Protein AF-0000000066024154 (afdb_homodimer)

Foldseek 3Di:
DEEEEEECALLLLLLVLLCQQQQLDQAYEYEHAHVRPDPQVPDLVVLQVVVVVVLVVCVVDPHQEYEYSFLLCVLRHQVVSCVPDPHYYHYQLVLLLVVVVVVVDDLAFAEEEEEGNSNLVSCPNVVVNVVVRHDNYHYDYLVVQQVCVVVVNLDDDVVVVSCCVGQPPHAGQEYEHSGSSCVSNVVVNCVVNVVRHHYGYRNVSVVCCCCPVVVRHHDPDRHHYHYHYPDDRVVSVVVSCVVNVVSCVVPDD/DEEEEEEQALLLLLLVLLCQQQQLDQAYEYEHAHVRPDPQVPDLVVLQVVVVVVLVVCVVPPHQEYEYSFLLCVLRHQVVSCVPDPHYYHYQLVLLLVVVVVVVDDLAFAEEEEEGNSNLVSCPNVVVNVVVRHDNYHYDYLVVQQVCVVVVNLDDDVVVVSCCVGQPPHAGQEYEHSGSSCVSNVVVNCVVNVVRHHYGYRNVSVVCCCCPVVVRHHDPDRHHYHYHYPDDRVVSVVVSCVVNVVSCVVPDD

Organism: Nitratiruptor sp. (strain SB155-2) (NCBI:txid387092)

Sequence (506 aa):
MRAGVFDSGVGGLTVVKSLLEHGLFDEIIYFGDTARVPYGPKDKNTIIRYSLEAQEFFKNFDVDILITACNSVSAHAIEELRSNASFPVIGVIEPGVLALQNRGLDPKSQILVIGTQATIGSGKYQKLLREHGYNNILAKATPLFVPIVEEEIFEGPVLEATLQHYFDSLHPDAIILGCTHFPLIQDAIADYFNNEAVLIHSGEAIVEHLQKELGIKARKKTPSLKLFASENPEKLKKIAAHWLRDAFKTNELMRAGVFDSGVGGLTVVKSLLEHGLFDEIIYFGDTARVPYGPKDKNTIIRYSLEAQEFFKNFDVDILITACNSVSAHAIEELRSNASFPVIGVIEPGVLALQNRGLDPKSQILVIGTQATIGSGKYQKLLREHGYNNILAKATPLFVPIVEEEIFEGPVLEATLQHYFDSLHPDAIILGCTHFPLIQDAIADYFNNEAVLIHSGEAIVEHLQKELGIKARKKTPSLKLFASENPEKLKKIAAHWLRDAFKTNEL

pLDDT: mean 93.8, std 9.48, range [23.09, 98.62]

Solvent-accessible surface area (backbone atoms only — not comparable to full-atom values): 25972 Å² total; per-residue (Å²): 96,31,35,32,37,36,17,46,32,69,34,24,52,51,34,50,35,40,43,48,64,55,10,58,33,53,28,36,42,36,38,18,36,47,60,52,31,64,52,32,86,46,54,59,70,57,46,32,52,53,49,51,56,53,52,56,60,49,68,80,41,91,52,56,32,36,36,33,38,23,34,41,44,34,48,60,23,44,67,64,50,39,74,75,43,97,43,56,62,44,47,33,56,66,25,38,51,51,46,53,57,71,68,66,65,61,49,76,41,36,35,32,38,36,20,26,50,33,24,45,70,55,38,48,64,61,51,53,38,40,76,72,54,37,72,38,68,46,73,41,61,48,74,60,53,56,58,37,45,75,70,69,44,54,62,58,61,41,50,51,32,43,48,49,68,74,45,66,92,65,81,47,48,28,35,38,41,42,35,43,51,43,68,72,34,41,66,50,54,33,54,73,54,72,62,64,41,48,76,42,44,46,26,61,16,43,52,50,36,39,35,73,75,68,60,53,56,68,43,100,46,75,42,46,77,44,84,45,42,69,40,63,48,67,58,52,50,53,49,45,54,63,75,34,50,76,40,52,69,68,45,82,122,97,31,34,33,36,38,17,46,30,70,32,21,50,50,35,48,34,40,44,48,64,54,10,58,31,54,29,38,43,36,39,16,37,46,60,50,31,63,52,30,84,44,54,59,68,55,46,32,54,54,49,52,56,54,52,56,59,50,68,81,41,90,52,57,31,37,35,34,38,22,34,42,44,35,46,59,22,43,68,63,50,39,73,74,42,96,42,56,61,44,47,34,53,64,26,37,51,52,45,51,56,72,68,67,66,61,49,75,42,36,34,33,37,36,19,26,52,33,25,45,71,55,39,50,65,62,51,54,37,39,74,72,54,36,72,40,69,46,72,40,60,48,72,62,53,54,58,37,46,75,68,67,44,52,62,57,62,42,48,51,33,44,50,48,69,74,44,66,94,67,80,48,47,27,35,39,41,43,34,45,50,42,68,70,35,41,67,50,53,32,55,74,54,70,62,63,40,48,77,43,44,45,25,62,17,43,51,51,38,39,36,71,74,68,60,51,54,67,43,100,45,75,42,46,79,46,84,44,41,70,42,63,48,66,58,52,50,54,50,44,53,64,78,34,51,75,40,51,69,69,45,82,121

InterPro domains:
  IPR001920 Asp/Glu racemase [G3DSA:3.40.50.1860] (4-234)
  IPR001920 Asp/Glu racemase [G3DSA:3.40.50.1860] (92-201)
  IPR001920 Asp/Glu racemase [SSF53681] (1-99)
  IPR001920 Asp/Glu racemase [SSF53681] (110-248)
  IPR004391 Glutamate racemase [MF_00258] (1-247)
  IPR004391 Glutamate racemase [TIGR00067] (4-245)
  IPR015942 Asp/Glu/hydantoin racemase [PF01177] (28-209)
  IPR033134 Asp/Glu racemase, active site 2 [PS00924] (175-185)

Structure (mmCIF, N/CA/C/O backbone):
data_AF-0000000066024154-model_v1
#
loop_
_entity.id
_entity.type
_entity.pdbx_description
1 polymer 'Glutamate racemase'
#
loop_
_atom_site.group_PDB
_atom_site.id
_atom_site.type_symbol
_atom_site.label_atom_id
_atom_site.label_alt_id
_atom_site.label_comp_id
_atom_site.label_asym_id
_atom_site.label_entity_id
_atom_site.label_seq_id
_atom_site.pdbx_PDB_ins_code
_atom_site.Cartn_x
_atom_site.Cartn_y
_atom_site.Cartn_z
_atom_site.occupancy
_atom_site.B_iso_or_equiv
_atom_site.auth_seq_id
_atom_site.auth_comp_id
_atom_site.auth_asym_id
_atom_site.auth_atom_id
_atom_site.pdbx_PDB_model_num
ATOM 1 N N . MET A 1 1 ? -19.25 24.406 16.562 1 92.62 1 MET A N 1
ATOM 2 C CA . MET A 1 1 ? -18.578 24.297 15.273 1 92.62 1 MET A CA 1
ATOM 3 C C . MET A 1 1 ? -18.25 22.859 14.945 1 92.62 1 MET A C 1
ATOM 5 O O . MET A 1 1 ? -17.734 22.125 15.797 1 92.62 1 MET A O 1
ATOM 9 N N . ARG A 1 2 ? -18.641 22.438 13.719 1 95.38 2 ARG A N 1
ATOM 10 C CA . ARG A 1 2 ? -18.422 21.062 13.266 1 95.38 2 ARG A CA 1
ATOM 11 C C . ARG A 1 2 ? -17.344 21 12.203 1 95.38 2 ARG A C 1
ATOM 13 O O . ARG A 1 2 ? -17.406 21.719 11.195 1 95.38 2 ARG A O 1
ATOM 20 N N . ALA A 1 3 ? -16.328 20.125 12.484 1 96.94 3 ALA A N 1
ATOM 21 C CA . ALA A 1 3 ? -15.242 19.969 11.523 1 96.94 3 ALA A CA 1
ATOM 22 C C . ALA A 1 3 ? -15.328 18.641 10.797 1 96.94 3 ALA A C 1
ATOM 24 O O . ALA A 1 3 ? -15.555 17.594 11.43 1 96.94 3 ALA A O 1
ATOM 25 N N . GLY A 1 4 ? -15.289 18.703 9.508 1 98.06 4 GLY A N 1
ATOM 26 C CA . GLY A 1 4 ? -14.984 17.5 8.742 1 98.06 4 GLY A CA 1
ATOM 27 C C . GLY A 1 4 ? -13.5 17.266 8.586 1 98.06 4 GLY A C 1
ATOM 28 O O . GLY A 1 4 ? -12.727 18.203 8.375 1 98.06 4 GLY A O 1
ATOM 29 N N . VAL A 1 5 ? -13.07 16.031 8.773 1 98.31 5 VAL A N 1
ATOM 30 C CA . VAL A 1 5 ? -11.68 15.641 8.547 1 98.31 5 VAL A CA 1
ATOM 31 C C . VAL A 1 5 ? -11.625 14.492 7.539 1 98.31 5 VAL A C 1
ATOM 33 O O . VAL A 1 5 ? -12.242 13.445 7.746 1 98.31 5 VAL A O 1
ATOM 36 N N . PHE A 1 6 ? -10.906 14.734 6.461 1 98.38 6 PHE A N 1
ATOM 37 C CA . PHE A 1 6 ? -10.836 13.766 5.375 1 98.38 6 PHE A CA 1
ATOM 38 C C . PHE A 1 6 ? -9.406 13.266 5.18 1 98.38 6 PHE A C 1
ATOM 40 O O . PHE A 1 6 ? -8.469 14.062 5.145 1 98.38 6 PHE A O 1
ATOM 47 N N . ASP A 1 7 ? -9.219 11.984 5.098 1 97.81 7 ASP A N 1
ATOM 48 C CA . ASP A 1 7 ? -7.941 11.344 4.785 1 97.81 7 ASP A CA 1
ATOM 49 C C . ASP A 1 7 ? -8.133 10.172 3.824 1 97.81 7 ASP A C 1
ATOM 51 O O . ASP A 1 7 ? -9.219 9.602 3.74 1 97.81 7 ASP A O 1
ATOM 55 N N . SER A 1 8 ? -7.078 9.883 3.107 1 96 8 SER A N 1
ATOM 56 C CA . SER A 1 8 ? -7.121 8.773 2.164 1 96 8 SER A CA 1
ATOM 57 C C . SER A 1 8 ? -7.246 7.438 2.891 1 96 8 SER A C 1
ATOM 59 O O . SER A 1 8 ? -7.586 6.422 2.279 1 96 8 SER A O 1
ATOM 61 N N . GLY A 1 9 ? -6.945 7.402 4.121 1 94.75 9 GLY A N 1
ATOM 62 C CA . GLY A 1 9 ? -7.027 6.199 4.93 1 94.75 9 GLY A CA 1
ATOM 63 C C . GLY A 1 9 ? -7.152 6.484 6.414 1 94.75 9 GLY A C 1
ATOM 64 O O . GLY A 1 9 ? -8.031 7.242 6.836 1 94.75 9 GLY A O 1
ATOM 65 N N . VAL A 1 10 ? -6.277 5.902 7.195 1 94.94 10 VAL A N 1
ATOM 66 C CA . VAL A 1 10 ? -6.391 6.012 8.648 1 94.94 10 VAL A CA 1
ATOM 67 C C . VAL A 1 10 ? -5.379 7.031 9.172 1 94.94 10 VAL A C 1
ATOM 69 O O . VAL A 1 10 ? -5.461 7.461 10.32 1 94.94 10 VAL A O 1
ATOM 72 N N . GLY A 1 11 ? -4.508 7.484 8.305 1 95.38 11 GLY A N 1
ATOM 73 C CA . GLY A 1 11 ? -3.436 8.375 8.727 1 95.38 11 GLY A CA 1
ATOM 74 C C . GLY A 1 11 ? -3.941 9.672 9.328 1 95.38 11 GLY A C 1
ATOM 75 O O . GLY A 1 11 ? -3.328 10.219 10.242 1 95.38 11 GLY A O 1
ATOM 76 N N . GLY A 1 12 ? -5.074 10.109 8.867 1 97.06 12 GLY A N 1
ATOM 77 C CA . GLY A 1 12 ? -5.652 11.367 9.32 1 97.06 12 GLY A CA 1
ATOM 78 C C . GLY A 1 12 ? -6.043 11.352 10.781 1 97.06 12 GLY A C 1
ATOM 79 O O . GLY A 1 12 ? -6.289 12.398 11.375 1 97.06 12 GLY A O 1
ATOM 80 N N . LEU A 1 13 ? -6.051 10.211 11.391 1 96.25 13 LEU A N 1
ATOM 81 C CA . LEU A 1 13 ? -6.371 10.094 12.805 1 96.25 13 LEU A CA 1
ATOM 82 C C . LEU A 1 13 ? -5.332 10.805 13.664 1 96.25 13 LEU A C 1
ATOM 84 O O . LEU A 1 13 ? -5.637 11.258 14.766 1 96.25 13 LEU A O 1
ATOM 88 N N . THR A 1 14 ? -4.121 10.953 13.141 1 95.81 14 THR A N 1
ATOM 89 C CA . THR A 1 14 ? -3.1 11.695 13.875 1 95.81 14 THR A CA 1
ATOM 90 C C . THR A 1 14 ? -3.443 13.18 13.938 1 95.81 14 THR A C 1
ATOM 92 O O . THR A 1 14 ? -3.148 13.852 14.922 1 95.81 14 THR A O 1
ATOM 95 N N . VAL A 1 15 ? -4.074 13.664 12.898 1 96.75 15 VAL A N 1
ATOM 96 C CA . VAL A 1 15 ? -4.551 15.047 12.891 1 96.75 15 VAL A CA 1
ATOM 97 C C . VAL A 1 15 ? -5.746 15.18 13.828 1 96.75 15 VAL A C 1
ATOM 99 O O . VAL A 1 15 ? -5.828 16.125 14.609 1 96.75 15 VAL A O 1
ATOM 102 N N . VAL A 1 16 ? -6.641 14.203 13.789 1 96.56 16 VAL A N 1
ATOM 103 C CA . VAL A 1 16 ? -7.797 14.18 14.68 1 96.56 16 VAL A CA 1
ATOM 104 C C . VAL A 1 16 ? -7.332 14.211 16.125 1 96.56 16 VAL A C 1
ATOM 106 O O . VAL A 1 16 ? -7.902 14.93 16.953 1 96.56 16 VAL A O 1
ATOM 109 N N . LYS A 1 17 ? -6.316 13.438 16.422 1 94.88 17 LYS A N 1
ATOM 110 C CA . LYS A 1 17 ? -5.781 13.398 17.781 1 94.88 17 LYS A CA 1
ATOM 111 C C . LYS A 1 17 ? -5.406 14.797 18.266 1 94.88 17 LYS A C 1
ATOM 113 O O . LYS A 1 17 ? -5.77 15.195 19.375 1 94.88 17 LYS A O 1
ATOM 118 N N . SER A 1 18 ? -4.703 15.492 17.438 1 93.94 18 SER A N 1
ATOM 119 C CA . SER A 1 18 ? -4.289 16.844 17.797 1 93.94 18 SER A CA 1
ATOM 120 C C . SER A 1 18 ? -5.496 17.766 17.969 1 93.94 18 SER A C 1
ATOM 122 O O . SER A 1 18 ? -5.523 18.594 18.891 1 93.94 18 SER A O 1
ATOM 124 N N . LEU A 1 19 ? -6.504 17.656 17.109 1 94.31 19 LEU A N 1
ATOM 125 C CA . LEU A 1 19 ? -7.707 18.469 17.203 1 94.31 19 LEU A CA 1
ATOM 126 C C . LEU A 1 19 ? -8.461 18.188 18.5 1 94.31 19 LEU A C 1
ATOM 128 O O . LEU A 1 19 ? -8.977 19.109 19.141 1 94.31 19 LEU A O 1
ATOM 132 N N . LEU A 1 20 ? -8.508 16.906 18.828 1 93.44 20 LEU A N 1
ATOM 133 C CA . LEU A 1 20 ? -9.188 16.5 20.062 1 93.44 20 LEU A CA 1
ATOM 134 C C . LEU A 1 20 ? -8.461 17.047 21.281 1 93.44 20 LEU A C 1
ATOM 136 O O . LEU A 1 20 ? -9.086 17.594 22.203 1 93.44 20 LEU A O 1
ATOM 140 N N . GLU A 1 21 ? -7.195 16.938 21.266 1 90.88 21 GLU A N 1
ATOM 141 C CA . GLU A 1 21 ? -6.375 17.359 22.406 1 90.88 21 GLU A CA 1
ATOM 142 C C . GLU A 1 21 ? -6.496 18.859 22.672 1 90.88 21 GLU A C 1
ATOM 144 O O . GLU A 1 21 ? -6.391 19.297 23.812 1 90.88 21 GLU A O 1
ATOM 149 N N . HIS A 1 22 ? -6.805 19.609 21.656 1 91.62 22 HIS A N 1
ATOM 150 C CA . HIS A 1 22 ? -6.855 21.047 21.812 1 91.62 22 HIS A CA 1
ATOM 151 C C . HIS A 1 22 ? -8.297 21.547 21.906 1 91.62 22 HIS A C 1
ATOM 153 O O . HIS A 1 22 ? -8.539 22.734 22.109 1 91.62 22 HIS A O 1
ATOM 159 N N . GLY A 1 23 ? -9.266 20.672 21.688 1 91.19 23 GLY A N 1
ATOM 160 C CA . GLY A 1 23 ? -10.672 20.969 21.906 1 91.19 23 GLY A CA 1
ATOM 161 C C . GLY A 1 23 ? -11.188 22.094 21.031 1 91.19 23 GLY A C 1
ATOM 162 O O . GLY A 1 23 ? -11.828 23.031 21.531 1 91.19 23 GLY A O 1
ATOM 163 N N . LEU A 1 24 ? -10.977 22.062 19.75 1 91.06 24 LEU A N 1
ATOM 164 C CA . LEU A 1 24 ? -11.242 23.203 18.891 1 91.06 24 LEU A CA 1
ATOM 165 C C . LEU A 1 24 ? -12.664 23.156 18.344 1 91.06 24 LEU A C 1
ATOM 167 O O . LEU A 1 24 ? -13.188 24.172 17.875 1 91.06 24 LEU A O 1
ATOM 171 N N . PHE A 1 25 ? -13.273 21.922 18.422 1 95.06 25 PHE A N 1
ATOM 172 C CA . PHE A 1 25 ? -14.547 21.75 17.75 1 95.06 25 PHE A CA 1
ATOM 173 C C . PHE A 1 25 ? -15.562 21.078 18.672 1 95.06 25 PHE A C 1
ATOM 175 O O . PHE A 1 25 ? -15.188 20.422 19.641 1 95.06 25 PHE A O 1
ATOM 182 N N . ASP A 1 26 ? -16.859 21.344 18.359 1 94.31 26 ASP A N 1
ATOM 183 C CA . ASP A 1 26 ? -17.906 20.641 19.078 1 94.31 26 ASP A CA 1
ATOM 184 C C . ASP A 1 26 ? -18.047 19.203 18.578 1 94.31 26 ASP A C 1
ATOM 186 O O . ASP A 1 26 ? -18.344 18.297 19.359 1 94.31 26 ASP A O 1
ATOM 190 N N . GLU A 1 27 ? -17.828 19.109 17.344 1 95.12 27 GLU A N 1
ATOM 191 C CA . GLU A 1 27 ? -17.953 17.812 16.703 1 95.12 27 GLU A CA 1
ATOM 192 C C . GLU A 1 27 ? -16.953 17.641 15.562 1 95.12 27 GLU A C 1
ATOM 194 O O . GLU A 1 27 ? -16.688 18.594 14.82 1 95.12 27 GLU A O 1
ATOM 199 N N . ILE A 1 28 ? -16.391 16.422 15.516 1 96.81 28 ILE A N 1
ATOM 200 C CA . ILE A 1 28 ? -15.492 16.062 14.43 1 96.81 28 ILE A CA 1
ATOM 201 C C . ILE A 1 28 ? -16.062 14.859 13.672 1 96.81 28 ILE A C 1
ATOM 203 O O . ILE A 1 28 ? -16.406 13.844 14.281 1 96.81 28 ILE A O 1
ATOM 207 N N . ILE A 1 29 ? -16.25 15.047 12.406 1 97.75 29 ILE A N 1
ATOM 208 C CA . ILE A 1 29 ? -16.656 13.969 11.516 1 97.75 29 ILE A CA 1
ATOM 209 C C . ILE A 1 29 ? -15.469 13.531 10.656 1 97.75 29 ILE A C 1
ATOM 211 O O . ILE A 1 29 ? -15.008 14.281 9.789 1 97.75 29 ILE A O 1
ATOM 215 N N . TYR A 1 30 ? -15.016 12.312 10.945 1 97.94 30 TYR A N 1
ATOM 216 C CA . TYR A 1 30 ? -13.875 11.781 10.211 1 97.94 30 TYR A CA 1
ATOM 217 C C . TYR A 1 30 ? -14.328 10.852 9.094 1 97.94 30 TYR A C 1
ATOM 219 O O . TYR A 1 30 ? -15.172 9.977 9.305 1 97.94 30 TYR A O 1
ATOM 227 N N . PHE A 1 31 ? -13.781 11.07 7.891 1 97.94 31 PHE A N 1
ATOM 228 C CA . PHE A 1 31 ? -13.984 10.141 6.785 1 97.94 31 PHE A CA 1
ATOM 229 C C . PHE A 1 31 ? -12.656 9.648 6.234 1 97.94 31 PHE A C 1
ATOM 231 O O . PHE A 1 31 ? -11.859 10.445 5.719 1 97.94 31 PHE A O 1
ATOM 238 N N . GLY A 1 32 ? -12.367 8.367 6.359 1 97.25 32 GLY A N 1
ATOM 239 C CA . GLY A 1 32 ? -11.227 7.711 5.746 1 97.25 32 GLY A CA 1
ATOM 240 C C . GLY A 1 32 ? -11.594 6.891 4.523 1 97.25 32 GLY A C 1
ATOM 241 O O . GLY A 1 32 ? -12.414 5.977 4.609 1 97.25 32 GLY A O 1
ATOM 242 N N . ASP A 1 33 ? -11.008 7.266 3.42 1 96.06 33 ASP A N 1
ATOM 243 C CA . ASP A 1 33 ? -11.297 6.539 2.188 1 96.06 33 ASP A CA 1
ATOM 244 C C . ASP A 1 33 ? -10.508 5.234 2.121 1 96.06 33 ASP A C 1
ATOM 246 O O . ASP A 1 33 ? -9.75 5.008 1.177 1 96.06 33 ASP A O 1
ATOM 250 N N . THR A 1 34 ? -10.82 4.266 2.959 1 93.56 34 THR A N 1
ATOM 251 C CA . THR A 1 34 ? -10.047 3.049 3.189 1 93.56 34 THR A CA 1
ATOM 252 C C . THR A 1 34 ? -10.195 2.086 2.016 1 93.56 34 THR A C 1
ATOM 254 O O . THR A 1 34 ? -9.375 1.178 1.847 1 93.56 34 THR A O 1
ATOM 257 N N . ALA A 1 35 ? -11.172 2.26 1.156 1 89.62 35 ALA A N 1
ATOM 258 C CA . ALA A 1 35 ? -11.352 1.39 -0.003 1 89.62 35 ALA A CA 1
ATOM 259 C C . ALA A 1 35 ? -10.312 1.693 -1.083 1 89.62 35 ALA A C 1
ATOM 261 O O . ALA A 1 35 ? -9.914 0.803 -1.835 1 89.62 35 ALA A O 1
ATOM 262 N N . ARG A 1 36 ? -9.844 2.951 -1.109 1 91.69 36 ARG A N 1
ATOM 263 C CA . ARG A 1 36 ? -9.008 3.365 -2.234 1 91.69 36 ARG A CA 1
ATOM 264 C C . ARG A 1 36 ? -7.633 3.812 -1.759 1 91.69 36 ARG A C 1
ATOM 266 O O . ARG A 1 36 ? -6.859 4.379 -2.531 1 91.69 36 ARG A O 1
ATOM 273 N N . VAL A 1 37 ? -7.359 3.582 -0.427 1 91.25 37 VAL A N 1
ATOM 274 C CA . VAL A 1 37 ? -6.047 3.867 0.151 1 91.25 37 VAL A CA 1
ATOM 275 C C . VAL A 1 37 ? -5 2.936 -0.455 1 91.25 37 VAL A C 1
ATOM 277 O O . VAL A 1 37 ? -5.293 1.776 -0.759 1 91.25 37 VAL A O 1
ATOM 280 N N . PRO A 1 38 ? -3.762 3.381 -0.747 1 92.19 38 PRO A N 1
ATOM 281 C CA . PRO A 1 38 ? -3.143 4.688 -0.515 1 92.19 38 PRO A CA 1
ATOM 282 C C . PRO A 1 38 ? -3.264 5.621 -1.717 1 92.19 38 PRO A C 1
ATOM 284 O O . PRO A 1 38 ? -3.275 5.16 -2.861 1 92.19 38 PRO A O 1
ATOM 287 N N . TYR A 1 39 ? -3.264 6.852 -1.409 1 95 39 TYR A N 1
ATOM 288 C CA . TYR A 1 39 ? -3.291 7.852 -2.471 1 95 39 TYR A CA 1
ATOM 289 C C . TYR A 1 39 ? -1.882 8.18 -2.951 1 95 39 TYR A C 1
ATOM 291 O O . TYR A 1 39 ? -1.696 8.656 -4.074 1 95 39 TYR A O 1
ATOM 299 N N . GLY A 1 40 ? -0.931 7.875 -2.195 1 93.31 40 GLY A N 1
ATOM 300 C CA . GLY A 1 40 ? 0.458 8.273 -2.367 1 93.31 40 GLY A CA 1
ATOM 301 C C . GLY A 1 40 ? 1.015 7.922 -3.732 1 93.31 40 GLY A C 1
ATOM 302 O O . GLY A 1 40 ? 1.695 8.734 -4.359 1 93.31 40 GLY A O 1
ATOM 303 N N . PRO A 1 41 ? 0.724 6.758 -4.219 1 91.31 41 PRO A N 1
ATOM 304 C CA . PRO A 1 41 ? 1.287 6.363 -5.512 1 91.31 41 PRO A CA 1
ATOM 305 C C . PRO A 1 41 ? 0.398 6.758 -6.688 1 91.31 41 PRO A C 1
ATOM 307 O O . PRO A 1 41 ? 0.764 6.531 -7.844 1 91.31 41 PRO A O 1
ATOM 310 N N . LYS A 1 42 ? -0.771 7.336 -6.461 1 93 42 LYS A N 1
ATOM 311 C CA . LYS A 1 42 ? -1.726 7.602 -7.531 1 93 42 LYS A CA 1
ATOM 312 C C . LYS A 1 42 ? -1.373 8.891 -8.273 1 93 42 LYS A C 1
ATOM 314 O O . LYS A 1 42 ? -0.617 9.719 -7.766 1 93 42 LYS A O 1
ATOM 319 N N . ASP A 1 43 ? -1.896 8.984 -9.445 1 91.94 43 ASP A N 1
ATOM 320 C CA . ASP A 1 43 ? -1.646 10.188 -10.227 1 91.94 43 ASP A CA 1
ATOM 321 C C . ASP A 1 43 ? -2.564 11.328 -9.797 1 91.94 43 ASP A C 1
ATOM 323 O O . ASP A 1 43 ? -3.547 11.102 -9.086 1 91.94 43 ASP A O 1
ATOM 327 N N . LYS A 1 44 ? -2.244 12.508 -10.227 1 95 44 LYS A N 1
ATOM 328 C CA . LYS A 1 44 ? -2.934 13.734 -9.844 1 95 44 LYS A CA 1
ATOM 329 C C . LYS A 1 44 ? -4.426 13.641 -10.141 1 95 44 LYS A C 1
ATOM 331 O O . LYS A 1 44 ? -5.258 13.898 -9.266 1 95 44 LYS A O 1
ATOM 336 N N . ASN A 1 45 ? -4.793 13.195 -11.32 1 94.56 45 ASN A N 1
ATOM 337 C CA . ASN A 1 45 ? -6.191 13.172 -11.734 1 94.56 45 ASN A CA 1
ATOM 338 C C . ASN A 1 45 ? -7.008 12.203 -10.883 1 94.56 45 ASN A C 1
ATOM 340 O O . ASN A 1 45 ? -8.148 12.492 -10.523 1 94.56 45 ASN A O 1
ATOM 344 N N . THR A 1 46 ? -6.422 11.109 -10.578 1 94.25 46 THR A N 1
ATOM 345 C CA . THR A 1 46 ? -7.086 10.133 -9.727 1 94.25 46 THR A CA 1
ATOM 346 C C . THR A 1 46 ? -7.297 10.688 -8.328 1 94.25 46 THR A C 1
ATOM 348 O O . THR A 1 46 ? -8.383 10.555 -7.754 1 94.25 46 THR A O 1
ATOM 351 N N . ILE A 1 47 ? -6.289 11.375 -7.789 1 97 47 ILE A N 1
ATOM 352 C CA . ILE A 1 47 ? -6.371 11.945 -6.449 1 97 47 ILE A CA 1
ATOM 353 C C . ILE A 1 47 ? -7.465 13.016 -6.414 1 97 47 ILE A C 1
ATOM 355 O O . ILE A 1 47 ? -8.266 13.055 -5.48 1 97 47 ILE A O 1
ATOM 359 N N . ILE A 1 48 ? -7.539 13.828 -7.453 1 97.75 48 ILE A N 1
ATOM 360 C CA . ILE A 1 48 ? -8.555 14.875 -7.535 1 97.75 48 ILE A CA 1
ATOM 361 C C . ILE A 1 48 ? -9.945 14.25 -7.562 1 97.75 48 ILE A C 1
ATOM 363 O O . ILE A 1 48 ? -10.828 14.641 -6.793 1 97.75 48 ILE A O 1
ATOM 367 N N . ARG A 1 49 ? -10.102 13.227 -8.391 1 96.38 49 ARG A N 1
ATOM 368 C CA . ARG A 1 49 ? -11.398 12.57 -8.531 1 96.38 49 ARG A CA 1
ATOM 369 C C . ARG A 1 49 ? -11.844 11.953 -7.207 1 96.38 49 ARG A C 1
ATOM 371 O O . ARG A 1 49 ? -12.977 12.164 -6.77 1 96.38 49 ARG A O 1
ATOM 378 N N . TYR A 1 50 ? -10.984 11.219 -6.578 1 96.5 50 TYR A N 1
ATOM 379 C CA . TYR A 1 50 ? -11.305 10.57 -5.309 1 96.5 50 TYR A CA 1
ATOM 380 C C . TYR A 1 50 ? -11.617 11.602 -4.234 1 96.5 50 TYR A C 1
ATOM 382 O O . TYR A 1 50 ? -12.531 11.414 -3.43 1 96.5 50 TYR A O 1
ATOM 390 N N . SER A 1 51 ? -10.867 12.688 -4.23 1 98 51 SER A N 1
ATOM 391 C CA . SER A 1 51 ? -11.047 13.734 -3.229 1 98 51 SER A CA 1
ATOM 392 C C . SER A 1 51 ? -12.406 14.414 -3.375 1 98 51 SER A C 1
ATOM 394 O O . SER A 1 51 ? -13.086 14.664 -2.383 1 98 51 SER A O 1
ATOM 396 N N . LEU A 1 52 ? -12.773 14.664 -4.605 1 97.81 52 LEU A N 1
ATOM 397 C CA . LEU A 1 52 ? -14.055 15.305 -4.859 1 97.81 52 LEU A CA 1
ATOM 398 C C . LEU A 1 52 ? -15.211 14.391 -4.457 1 97.81 52 LEU A C 1
ATOM 400 O O . LEU A 1 52 ? -16.219 14.859 -3.912 1 97.81 52 LEU A O 1
ATOM 404 N N . GLU A 1 53 ? -15.016 13.133 -4.672 1 95.88 53 GLU A N 1
ATOM 405 C CA . GLU A 1 53 ? -16.031 12.164 -4.25 1 95.88 53 GLU A CA 1
ATOM 406 C C . GLU A 1 53 ? -16.125 12.102 -2.727 1 95.88 53 GLU A C 1
ATOM 408 O O . GLU A 1 53 ? -17.219 12.008 -2.174 1 95.88 53 GLU A O 1
ATOM 413 N N . ALA A 1 54 ? -15.031 12.18 -2.084 1 95.31 54 ALA A N 1
ATOM 414 C CA . ALA A 1 54 ? -15.008 12.18 -0.623 1 95.31 54 ALA A CA 1
ATOM 415 C C . ALA A 1 54 ? -15.664 13.438 -0.067 1 95.31 54 ALA A C 1
ATOM 417 O O . ALA A 1 54 ? -16.359 13.391 0.947 1 95.31 54 ALA A O 1
ATOM 418 N N . GLN A 1 55 ? -15.391 14.516 -0.736 1 96.81 55 GLN A N 1
ATOM 419 C CA . GLN A 1 55 ? -15.977 15.781 -0.317 1 96.81 55 GLN A CA 1
ATOM 420 C C . GLN A 1 55 ? -17.5 15.719 -0.355 1 96.81 55 GLN A C 1
ATOM 422 O O . GLN A 1 55 ? -18.172 16.328 0.483 1 96.81 55 GLN A O 1
ATOM 427 N N . GLU A 1 56 ? -18.078 14.977 -1.321 1 95.75 56 GLU A N 1
ATOM 428 C CA . GLU A 1 56 ? -19.531 14.812 -1.444 1 95.75 56 GLU A CA 1
ATOM 429 C C . GLU A 1 56 ? -20.109 14.148 -0.204 1 95.75 56 GLU A C 1
ATOM 431 O O . GLU A 1 56 ? -21.25 14.438 0.186 1 95.75 56 GLU A O 1
ATOM 436 N N . PHE A 1 57 ? -19.344 13.328 0.389 1 95 57 PHE A N 1
ATOM 437 C CA . PHE A 1 57 ? -19.75 12.641 1.609 1 95 57 PHE A CA 1
ATOM 438 C C . PHE A 1 57 ? -20.094 13.648 2.701 1 95 57 PHE A C 1
ATOM 440 O O . PHE A 1 57 ? -21.078 13.469 3.426 1 95 57 PHE A O 1
ATOM 447 N N . PHE A 1 58 ? -19.359 14.719 2.816 1 95.75 58 PHE A N 1
ATOM 448 C CA . PHE A 1 58 ? -19.484 15.672 3.91 1 95.75 58 PHE A CA 1
ATOM 449 C C . PHE A 1 58 ? -20.688 16.578 3.703 1 95.75 58 PHE A C 1
ATOM 451 O O . PHE A 1 58 ? -21.109 17.266 4.629 1 95.75 58 PHE A O 1
ATOM 458 N N . LYS A 1 59 ? -21.219 16.625 2.52 1 90.88 59 LYS A N 1
ATOM 459 C CA . LYS A 1 59 ? -22.406 17.422 2.254 1 90.88 59 LYS A CA 1
ATOM 460 C C . LYS A 1 59 ? -23.594 16.938 3.078 1 90.88 59 LYS A C 1
ATOM 462 O O . LYS A 1 59 ? -24.547 17.688 3.312 1 90.88 59 LYS A O 1
ATOM 467 N N . ASN A 1 60 ? -23.422 15.727 3.457 1 91.19 60 ASN A N 1
ATOM 468 C CA . ASN A 1 60 ? -24.484 15.133 4.254 1 91.19 60 ASN A CA 1
ATOM 469 C C . ASN A 1 60 ? -24.438 15.609 5.703 1 91.19 60 ASN A C 1
ATOM 471 O O . ASN A 1 60 ? -25.344 15.312 6.488 1 91.19 60 ASN A O 1
ATOM 475 N N . PHE A 1 61 ? -23.375 16.344 5.812 1 90.5 61 PHE A N 1
ATOM 476 C CA . PHE A 1 61 ? -23.172 16.859 7.168 1 90.5 61 PHE A CA 1
ATOM 477 C C . PHE A 1 61 ? -23.078 18.375 7.168 1 90.5 61 PHE A C 1
ATOM 479 O O . PHE A 1 61 ? -22.75 18.984 6.145 1 90.5 61 PHE A O 1
ATOM 486 N N . ASP A 1 62 ? -23.656 19.141 8.039 1 91.94 62 ASP A N 1
ATOM 487 C CA . ASP A 1 62 ? -23.547 20.594 8.172 1 91.94 62 ASP A CA 1
ATOM 488 C C . ASP A 1 62 ? -22.219 20.984 8.82 1 91.94 62 ASP A C 1
ATOM 490 O O . ASP A 1 62 ? -22.203 21.594 9.891 1 91.94 62 ASP A O 1
ATOM 494 N N . VAL A 1 63 ? -21.094 20.719 7.969 1 96.19 63 VAL A N 1
ATOM 495 C CA . VAL A 1 63 ? -19.781 21.031 8.539 1 96.19 63 VAL A CA 1
ATOM 496 C C . VAL A 1 63 ? -19.469 22.516 8.312 1 96.19 63 VAL A C 1
ATOM 498 O O . VAL A 1 63 ? -19.844 23.078 7.285 1 96.19 63 VAL A O 1
ATOM 501 N N . ASP A 1 64 ? -18.734 23.031 9.227 1 96.5 64 ASP A N 1
ATOM 502 C CA . ASP A 1 64 ? -18.344 24.438 9.164 1 96.5 64 ASP A CA 1
ATOM 503 C C . ASP A 1 64 ? -17 24.594 8.477 1 96.5 64 ASP A C 1
ATOM 505 O O . ASP A 1 64 ? -16.688 25.672 7.953 1 96.5 64 ASP A O 1
ATOM 509 N N . ILE A 1 65 ? -16.219 23.594 8.516 1 97.62 65 ILE A N 1
ATOM 510 C CA . ILE A 1 65 ? -14.859 23.594 7.961 1 97.62 65 ILE A CA 1
ATOM 511 C C . ILE A 1 65 ? -14.469 22.156 7.574 1 97.62 65 ILE A C 1
ATOM 513 O O . ILE A 1 65 ? -14.906 21.203 8.203 1 97.62 65 ILE A O 1
ATOM 517 N N . LEU A 1 66 ? -13.727 22.016 6.484 1 98.25 66 LEU A N 1
ATOM 518 C CA . LEU A 1 66 ? -13.188 20.734 6.062 1 98.25 66 LEU A CA 1
ATOM 519 C C . LEU A 1 66 ? -11.664 20.75 6.117 1 98.25 66 LEU A C 1
ATOM 521 O O . LEU A 1 66 ? -11.016 21.578 5.488 1 98.25 66 LEU A O 1
ATOM 525 N N . ILE A 1 67 ? -11.141 19.859 6.926 1 98.12 67 ILE A N 1
ATOM 526 C CA . ILE A 1 67 ? -9.695 19.688 7.027 1 98.12 67 ILE A CA 1
ATOM 527 C C . ILE A 1 67 ? -9.266 18.469 6.215 1 98.12 67 ILE A C 1
ATOM 529 O O . ILE A 1 67 ? -9.688 17.344 6.508 1 98.12 67 ILE A O 1
ATOM 533 N N . THR A 1 68 ? -8.477 18.672 5.227 1 97.88 68 THR A N 1
ATOM 534 C CA . THR A 1 68 ? -7.891 17.578 4.477 1 97.88 68 THR A CA 1
ATOM 535 C C . THR A 1 68 ? -6.625 17.062 5.156 1 97.88 68 THR A C 1
ATOM 537 O O . THR A 1 68 ? -5.523 17.547 4.871 1 97.88 68 THR A O 1
ATOM 540 N N . ALA A 1 69 ? -6.832 16.031 5.949 1 97.69 69 ALA A N 1
ATOM 541 C CA . ALA A 1 69 ? -5.738 15.453 6.719 1 97.69 69 ALA A CA 1
ATOM 542 C C . ALA A 1 69 ? -4.957 14.438 5.883 1 97.69 69 ALA A C 1
ATOM 544 O O . ALA A 1 69 ? -4.719 13.312 6.32 1 97.69 69 ALA A O 1
ATOM 545 N N . CYS A 1 70 ? -4.684 14.742 4.711 1 97.69 70 CYS A N 1
ATOM 546 C CA . CYS A 1 70 ? -3.916 13.953 3.75 1 97.69 70 CYS A CA 1
ATOM 547 C C . CYS A 1 70 ? -3.012 14.852 2.91 1 97.69 70 CYS A C 1
ATOM 549 O O . CYS A 1 70 ? -3.492 15.734 2.199 1 97.69 70 CYS A O 1
ATOM 551 N N . ASN A 1 71 ? -1.745 14.602 2.951 1 97.94 71 ASN A N 1
ATOM 552 C CA . ASN A 1 71 ? -0.78 15.43 2.232 1 97.94 71 ASN A CA 1
ATOM 553 C C . ASN A 1 71 ? -0.917 15.266 0.721 1 97.94 71 ASN A C 1
ATOM 555 O O . ASN A 1 71 ? -0.795 16.234 -0.027 1 97.94 71 ASN A O 1
ATOM 559 N N . SER A 1 72 ? -1.234 14.023 0.271 1 97.75 72 SER A N 1
ATOM 560 C CA . SER A 1 72 ? -1.418 13.797 -1.158 1 97.75 72 SER A CA 1
ATOM 561 C C . SER A 1 72 ? -2.607 14.586 -1.694 1 97.75 72 SER A C 1
ATOM 563 O O . SER A 1 72 ? -2.539 15.164 -2.783 1 97.75 72 SER A O 1
ATOM 565 N N . VAL A 1 73 ? -3.633 14.656 -0.926 1 98.06 73 VAL A N 1
ATOM 566 C CA . VAL A 1 73 ? -4.812 15.43 -1.305 1 98.06 73 VAL A CA 1
ATOM 567 C C . VAL A 1 73 ? -4.488 16.922 -1.278 1 98.06 73 VAL A C 1
ATOM 569 O O . VAL A 1 73 ? -4.824 17.656 -2.211 1 98.06 73 VAL A O 1
ATOM 572 N N . SER A 1 74 ? -3.814 17.359 -0.24 1 98.12 74 SER A N 1
ATOM 573 C CA . SER A 1 74 ? -3.434 18.766 -0.116 1 98.12 74 SER A CA 1
ATOM 574 C C . SER A 1 74 ? -2.502 19.188 -1.247 1 98.12 74 SER A C 1
ATOM 576 O O . SER A 1 74 ? -2.527 20.344 -1.684 1 98.12 74 SER A O 1
ATOM 578 N N . ALA A 1 75 ? -1.731 18.281 -1.723 1 97.88 75 ALA A N 1
ATOM 579 C CA . ALA A 1 75 ? -0.752 18.547 -2.77 1 97.88 75 ALA A CA 1
ATOM 580 C C . ALA A 1 75 ? -1.43 18.688 -4.133 1 97.88 75 ALA A C 1
ATOM 582 O O . ALA A 1 75 ? -1.018 19.516 -4.957 1 97.88 75 ALA A O 1
ATOM 583 N N . HIS A 1 76 ? -2.514 17.922 -4.324 1 97.81 76 HIS A N 1
ATOM 584 C CA . HIS A 1 76 ? -2.959 17.797 -5.707 1 97.81 76 HIS A CA 1
ATOM 585 C C . HIS A 1 76 ? -4.398 18.266 -5.867 1 97.81 76 HIS A C 1
ATOM 587 O O . HIS A 1 76 ? -4.805 18.672 -6.961 1 97.81 76 HIS A O 1
ATOM 593 N N . ALA A 1 77 ? -5.176 18.281 -4.781 1 98.12 77 ALA A N 1
ATOM 594 C CA . ALA A 1 77 ? -6.617 18.391 -4.996 1 98.12 77 ALA A CA 1
ATOM 595 C C . ALA A 1 77 ? -7.199 19.547 -4.184 1 98.12 77 ALA A C 1
ATOM 597 O O . ALA A 1 77 ? -8.406 19.812 -4.246 1 98.12 77 ALA A O 1
ATOM 598 N N . ILE A 1 78 ? -6.426 20.312 -3.432 1 98 78 ILE A N 1
ATOM 599 C CA . ILE A 1 78 ? -6.93 21.266 -2.455 1 98 78 ILE A CA 1
ATOM 600 C C . ILE A 1 78 ? -7.688 22.375 -3.174 1 98 78 ILE A C 1
ATOM 602 O O . ILE A 1 78 ? -8.711 22.859 -2.68 1 98 78 ILE A O 1
ATOM 606 N N . GLU A 1 79 ? -7.203 22.812 -4.312 1 97.56 79 GLU A N 1
ATOM 607 C CA . GLU A 1 79 ? -7.855 23.891 -5.047 1 97.56 79 GLU A CA 1
ATOM 608 C C . GLU A 1 79 ? -9.219 23.453 -5.574 1 97.56 79 GLU A C 1
ATOM 610 O O . GLU A 1 79 ? -10.18 24.219 -5.527 1 97.56 79 GLU A O 1
ATOM 615 N N . GLU A 1 80 ? -9.289 22.25 -6.098 1 98.06 80 GLU A N 1
ATOM 616 C CA . GLU A 1 80 ? -10.562 21.703 -6.562 1 98.06 80 GLU A CA 1
ATOM 617 C C . GLU A 1 80 ? -11.555 21.578 -5.414 1 98.06 80 GLU A C 1
ATOM 619 O O . GLU A 1 80 ? -12.742 21.875 -5.57 1 98.06 80 GLU A O 1
ATOM 624 N N . LEU A 1 81 ? -11.047 21.156 -4.281 1 98.06 81 LEU A N 1
ATOM 625 C CA . LEU A 1 81 ? -11.914 21.016 -3.111 1 98.06 81 LEU A CA 1
ATOM 626 C C . LEU A 1 81 ? -12.438 22.359 -2.646 1 98.06 81 LEU A C 1
ATOM 628 O O . LEU A 1 81 ? -13.625 22.5 -2.322 1 98.06 81 LEU A O 1
ATOM 632 N N . ARG A 1 82 ? -11.602 23.344 -2.611 1 97.81 82 ARG A N 1
ATOM 633 C CA . ARG A 1 82 ? -11.992 24.688 -2.213 1 97.81 82 ARG A CA 1
ATOM 634 C C . ARG A 1 82 ? -13.039 25.266 -3.164 1 97.81 82 ARG A C 1
ATOM 636 O O . ARG A 1 82 ? -14.016 25.875 -2.727 1 97.81 82 ARG A O 1
ATOM 643 N N . SER A 1 83 ? -12.859 25 -4.422 1 97.38 83 SER A N 1
ATOM 644 C CA . SER A 1 83 ? -13.758 25.547 -5.434 1 97.38 83 SER A CA 1
ATOM 645 C C . SER A 1 83 ? -15.133 24.891 -5.363 1 97.38 83 SER A C 1
ATOM 647 O O . SER A 1 83 ? -16.125 25.469 -5.797 1 97.38 83 SER A O 1
ATOM 649 N N . ASN A 1 84 ? -15.211 23.734 -4.781 1 96 84 ASN A N 1
ATOM 650 C CA . ASN A 1 84 ? -16.453 22.969 -4.762 1 96 84 ASN A CA 1
ATOM 651 C C . ASN A 1 84 ? -17.109 23.016 -3.385 1 96 84 ASN A C 1
ATOM 653 O O . ASN A 1 84 ? -18 22.203 -3.094 1 96 84 ASN A O 1
ATOM 657 N N . ALA A 1 85 ? -16.594 23.922 -2.52 1 95.06 85 ALA A N 1
ATOM 658 C CA . ALA A 1 85 ? -17.141 23.969 -1.161 1 95.06 85 ALA A CA 1
ATOM 659 C C . ALA A 1 85 ? -17.641 25.359 -0.82 1 95.06 85 ALA A C 1
ATOM 661 O O . ALA A 1 85 ? -17.125 26.359 -1.328 1 95.06 85 ALA A O 1
ATOM 662 N N . SER A 1 86 ? -18.688 25.406 0.032 1 93.25 86 SER A N 1
ATOM 663 C CA . SER A 1 86 ? -19.219 26.656 0.534 1 93.25 86 SER A CA 1
ATOM 664 C C . SER A 1 86 ? -18.656 27 1.907 1 93.25 86 SER A C 1
ATOM 666 O O . SER A 1 86 ? -19.078 27.953 2.551 1 93.25 86 SER A O 1
ATOM 668 N N . PHE A 1 87 ? -17.797 26.219 2.4 1 94.81 87 PHE A N 1
ATOM 669 C CA . PHE A 1 87 ? -17.094 26.391 3.67 1 94.81 87 PHE A CA 1
ATOM 670 C C . PHE A 1 87 ? -15.586 26.328 3.475 1 94.81 87 PHE A C 1
ATOM 672 O O . PHE A 1 87 ? -15.109 25.875 2.434 1 94.81 87 PHE A O 1
ATOM 679 N N . PRO A 1 88 ? -14.828 26.766 4.457 1 96.44 88 PRO A N 1
ATOM 680 C CA . PRO A 1 88 ? -13.367 26.734 4.332 1 96.44 88 PRO A CA 1
ATOM 681 C C . PRO A 1 88 ? -12.82 25.297 4.242 1 96.44 88 PRO A C 1
ATOM 683 O O . PRO A 1 88 ? -13.305 24.406 4.945 1 96.44 88 PRO A O 1
ATOM 686 N N . VAL A 1 89 ? -11.898 25.125 3.312 1 97.88 89 VAL A N 1
ATOM 687 C CA . VAL A 1 89 ? -11.156 23.875 3.168 1 97.88 89 VAL A CA 1
ATOM 688 C C . VAL A 1 89 ? -9.672 24.109 3.443 1 97.88 89 VAL A C 1
ATOM 690 O O . VAL A 1 89 ? -9.031 24.922 2.768 1 97.88 89 VAL A O 1
ATOM 693 N N . ILE A 1 90 ? -9.172 23.438 4.461 1 97.56 90 ILE A N 1
ATOM 694 C CA . ILE A 1 90 ? -7.793 23.641 4.887 1 97.56 90 ILE A CA 1
ATOM 695 C C . ILE A 1 90 ? -6.98 2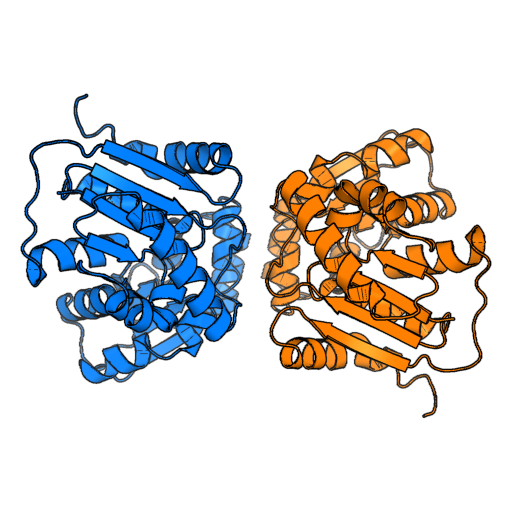2.375 4.625 1 97.56 90 ILE A C 1
ATOM 697 O O . ILE A 1 90 ? -7.371 21.281 5.043 1 97.56 90 ILE A O 1
ATOM 701 N N . GLY A 1 91 ? -5.891 22.516 3.914 1 97.56 91 GLY A N 1
ATOM 702 C CA . GLY A 1 91 ? -4.957 21.422 3.729 1 97.56 91 GLY A CA 1
ATOM 703 C C . GLY A 1 91 ? -3.836 21.406 4.754 1 97.56 91 GLY A C 1
ATOM 704 O O . GLY A 1 91 ? -3.705 22.344 5.547 1 97.56 91 GLY A O 1
ATOM 705 N N . VAL A 1 92 ? -2.998 20.438 4.66 1 97.38 92 VAL A N 1
ATOM 706 C CA . VAL A 1 92 ? -1.982 20.266 5.691 1 97.38 92 VAL A CA 1
ATOM 707 C C . VAL A 1 92 ? -0.659 20.859 5.223 1 97.38 92 VAL A C 1
ATOM 709 O O . VAL A 1 92 ? 0.246 21.094 6.027 1 97.38 92 VAL A O 1
ATOM 712 N N . ILE A 1 93 ? -0.55 21.203 3.98 1 97.81 93 ILE A N 1
ATOM 713 C CA . ILE A 1 93 ? 0.747 21.625 3.453 1 97.81 93 ILE A CA 1
ATOM 714 C C . ILE A 1 93 ? 1.037 23.062 3.867 1 97.81 93 ILE A C 1
ATOM 716 O O . ILE A 1 93 ? 2.092 23.344 4.438 1 97.81 93 ILE A O 1
ATOM 720 N N . GLU A 1 94 ? 0.102 23.953 3.689 1 96.56 94 GLU A N 1
ATOM 721 C CA . GLU A 1 94 ? 0.302 25.359 4.039 1 96.56 94 GLU A CA 1
ATOM 722 C C . GLU A 1 94 ? 0.559 25.516 5.535 1 96.56 94 GLU A C 1
ATOM 724 O O . GLU A 1 94 ? 1.531 26.156 5.934 1 96.56 94 GLU A O 1
ATOM 729 N N . PRO A 1 95 ? -0.279 24.906 6.344 1 97.06 95 PRO A N 1
ATOM 730 C CA . PRO A 1 95 ? 0.008 24.953 7.781 1 97.06 95 PRO A CA 1
ATOM 731 C C . PRO A 1 95 ? 1.383 24.391 8.133 1 97.06 95 PRO A C 1
ATOM 733 O O . PRO A 1 95 ? 2.064 24.922 9.016 1 97.06 95 PRO A O 1
ATOM 736 N N . GLY A 1 96 ? 1.819 23.312 7.465 1 96.56 96 GLY A N 1
ATOM 737 C CA . GLY A 1 96 ? 3.131 22.734 7.711 1 96.56 96 GLY A CA 1
ATOM 738 C C . GLY A 1 96 ? 4.27 23.688 7.426 1 96.56 96 GLY A C 1
ATOM 739 O O . GLY A 1 96 ? 5.207 23.797 8.219 1 96.56 96 GLY A O 1
ATOM 740 N N . VAL A 1 97 ? 4.156 24.406 6.363 1 96.5 97 VAL A N 1
ATOM 741 C CA . VAL A 1 97 ? 5.184 25.375 5.969 1 96.5 97 VAL A CA 1
ATOM 742 C C . VAL A 1 97 ? 5.203 26.531 6.949 1 96.5 97 VAL A C 1
ATOM 744 O O . VAL A 1 97 ? 6.273 26.984 7.375 1 96.5 97 VAL A O 1
ATOM 747 N N . LEU A 1 98 ? 4.031 26.969 7.305 1 94.38 98 LEU A N 1
ATOM 748 C CA . LEU A 1 98 ? 3.934 28.078 8.242 1 94.38 98 LEU A CA 1
ATOM 749 C C . LEU A 1 98 ? 4.484 27.688 9.609 1 94.38 98 LEU A C 1
ATOM 751 O O . LEU A 1 98 ? 5.109 28.5 10.289 1 94.38 98 LEU A O 1
ATOM 755 N N . ALA A 1 99 ? 4.195 26.484 9.984 1 95.06 99 ALA A N 1
ATOM 756 C CA . ALA A 1 99 ? 4.715 25.984 11.258 1 95.06 99 ALA A CA 1
ATOM 757 C C . ALA A 1 99 ? 6.242 26 11.266 1 95.06 99 ALA A C 1
ATOM 759 O O . ALA A 1 99 ? 6.859 26.328 12.281 1 95.06 99 ALA A O 1
ATOM 760 N N . LEU A 1 100 ? 6.836 25.609 10.188 1 95.5 100 LEU A N 1
ATOM 761 C CA . LEU A 1 100 ? 8.289 25.641 10.078 1 95.5 100 LEU A CA 1
ATOM 762 C C . LEU A 1 100 ? 8.812 27.062 10.188 1 95.5 100 LEU A C 1
ATOM 764 O O . LEU A 1 100 ? 9.789 27.312 10.891 1 95.5 100 LEU A O 1
ATOM 768 N N . GLN A 1 101 ? 8.18 27.938 9.523 1 93.5 101 GLN A N 1
ATOM 769 C CA . GLN A 1 101 ? 8.578 29.344 9.562 1 93.5 101 GLN A CA 1
ATOM 770 C C . GLN A 1 101 ? 8.531 29.891 10.984 1 93.5 101 GLN A C 1
ATOM 772 O O . GLN A 1 101 ? 9.414 30.656 11.391 1 93.5 101 GLN A O 1
ATOM 777 N N . ASN A 1 102 ? 7.531 29.484 11.633 1 93.31 102 ASN A N 1
ATOM 778 C CA . ASN A 1 102 ? 7.328 29.984 12.992 1 93.31 102 ASN A CA 1
ATOM 779 C C . ASN A 1 102 ? 8.422 29.484 13.938 1 93.31 102 ASN A C 1
ATOM 781 O O . ASN A 1 102 ? 8.57 30 15.047 1 93.31 102 ASN A O 1
ATOM 785 N N . ARG A 1 103 ? 9.172 28.484 13.516 1 93.56 103 ARG A N 1
ATOM 786 C CA . ARG A 1 103 ? 10.266 27.969 14.336 1 93.56 103 ARG A CA 1
ATOM 787 C C . ARG A 1 103 ? 11.484 28.891 14.258 1 93.56 103 ARG A C 1
ATOM 789 O O . ARG A 1 103 ? 12.414 28.781 15.055 1 93.56 103 ARG A O 1
ATOM 796 N N . GLY A 1 104 ? 11.594 29.797 13.289 1 92.31 104 GLY A N 1
ATOM 797 C CA . GLY A 1 104 ? 12.625 30.812 13.203 1 92.31 104 GLY A CA 1
ATOM 798 C C . GLY A 1 104 ? 13.969 30.266 12.766 1 92.31 104 GLY A C 1
ATOM 799 O O . GLY A 1 104 ? 15.016 30.703 13.25 1 92.31 104 GLY A O 1
ATOM 800 N N . LEU A 1 105 ? 13.945 29.297 11.852 1 93.19 105 LEU A N 1
ATOM 801 C CA . LEU A 1 105 ? 15.188 28.719 11.352 1 93.19 105 LEU A CA 1
ATOM 802 C C . LEU A 1 105 ? 15.867 29.656 10.367 1 93.19 105 LEU A C 1
ATOM 804 O O . LEU A 1 105 ? 15.203 30.453 9.703 1 93.19 105 LEU A O 1
ATOM 808 N N . ASP A 1 106 ? 17.172 29.484 10.289 1 93.25 106 ASP A N 1
ATOM 809 C CA . ASP A 1 106 ? 17.953 30.203 9.281 1 93.25 106 ASP A CA 1
ATOM 810 C C . ASP A 1 106 ? 17.5 29.812 7.867 1 93.25 106 ASP A C 1
ATOM 812 O O . ASP A 1 106 ? 17.266 28.641 7.582 1 93.25 106 ASP A O 1
ATOM 816 N N . PRO A 1 107 ? 17.391 30.859 7.051 1 91.81 107 PRO A N 1
ATOM 817 C CA . PRO A 1 107 ? 16.969 30.578 5.672 1 91.81 107 PRO A CA 1
ATOM 818 C C . PRO A 1 107 ? 17.922 29.609 4.957 1 91.81 107 PRO A C 1
ATOM 820 O O . PRO A 1 107 ? 17.531 28.969 3.973 1 91.81 107 PRO A O 1
ATOM 823 N N . LYS A 1 108 ? 19.094 29.484 5.48 1 94.12 108 LYS A N 1
ATOM 824 C CA . LYS A 1 108 ? 20.078 28.625 4.848 1 94.12 108 LYS A CA 1
ATOM 825 C C . LYS A 1 108 ? 20.016 27.203 5.41 1 94.12 108 LYS A C 1
ATOM 827 O O . LYS A 1 108 ? 20.688 26.297 4.914 1 94.12 108 LYS A O 1
ATOM 832 N N . SER A 1 109 ? 19.125 27.031 6.352 1 95.81 109 SER A N 1
ATOM 833 C CA . SER A 1 109 ? 18.984 25.734 6.973 1 95.81 109 SER A CA 1
ATOM 834 C C . SER A 1 109 ? 18.547 24.672 5.957 1 95.81 109 SER A C 1
ATOM 836 O O . SER A 1 109 ? 17.781 24.969 5.043 1 95.81 109 SER A O 1
ATOM 838 N N . GLN A 1 110 ? 19.109 23.484 6.141 1 97.56 110 GLN A N 1
ATOM 839 C CA . GLN A 1 110 ? 18.688 22.375 5.297 1 97.56 110 GLN A CA 1
ATOM 840 C C . GLN A 1 110 ? 17.344 21.797 5.77 1 97.56 110 GLN A C 1
ATOM 842 O O . GLN A 1 110 ? 17.234 21.359 6.91 1 97.56 110 GLN A O 1
ATOM 847 N N . ILE A 1 111 ? 16.375 21.922 4.867 1 98.12 111 ILE A N 1
ATOM 848 C CA . ILE A 1 111 ? 15.039 21.422 5.172 1 98.12 111 ILE A CA 1
ATOM 84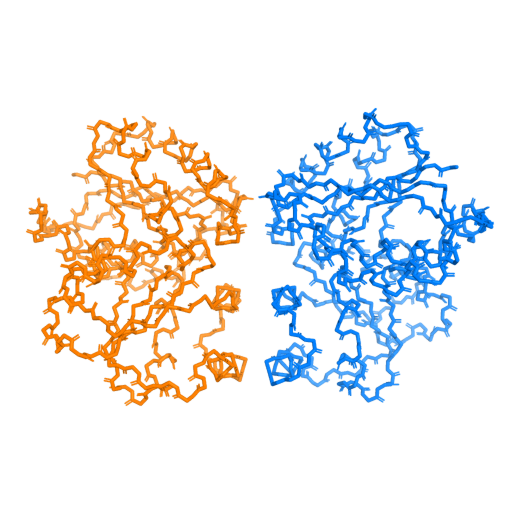9 C C . ILE A 1 111 ? 14.805 20.109 4.414 1 98.12 111 ILE A C 1
ATOM 851 O O . ILE A 1 111 ? 14.914 20.078 3.186 1 98.12 111 ILE A O 1
ATOM 855 N N . LEU A 1 112 ? 14.57 19.047 5.168 1 98.56 112 LEU A N 1
ATOM 856 C CA . LEU A 1 112 ? 14.188 17.781 4.578 1 98.56 112 LEU A CA 1
ATOM 857 C C . LEU A 1 112 ? 12.672 17.594 4.605 1 98.56 112 LEU A C 1
ATOM 859 O O . LEU A 1 112 ? 12.047 17.688 5.668 1 98.56 112 LEU A O 1
ATOM 863 N N . VAL A 1 113 ? 12.086 17.5 3.412 1 98.5 113 VAL A N 1
ATOM 864 C CA . VAL A 1 113 ? 10.664 17.188 3.301 1 98.5 113 VAL A CA 1
ATOM 865 C C . VAL A 1 113 ? 10.492 15.719 2.898 1 98.5 113 VAL A C 1
ATOM 867 O O . VAL A 1 113 ? 10.984 15.289 1.854 1 98.5 113 VAL A O 1
ATOM 870 N N . ILE A 1 114 ? 9.82 14.969 3.781 1 98.56 114 ILE A N 1
ATOM 871 C CA . ILE A 1 114 ? 9.562 13.578 3.426 1 98.56 114 ILE A CA 1
ATOM 872 C C . ILE A 1 114 ? 8.062 13.359 3.256 1 98.56 114 ILE A C 1
ATOM 874 O O . ILE A 1 114 ? 7.254 14.023 3.912 1 98.56 114 ILE A O 1
ATOM 878 N N . GLY A 1 115 ? 7.66 12.484 2.367 1 97.81 115 GLY A N 1
ATOM 879 C CA . GLY A 1 115 ? 6.258 12.211 2.078 1 97.81 115 GLY A CA 1
ATOM 880 C C . GLY A 1 115 ? 6.062 11.125 1.041 1 97.81 115 GLY A C 1
ATOM 881 O O . GLY A 1 115 ? 6.945 10.289 0.829 1 97.81 115 GLY A O 1
ATOM 882 N N . THR A 1 116 ? 4.875 11.062 0.504 1 96.62 116 THR A N 1
ATOM 883 C CA . THR A 1 116 ? 4.543 10.109 -0.555 1 96.62 116 THR A CA 1
ATOM 884 C C . THR A 1 116 ? 5.098 10.586 -1.896 1 96.62 116 THR A C 1
ATOM 886 O O . THR A 1 116 ? 5.531 11.734 -2.025 1 96.62 116 THR A O 1
ATOM 889 N N . GLN A 1 117 ? 5.047 9.695 -2.85 1 95.62 117 GLN A N 1
ATOM 890 C CA . GLN A 1 117 ? 5.465 10.062 -4.199 1 95.62 117 GLN A CA 1
ATOM 891 C C . GLN A 1 117 ? 4.609 11.203 -4.75 1 95.62 117 GLN A C 1
ATOM 893 O O . GLN A 1 117 ? 5.133 12.148 -5.344 1 95.62 117 GLN A O 1
ATOM 898 N N . ALA A 1 118 ? 3.324 11.133 -4.496 1 95.75 118 ALA A N 1
ATOM 899 C CA . ALA A 1 118 ? 2.412 12.164 -4.98 1 95.75 118 ALA A CA 1
ATOM 900 C C . ALA A 1 118 ? 2.705 13.508 -4.32 1 95.75 118 ALA A C 1
ATOM 902 O O . ALA A 1 118 ? 2.764 14.539 -4.996 1 95.75 118 ALA A O 1
ATOM 903 N N . THR A 1 119 ? 2.979 13.5 -3.021 1 97.62 119 THR A N 1
ATOM 904 C CA . THR A 1 119 ? 3.238 14.727 -2.271 1 97.62 119 THR A CA 1
ATOM 905 C C . THR A 1 119 ? 4.551 15.359 -2.713 1 97.62 119 THR A C 1
ATOM 907 O O . THR A 1 119 ? 4.59 16.547 -3.07 1 97.62 119 THR A O 1
ATOM 910 N N . ILE A 1 120 ? 5.598 14.578 -2.783 1 98.31 120 ILE A N 1
ATOM 911 C CA . ILE A 1 120 ? 6.93 15.07 -3.119 1 98.31 120 ILE A CA 1
ATOM 912 C C . ILE A 1 120 ? 6.973 15.469 -4.594 1 98.31 120 ILE A C 1
ATOM 914 O O . ILE A 1 120 ? 7.531 16.516 -4.941 1 98.31 120 ILE A O 1
ATOM 918 N N . GLY A 1 121 ? 6.324 14.664 -5.41 1 96.81 121 GLY A N 1
ATOM 919 C CA . GLY A 1 121 ? 6.32 14.922 -6.844 1 96.81 121 GLY A CA 1
ATOM 920 C C . GLY A 1 121 ? 5.555 16.172 -7.227 1 96.81 121 GLY A C 1
ATOM 921 O O . GLY A 1 121 ? 5.852 16.797 -8.242 1 96.81 121 GLY A O 1
ATOM 922 N N . SER A 1 122 ? 4.609 16.578 -6.406 1 96.94 122 SER A N 1
ATOM 923 C CA . SER A 1 122 ? 3.811 17.75 -6.691 1 96.94 122 SER A CA 1
ATOM 924 C C . SER A 1 122 ? 4.656 19.031 -6.621 1 96.94 122 SER A C 1
ATOM 926 O O . SER A 1 122 ? 4.309 20.047 -7.227 1 96.94 122 SER A O 1
ATOM 928 N N . GLY A 1 123 ? 5.699 18.969 -5.781 1 98 123 GLY A N 1
ATOM 929 C CA . GLY A 1 123 ? 6.559 20.141 -5.594 1 98 123 GLY A CA 1
ATOM 930 C C . GLY A 1 123 ? 5.922 21.219 -4.742 1 98 123 GLY A C 1
ATOM 931 O O . GLY A 1 123 ? 6.496 22.297 -4.57 1 98 123 GLY A O 1
ATOM 932 N N . LYS A 1 124 ? 4.84 20.969 -4.191 1 97.81 124 LYS A N 1
ATOM 933 C CA . LYS A 1 124 ? 4.086 22 -3.494 1 97.81 124 LYS A CA 1
ATOM 934 C C . LYS A 1 124 ? 4.82 22.469 -2.238 1 97.81 124 LYS A C 1
ATOM 936 O O . LYS A 1 124 ? 4.926 23.672 -1.979 1 97.81 124 LYS A O 1
ATOM 941 N N . TYR A 1 125 ? 5.332 21.562 -1.43 1 98.06 125 TYR A N 1
ATOM 942 C CA . TYR A 1 125 ? 6.129 21.938 -0.269 1 98.06 125 TYR A CA 1
ATOM 943 C C . TYR A 1 125 ? 7.336 22.766 -0.686 1 98.06 125 TYR A C 1
ATOM 945 O O . TYR A 1 125 ? 7.602 23.828 -0.104 1 98.06 125 TYR A O 1
ATOM 953 N N . GLN A 1 126 ? 8.039 22.25 -1.654 1 98.06 126 GLN A N 1
ATOM 954 C CA . GLN A 1 126 ? 9.25 22.891 -2.145 1 98.06 126 GLN A CA 1
ATOM 955 C C . GLN A 1 126 ? 8.961 24.328 -2.594 1 98.06 126 GLN A C 1
ATOM 957 O O . GLN A 1 126 ? 9.688 25.25 -2.229 1 98.06 126 GLN A O 1
ATOM 962 N N . LYS A 1 127 ? 7.93 24.5 -3.332 1 98.06 127 LYS A N 1
ATOM 963 C CA . LYS A 1 127 ? 7.551 25.812 -3.838 1 98.06 127 LYS A CA 1
ATOM 964 C C . LYS A 1 127 ? 7.207 26.766 -2.693 1 98.06 127 LYS A C 1
ATOM 966 O O . LYS A 1 127 ? 7.711 27.891 -2.641 1 98.06 127 LYS A O 1
ATOM 971 N N . LEU A 1 128 ? 6.375 26.344 -1.792 1 97.38 128 LEU A N 1
ATOM 972 C CA . LEU A 1 128 ? 5.93 27.188 -0.691 1 97.38 128 LEU A CA 1
ATOM 973 C C . LEU A 1 128 ? 7.098 27.547 0.224 1 97.38 128 LEU A C 1
ATOM 975 O O . LEU A 1 128 ? 7.18 28.672 0.718 1 97.38 128 LEU A O 1
ATOM 979 N N . LEU A 1 129 ? 7.973 26.562 0.467 1 97.62 129 LEU A N 1
ATOM 980 C CA . LEU A 1 129 ? 9.141 26.812 1.301 1 97.62 129 LEU A CA 1
ATOM 981 C C . LEU A 1 129 ? 10.031 27.891 0.67 1 97.62 129 LEU A C 1
ATOM 983 O O . LEU A 1 129 ? 10.516 28.781 1.361 1 97.62 129 LEU A O 1
ATOM 987 N N . ARG A 1 130 ? 10.195 27.781 -0.625 1 97.44 130 ARG A N 1
ATOM 988 C CA . ARG A 1 130 ? 10.984 28.781 -1.335 1 97.44 130 ARG A CA 1
ATOM 989 C C . ARG A 1 130 ? 10.344 30.172 -1.241 1 97.44 130 ARG A C 1
ATOM 991 O O . ARG A 1 130 ? 11.039 31.172 -1.083 1 97.44 130 ARG A O 1
ATOM 998 N N . GLU A 1 131 ? 9.086 30.172 -1.357 1 96.69 131 GLU A N 1
ATOM 999 C CA . GLU A 1 131 ? 8.352 31.422 -1.247 1 96.69 131 GLU A CA 1
ATOM 1000 C C . GLU A 1 131 ? 8.539 32.062 0.13 1 96.69 131 GLU A C 1
ATOM 1002 O O . GLU A 1 131 ? 8.438 33.281 0.279 1 96.69 131 GLU A O 1
ATOM 1007 N N . HIS A 1 132 ? 8.836 31.219 1.088 1 94.88 132 HIS A N 1
ATOM 1008 C CA . HIS A 1 132 ? 9.039 31.719 2.443 1 94.88 132 HIS A CA 1
ATOM 1009 C C . HIS A 1 132 ? 10.523 31.906 2.74 1 94.88 132 HIS A C 1
ATOM 1011 O O . HIS A 1 132 ? 10.914 32.062 3.9 1 94.88 132 HIS A O 1
ATOM 1017 N N . GLY A 1 133 ? 11.383 31.688 1.731 1 95.12 133 GLY A N 1
ATOM 1018 C CA . GLY A 1 133 ? 12.773 32.125 1.83 1 95.12 133 GLY A CA 1
ATOM 1019 C C . GLY A 1 133 ? 13.734 30.969 2.055 1 95.12 133 GLY A C 1
ATOM 1020 O O . GLY A 1 133 ? 14.938 31.172 2.199 1 95.12 133 GLY A O 1
ATOM 1021 N N . TYR A 1 134 ? 13.242 29.781 2.057 1 96.5 134 TYR A N 1
ATOM 1022 C CA . TYR A 1 134 ? 14.117 28.625 2.223 1 96.5 134 TYR A CA 1
ATOM 1023 C C . TYR A 1 134 ? 14.578 28.094 0.871 1 96.5 134 TYR A C 1
ATOM 1025 O O . TYR A 1 134 ? 13.766 27.891 -0.033 1 96.5 134 TYR A O 1
ATOM 1033 N N . ASN A 1 135 ? 15.883 27.891 0.799 1 94.75 135 ASN A N 1
ATOM 1034 C CA . ASN A 1 135 ? 16.375 27.5 -0.519 1 94.75 135 ASN A CA 1
ATOM 1035 C C . ASN A 1 135 ? 17.125 26.172 -0.465 1 94.75 135 ASN A C 1
ATOM 1037 O O . ASN A 1 135 ? 17.375 25.562 -1.501 1 94.75 135 ASN A O 1
ATOM 1041 N N . ASN A 1 136 ? 17.516 25.75 0.662 1 97.56 136 ASN A N 1
ATOM 1042 C CA . ASN A 1 136 ? 18.172 24.469 0.835 1 97.56 136 ASN A CA 1
ATOM 1043 C C . ASN A 1 136 ? 17.188 23.375 1.226 1 97.56 136 ASN A C 1
ATOM 1045 O O . ASN A 1 136 ? 17.141 22.953 2.385 1 97.56 136 ASN A O 1
ATOM 1049 N N . ILE A 1 137 ? 16.453 22.953 0.18 1 98.06 137 ILE A N 1
ATOM 1050 C CA . ILE A 1 137 ? 15.359 22.016 0.409 1 98.06 137 ILE A CA 1
ATOM 1051 C C . ILE A 1 137 ? 15.688 20.672 -0.236 1 98.06 137 ILE A C 1
ATOM 1053 O O . ILE A 1 137 ? 16.047 20.609 -1.413 1 98.06 137 ILE A O 1
ATOM 1057 N N . LEU A 1 138 ? 15.672 19.641 0.54 1 98 138 LEU A N 1
ATOM 1058 C CA . LEU A 1 138 ? 15.727 18.266 0.039 1 98 138 LEU A CA 1
ATOM 1059 C C . LEU A 1 138 ? 14.375 17.578 0.217 1 98 138 LEU A C 1
ATOM 1061 O O . LEU A 1 138 ? 13.875 17.469 1.337 1 98 138 LEU A O 1
ATOM 1065 N N . ALA A 1 139 ? 13.742 17.234 -0.881 1 98.19 139 ALA A N 1
ATOM 1066 C CA . ALA A 1 139 ? 12.469 16.531 -0.862 1 98.19 139 ALA A CA 1
ATOM 1067 C C . ALA A 1 139 ? 12.656 15.062 -1.255 1 98.19 139 ALA A C 1
ATOM 1069 O O . ALA A 1 139 ? 13.266 14.758 -2.285 1 98.19 139 ALA A O 1
ATOM 1070 N N . LYS A 1 140 ? 12.188 14.195 -0.41 1 98.06 140 LYS A N 1
ATOM 1071 C CA . LYS A 1 140 ? 12.414 12.773 -0.638 1 98.06 140 LYS A CA 1
ATOM 1072 C C . LYS A 1 140 ? 11.141 11.969 -0.41 1 98.06 140 LYS A C 1
ATOM 1074 O O . LYS A 1 140 ? 10.523 12.062 0.652 1 98.06 140 LYS A O 1
ATOM 1079 N N . ALA A 1 141 ? 10.719 11.211 -1.451 1 98.06 141 ALA A N 1
ATOM 1080 C CA . ALA A 1 141 ? 9.641 10.242 -1.268 1 98.06 141 ALA A CA 1
ATOM 1081 C C . ALA A 1 141 ? 10.117 9.047 -0.442 1 98.06 141 ALA A C 1
ATOM 1083 O O . ALA A 1 141 ? 11.219 8.531 -0.666 1 98.06 141 ALA A O 1
ATOM 1084 N N . THR A 1 142 ? 9.383 8.656 0.542 1 98.25 142 THR A N 1
ATOM 1085 C CA . THR A 1 142 ? 9.734 7.559 1.436 1 98.25 142 THR A CA 1
ATOM 1086 C C . THR A 1 142 ? 8.586 6.559 1.544 1 98.25 142 THR A C 1
ATOM 1088 O O . THR A 1 142 ? 8.016 6.375 2.621 1 98.25 142 THR A O 1
ATOM 1091 N N . PRO A 1 143 ? 8.289 5.824 0.488 1 97.06 143 PRO A N 1
ATOM 1092 C CA . PRO A 1 143 ? 7.074 5.02 0.361 1 97.06 143 PRO A CA 1
ATOM 1093 C C . PRO A 1 143 ? 7.031 3.859 1.354 1 97.06 143 PRO A C 1
ATOM 1095 O O . PRO A 1 143 ? 5.965 3.291 1.601 1 97.06 143 PRO A O 1
ATOM 1098 N N . LEU A 1 144 ? 8.086 3.504 2.023 1 98.06 144 LEU A N 1
ATOM 1099 C CA . LEU A 1 144 ? 8.102 2.328 2.887 1 98.06 144 LEU A CA 1
ATOM 1100 C C . LEU A 1 144 ? 7.598 2.674 4.285 1 98.06 144 LEU A C 1
ATOM 1102 O O . LEU A 1 144 ? 7.234 1.783 5.055 1 98.06 144 LEU A O 1
ATOM 1106 N N . PHE A 1 145 ? 7.539 3.928 4.625 1 98.12 145 PHE A N 1
ATOM 1107 C CA . PHE A 1 145 ? 7.188 4.297 5.988 1 98.12 145 PHE A CA 1
ATOM 1108 C C . PHE A 1 145 ? 5.711 4.039 6.258 1 98.12 145 PHE A C 1
ATOM 1110 O O . PHE A 1 145 ? 5.344 3.57 7.34 1 98.12 145 PHE A O 1
ATOM 1117 N N . VAL A 1 146 ? 4.883 4.277 5.266 1 96.38 146 VAL A N 1
ATOM 1118 C CA . VAL A 1 146 ? 3.447 4.125 5.484 1 96.38 146 VAL A CA 1
ATOM 1119 C C . VAL A 1 146 ? 3.119 2.664 5.773 1 96.38 146 VAL A C 1
ATOM 1121 O O . VAL A 1 146 ? 2.512 2.35 6.801 1 96.38 146 VAL A O 1
ATOM 1124 N N . PRO A 1 147 ? 3.645 1.73 4.91 1 96.31 147 PRO A N 1
ATOM 1125 C CA . PRO A 1 147 ? 3.373 0.326 5.227 1 96.31 147 PRO A CA 1
ATOM 1126 C C . PRO A 1 147 ? 3.965 -0.104 6.566 1 96.31 147 PRO A C 1
ATOM 1128 O O . PRO A 1 147 ? 3.357 -0.9 7.289 1 96.31 147 PRO A O 1
ATOM 1131 N N . ILE A 1 148 ? 5.078 0.362 6.941 1 97.81 148 ILE A N 1
ATOM 1132 C CA . ILE A 1 148 ? 5.727 0.008 8.203 1 97.81 148 ILE A CA 1
ATOM 1133 C C . ILE A 1 148 ? 4.867 0.478 9.375 1 97.81 148 ILE A C 1
ATOM 1135 O O . ILE A 1 148 ? 4.625 -0.279 10.312 1 97.81 148 ILE A O 1
ATOM 1139 N N . VAL A 1 149 ? 4.324 1.698 9.266 1 95.69 149 VAL A N 1
ATOM 1140 C CA . VAL A 1 149 ? 3.473 2.258 10.312 1 95.69 149 VAL A CA 1
ATOM 1141 C C . VAL A 1 149 ? 2.164 1.476 10.383 1 95.69 149 VAL A C 1
ATOM 1143 O O . VAL A 1 149 ? 1.665 1.193 11.477 1 95.69 149 VAL A O 1
ATOM 1146 N N . GLU A 1 150 ? 1.629 1.114 9.234 1 92.19 150 GLU A N 1
ATOM 1147 C CA . GLU A 1 150 ? 0.379 0.362 9.195 1 92.19 150 GLU A CA 1
ATOM 1148 C C . GLU A 1 150 ? 0.535 -1.005 9.852 1 92.19 150 GLU A C 1
ATOM 1150 O O . GLU A 1 150 ? -0.422 -1.541 10.422 1 92.19 150 GLU A O 1
ATOM 1155 N N . GLU A 1 151 ? 1.781 -1.547 9.805 1 93.5 151 GLU A N 1
ATOM 1156 C CA . GLU A 1 151 ? 2.076 -2.811 10.477 1 93.5 151 GLU A CA 1
ATOM 1157 C C . GLU A 1 151 ? 2.402 -2.592 11.953 1 93.5 151 GLU A C 1
ATOM 1159 O O . GLU A 1 151 ? 2.842 -3.516 12.641 1 93.5 151 GLU A O 1
ATOM 1164 N N . GLU A 1 152 ? 2.248 -1.348 12.398 1 93.25 152 GLU A N 1
ATOM 1165 C CA . GLU A 1 152 ? 2.469 -0.949 13.781 1 93.25 152 GLU A CA 1
ATOM 1166 C C . GLU A 1 152 ? 3.918 -1.18 14.195 1 93.25 152 GLU A C 1
ATOM 1168 O O . GLU A 1 152 ? 4.188 -1.576 15.336 1 93.25 152 GLU A O 1
ATOM 1173 N N . ILE A 1 153 ? 4.797 -1.03 13.266 1 96.31 153 ILE A N 1
ATOM 1174 C CA . ILE A 1 153 ? 6.23 -1.067 13.539 1 96.31 153 ILE A CA 1
ATOM 1175 C C . ILE A 1 153 ? 6.754 0.353 13.742 1 96.31 153 ILE A C 1
ATOM 1177 O O . ILE A 1 153 ? 7.07 1.049 12.773 1 96.31 153 ILE A O 1
ATOM 1181 N N . PHE A 1 154 ? 6.906 0.71 14.984 1 96.25 154 PHE A N 1
ATOM 1182 C CA . PHE A 1 154 ? 7.254 2.094 15.289 1 96.25 154 PHE A CA 1
ATOM 1183 C C . PHE A 1 154 ? 8.711 2.205 15.719 1 96.25 154 PHE A C 1
ATOM 1185 O O . PHE A 1 154 ? 9.234 3.311 15.891 1 96.25 154 PHE A O 1
ATOM 1192 N N . GLU A 1 155 ? 9.297 1.065 15.891 1 96.88 155 GLU A N 1
ATOM 1193 C CA . GLU A 1 155 ? 10.711 0.954 16.234 1 96.88 155 GLU A CA 1
ATOM 1194 C C . GLU A 1 155 ? 11.273 -0.401 15.812 1 96.88 155 GLU A C 1
ATOM 1196 O O . GLU A 1 155 ? 10.547 -1.244 15.281 1 96.88 155 GLU A O 1
ATOM 1201 N N . GLY A 1 156 ? 12.68 -0.523 15.914 1 96.94 156 GLY A N 1
ATOM 1202 C CA . GLY A 1 156 ? 13.289 -1.818 15.656 1 96.94 156 GLY A CA 1
ATOM 1203 C C . GLY A 1 156 ? 14 -1.884 14.32 1 96.94 156 GLY A C 1
ATOM 1204 O O . GLY A 1 156 ? 14.117 -0.875 13.617 1 96.94 156 GLY A O 1
ATOM 1205 N N . PRO A 1 157 ? 14.461 -3.082 13.992 1 97.81 157 PRO A N 1
ATOM 1206 C CA . PRO A 1 157 ? 15.422 -3.258 12.898 1 97.81 157 PRO A CA 1
ATOM 1207 C C . PRO A 1 157 ? 14.836 -2.893 11.531 1 97.81 157 PRO A C 1
ATOM 1209 O O . PRO A 1 157 ? 15.531 -2.32 10.695 1 97.81 157 PRO A O 1
ATOM 1212 N N . VAL A 1 158 ? 13.602 -3.215 11.312 1 98.44 158 VAL A N 1
ATOM 1213 C CA . VAL A 1 158 ? 12.992 -2.93 10.016 1 98.44 158 VAL A CA 1
ATOM 1214 C C . VAL A 1 158 ? 12.945 -1.42 9.789 1 98.44 158 VAL A C 1
ATOM 1216 O O . VAL A 1 158 ? 13.367 -0.932 8.734 1 98.44 158 VAL A O 1
ATOM 1219 N N . LEU A 1 159 ? 12.43 -0.696 10.781 1 98.56 159 LEU A N 1
ATOM 1220 C CA . LEU A 1 159 ? 12.352 0.757 10.68 1 98.56 159 LEU A CA 1
ATOM 1221 C C . LEU A 1 159 ? 13.742 1.374 10.609 1 98.56 159 LEU A C 1
ATOM 1223 O O . LEU A 1 159 ? 13.992 2.268 9.805 1 98.56 159 LEU A O 1
ATOM 1227 N N . GLU A 1 160 ? 14.648 0.872 11.422 1 98.19 160 GLU A N 1
ATOM 1228 C CA . GLU A 1 160 ? 16.016 1.396 11.453 1 98.19 160 GLU A CA 1
ATOM 1229 C C . GLU A 1 160 ? 16.703 1.212 10.109 1 98.19 160 GLU A C 1
ATOM 1231 O O . GLU A 1 160 ? 17.359 2.131 9.609 1 98.19 160 GLU A O 1
ATOM 1236 N N . ALA A 1 161 ? 16.547 0.023 9.516 1 98.5 161 ALA A N 1
ATOM 1237 C CA . ALA A 1 161 ? 17.141 -0.23 8.203 1 98.5 161 ALA A CA 1
ATOM 1238 C C . ALA A 1 161 ? 16.531 0.68 7.141 1 98.5 161 ALA A C 1
ATOM 1240 O O . ALA A 1 161 ? 17.219 1.123 6.219 1 98.5 161 ALA A O 1
ATOM 1241 N N . THR A 1 162 ? 15.273 0.943 7.285 1 98.62 162 THR A N 1
ATOM 1242 C CA . THR A 1 162 ? 14.57 1.791 6.328 1 98.62 162 THR A CA 1
ATOM 1243 C C . THR A 1 162 ? 15.016 3.244 6.465 1 98.62 162 THR A C 1
ATOM 1245 O O . THR A 1 162 ? 15.203 3.939 5.461 1 98.62 162 THR A O 1
ATOM 1248 N N . LEU A 1 163 ? 15.188 3.701 7.734 1 98.62 163 LEU A N 1
ATOM 1249 C CA . LEU A 1 163 ? 15.711 5.039 7.973 1 98.62 163 LEU A CA 1
ATOM 1250 C C . LEU A 1 163 ? 17.094 5.203 7.348 1 98.62 163 LEU A C 1
ATOM 1252 O O . LEU A 1 163 ? 17.359 6.203 6.676 1 98.62 163 LEU A O 1
ATOM 1256 N N . GLN A 1 164 ? 17.906 4.207 7.559 1 98.12 164 GLN A N 1
ATOM 1257 C CA . GLN A 1 164 ? 19.234 4.242 6.977 1 98.12 164 GLN A CA 1
ATOM 1258 C C . GLN A 1 164 ? 19.172 4.27 5.453 1 98.12 164 GLN A C 1
ATOM 12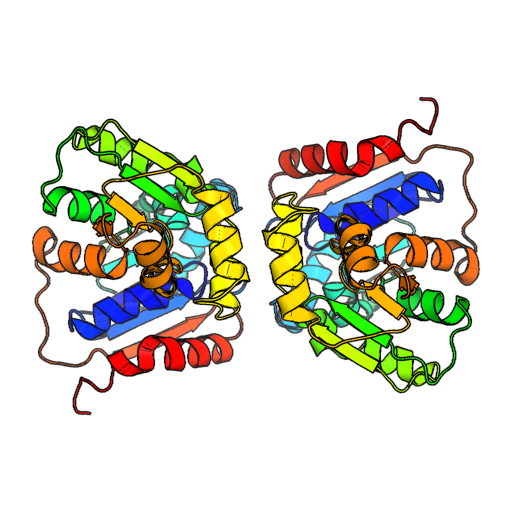60 O O . GLN A 1 164 ? 19.953 4.98 4.809 1 98.12 164 GLN A O 1
ATOM 1265 N N . HIS A 1 165 ? 18.25 3.514 4.91 1 97.88 165 HIS A N 1
ATOM 1266 C CA . HIS A 1 165 ? 18.078 3.441 3.463 1 97.88 165 HIS A CA 1
ATOM 1267 C C . HIS A 1 165 ? 17.734 4.809 2.881 1 97.88 165 HIS A C 1
ATOM 1269 O O . HIS A 1 165 ? 18.297 5.211 1.858 1 97.88 165 HIS A O 1
ATOM 1275 N N . TYR A 1 166 ? 16.891 5.559 3.545 1 98 166 TYR A N 1
ATOM 1276 C CA . TYR A 1 166 ? 16.406 6.82 2.992 1 98 166 TYR A CA 1
ATOM 1277 C C . TYR A 1 166 ? 17.328 7.969 3.357 1 98 166 TYR A C 1
ATOM 1279 O O . TYR A 1 166 ? 17.484 8.922 2.588 1 98 166 TYR A O 1
ATOM 1287 N N . PHE A 1 167 ? 17.938 7.902 4.539 1 97.88 167 PHE A N 1
ATOM 1288 C CA . PHE A 1 167 ? 18.5 9.125 5.09 1 97.88 167 PHE A CA 1
ATOM 1289 C C . PHE A 1 167 ? 20.031 9.031 5.168 1 97.88 167 PHE A C 1
ATOM 1291 O O . PHE A 1 167 ? 20.688 9.953 5.652 1 97.88 167 PHE A O 1
ATOM 1298 N N . ASP A 1 168 ? 20.578 8.031 4.562 1 89.81 168 ASP A N 1
ATOM 1299 C CA . ASP A 1 168 ? 22.031 7.832 4.66 1 89.81 168 ASP A CA 1
ATOM 1300 C C . ASP A 1 168 ? 22.781 9.125 4.336 1 89.81 168 ASP A C 1
ATOM 1302 O O . ASP A 1 168 ? 22.547 9.734 3.293 1 89.81 168 ASP A O 1
ATOM 1306 N N . SER A 1 169 ? 23.562 9.695 5.277 1 91.5 169 SER A N 1
ATOM 1307 C CA . SER A 1 169 ? 24.516 10.789 5.129 1 91.5 169 SER A CA 1
ATOM 1308 C C . SER A 1 169 ? 23.828 12.148 5.176 1 91.5 169 SER A C 1
ATOM 1310 O O . SER A 1 169 ? 24.422 13.164 4.816 1 91.5 169 SER A O 1
ATOM 1312 N N . LEU A 1 170 ? 22.5 12.211 5.449 1 95.56 170 LEU A N 1
ATOM 1313 C CA . LEU A 1 170 ? 21.797 13.484 5.562 1 95.56 170 LEU A CA 1
ATOM 1314 C C . LEU A 1 170 ? 21.906 14.039 6.977 1 95.56 170 LEU A C 1
ATOM 1316 O O . LEU A 1 170 ? 21.984 13.281 7.945 1 95.56 170 LEU A O 1
ATOM 1320 N N . HIS A 1 171 ? 21.984 15.367 7.035 1 95.88 171 HIS A N 1
ATOM 1321 C CA . HIS A 1 171 ? 21.984 16.078 8.312 1 95.88 171 HIS A CA 1
ATOM 1322 C C . HIS A 1 171 ? 21.109 17.312 8.266 1 95.88 171 HIS A C 1
ATOM 1324 O O . HIS A 1 171 ? 21.609 18.438 8.398 1 95.88 171 HIS A O 1
ATOM 1330 N N . PRO A 1 172 ? 19.812 17.141 8.203 1 98.06 172 PRO A N 1
ATOM 1331 C CA . PRO A 1 172 ? 18.922 18.297 8.086 1 98.06 172 PRO A CA 1
ATOM 1332 C C . PRO A 1 172 ? 18.766 19.062 9.406 1 98.06 172 PRO A C 1
ATOM 1334 O O . PRO A 1 172 ? 18.922 18.484 10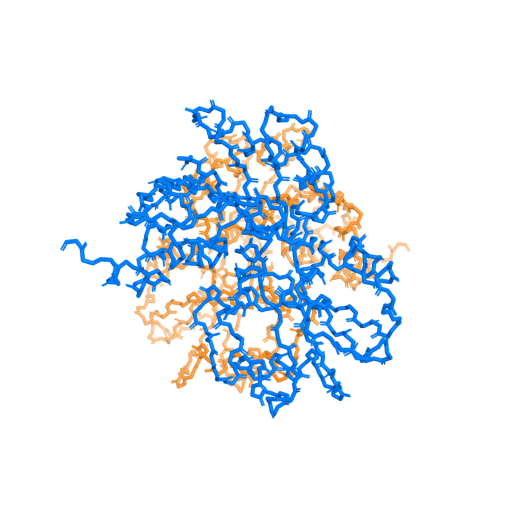.477 1 98.06 172 PRO A O 1
ATOM 1337 N N . ASP A 1 173 ? 18.453 20.312 9.25 1 97.94 173 ASP A N 1
ATOM 1338 C CA . ASP A 1 173 ? 18.141 21.156 10.406 1 97.94 173 ASP A CA 1
ATOM 1339 C C . ASP A 1 173 ? 16.672 21 10.805 1 97.94 173 ASP A C 1
ATOM 1341 O O . ASP A 1 173 ? 16.312 21.172 11.977 1 97.94 173 ASP A O 1
ATOM 1345 N N . ALA A 1 174 ? 15.844 20.719 9.836 1 98 174 ALA A N 1
ATOM 1346 C CA . ALA A 1 174 ? 14.414 20.531 10.047 1 98 174 ALA A CA 1
ATOM 1347 C C . ALA A 1 174 ? 13.859 19.469 9.109 1 98 174 ALA A C 1
ATOM 1349 O O . ALA A 1 174 ? 14.375 19.266 8.008 1 98 174 ALA A O 1
ATOM 1350 N N . ILE A 1 175 ? 12.883 18.766 9.617 1 98.31 175 ILE A N 1
ATOM 1351 C CA . ILE A 1 175 ? 12.211 17.734 8.828 1 98.31 175 ILE A CA 1
ATOM 1352 C C . ILE A 1 175 ? 10.703 17.969 8.852 1 98.31 175 ILE A C 1
ATOM 1354 O O . ILE A 1 175 ? 10.094 18.016 9.922 1 98.31 175 ILE A O 1
ATOM 1358 N N . ILE A 1 176 ? 10.141 18.156 7.688 1 98.19 176 ILE A N 1
ATOM 1359 C CA . ILE A 1 176 ? 8.688 18.188 7.562 1 98.19 176 ILE A CA 1
ATOM 1360 C C . ILE A 1 176 ? 8.164 16.781 7.285 1 98.19 176 ILE A C 1
ATOM 1362 O O . ILE A 1 176 ? 8.523 16.172 6.277 1 98.19 176 ILE A O 1
ATOM 1366 N N . LEU A 1 177 ? 7.406 16.312 8.211 1 98.38 177 LEU A N 1
ATOM 1367 C CA . LEU A 1 177 ? 6.738 15.023 8.031 1 98.38 177 LEU A CA 1
ATOM 1368 C C . LEU A 1 177 ? 5.5 15.172 7.152 1 98.38 177 LEU A C 1
ATOM 1370 O O . LEU A 1 177 ? 4.387 15.312 7.664 1 98.38 177 LEU A O 1
ATOM 1374 N N . GLY A 1 178 ? 5.75 15.039 5.832 1 97.5 178 GLY A N 1
ATOM 1375 C CA . GLY A 1 178 ? 4.723 15.32 4.848 1 97.5 178 GLY A CA 1
ATOM 1376 C C . GLY A 1 178 ? 3.807 14.141 4.582 1 97.5 178 GLY A C 1
ATOM 1377 O O . GLY A 1 178 ? 3.424 13.891 3.438 1 97.5 178 GLY A O 1
ATOM 1378 N N . CYS A 1 179 ? 3.496 13.375 5.551 1 96.88 179 CYS A N 1
ATOM 1379 C CA . CYS A 1 179 ? 2.529 12.281 5.57 1 96.88 179 CYS A CA 1
ATOM 1380 C C . CYS A 1 179 ? 1.907 12.125 6.953 1 96.88 179 CYS A C 1
ATOM 1382 O O . CYS A 1 179 ? 2.609 12.188 7.965 1 96.88 179 CYS A O 1
ATOM 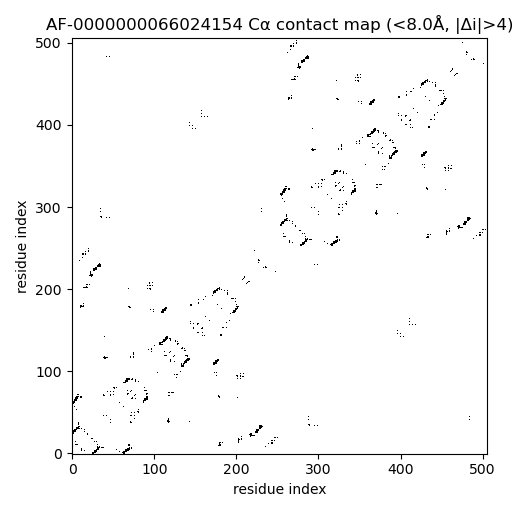1384 N N . THR A 1 180 ? 0.683 11.852 6.977 1 96.06 180 THR A N 1
ATOM 1385 C CA . THR A 1 180 ? -0.05 11.867 8.242 1 96.06 180 THR A CA 1
ATOM 1386 C C . THR A 1 180 ? 0.236 10.609 9.047 1 96.06 180 THR A C 1
ATOM 1388 O O . THR A 1 180 ? -0.069 10.547 10.242 1 96.06 180 THR A O 1
ATOM 1391 N N . HIS A 1 181 ? 0.845 9.625 8.492 1 95.62 181 HIS A N 1
ATOM 1392 C CA . HIS A 1 181 ? 1.273 8.445 9.219 1 95.62 181 HIS A CA 1
ATOM 1393 C C . HIS A 1 181 ? 2.559 8.703 10 1 95.62 181 HIS A C 1
ATOM 1395 O O . HIS A 1 181 ? 2.852 8.016 10.977 1 95.62 181 HIS A O 1
ATOM 1401 N N . PHE A 1 182 ? 3.326 9.672 9.688 1 97.44 182 PHE A N 1
ATOM 1402 C CA . PHE A 1 182 ? 4.73 9.781 10.062 1 97.44 182 PHE A CA 1
ATOM 1403 C C . PHE A 1 182 ? 4.863 10.227 11.516 1 97.44 182 PHE A C 1
ATOM 1405 O O . PHE A 1 182 ? 5.844 9.883 12.188 1 97.44 182 PHE A O 1
ATOM 1412 N N . PRO A 1 183 ? 3.867 10.945 12.023 1 95.94 183 PRO A N 1
ATOM 1413 C CA . PRO A 1 183 ? 3.967 11.281 13.453 1 95.94 183 PRO A CA 1
ATOM 1414 C C . PRO A 1 183 ? 4.098 10.047 14.336 1 95.94 183 PRO A C 1
ATOM 1416 O O . PRO A 1 183 ? 4.688 10.117 15.414 1 95.94 183 PRO A O 1
ATOM 1419 N N . LEU A 1 184 ? 3.66 8.93 13.883 1 95.38 184 LEU A N 1
ATOM 1420 C CA . LEU A 1 184 ? 3.691 7.699 14.664 1 95.38 184 LEU A CA 1
ATOM 1421 C C . LEU A 1 184 ? 5.109 7.152 14.758 1 95.38 184 LEU A C 1
ATOM 1423 O O . LEU A 1 184 ? 5.398 6.305 15.609 1 95.38 184 LEU A O 1
ATOM 1427 N N . ILE A 1 185 ? 6.02 7.656 13.867 1 97.38 185 ILE A N 1
ATOM 1428 C CA . ILE A 1 185 ? 7.41 7.211 13.922 1 97.38 185 ILE A CA 1
ATOM 1429 C C . ILE A 1 185 ? 8.328 8.414 14.117 1 97.38 185 ILE A C 1
ATOM 1431 O O . ILE A 1 185 ? 9.516 8.359 13.781 1 97.38 185 ILE A O 1
ATOM 1435 N N . GLN A 1 186 ? 7.777 9.484 14.602 1 97 186 GLN A N 1
ATOM 1436 C CA . GLN A 1 186 ? 8.555 10.719 14.758 1 97 186 GLN A CA 1
ATOM 1437 C C . GLN A 1 186 ? 9.703 10.516 15.734 1 97 186 GLN A C 1
ATOM 1439 O O . GLN A 1 186 ? 10.781 11.086 15.555 1 97 186 GLN A O 1
ATOM 1444 N N . ASP A 1 187 ? 9.508 9.711 16.812 1 97.31 187 ASP A N 1
ATOM 1445 C CA . ASP A 1 187 ? 10.562 9.469 17.797 1 97.31 187 ASP A CA 1
ATOM 1446 C C . ASP A 1 187 ? 11.742 8.734 17.172 1 97.31 187 ASP A C 1
ATOM 1448 O O . ASP A 1 187 ? 12.898 9.07 17.438 1 97.31 187 ASP A O 1
ATOM 1452 N N . ALA A 1 188 ? 11.438 7.75 16.359 1 98 188 ALA A N 1
ATOM 1453 C CA . ALA A 1 188 ? 12.492 7.008 15.672 1 98 188 ALA A CA 1
ATOM 1454 C C . ALA A 1 188 ? 13.258 7.91 14.711 1 98 188 ALA A C 1
ATOM 1456 O O . ALA A 1 188 ? 14.484 7.805 14.602 1 98 188 ALA A O 1
ATOM 1457 N N . ILE A 1 189 ? 12.547 8.82 14.031 1 98.06 189 ILE A N 1
ATOM 1458 C CA . ILE A 1 189 ? 13.18 9.75 13.102 1 98.06 189 ILE A CA 1
ATOM 1459 C C . ILE A 1 189 ? 14.062 10.727 13.875 1 98.06 189 ILE A C 1
ATOM 1461 O O . ILE A 1 189 ? 15.203 10.977 13.492 1 98.06 189 ILE A O 1
ATOM 1465 N N . ALA A 1 190 ? 13.531 11.227 14.961 1 97.81 190 ALA A N 1
ATOM 1466 C CA . ALA A 1 190 ? 14.289 12.148 15.805 1 97.81 190 ALA A CA 1
ATOM 1467 C C . ALA A 1 190 ? 15.57 11.5 16.328 1 97.81 190 ALA A C 1
ATOM 1469 O O . ALA A 1 190 ? 16.641 12.094 16.25 1 97.81 190 ALA A O 1
ATOM 1470 N N . ASP A 1 191 ? 15.422 10.266 16.766 1 97.44 191 ASP A N 1
ATOM 1471 C CA . ASP A 1 191 ? 16.562 9.523 17.297 1 97.44 191 ASP A CA 1
ATOM 1472 C C . ASP A 1 191 ? 17.609 9.289 16.219 1 97.44 191 ASP A C 1
ATOM 1474 O O . ASP A 1 191 ? 18.812 9.359 16.484 1 97.44 191 ASP A O 1
ATOM 1478 N N . TYR A 1 192 ? 17.172 9 15.062 1 97.69 192 TYR A N 1
ATOM 1479 C CA . TYR A 1 192 ? 18.078 8.742 13.953 1 97.69 192 TYR A CA 1
ATOM 1480 C C . TYR A 1 192 ? 18.969 9.945 13.688 1 97.69 192 TYR A C 1
ATOM 1482 O O . TYR A 1 192 ? 20.141 9.789 13.328 1 97.69 192 TYR A O 1
ATOM 1490 N N . PHE A 1 193 ? 18.422 11.148 13.914 1 97.5 193 PHE A N 1
ATOM 1491 C CA . PHE A 1 193 ? 19.172 12.375 13.664 1 97.5 193 PHE A CA 1
ATOM 1492 C C . PHE A 1 193 ? 19.672 12.977 14.969 1 97.5 193 PHE A C 1
ATOM 1494 O O . PHE A 1 193 ? 19.922 14.18 15.055 1 97.5 193 PHE A O 1
ATOM 1501 N N . ASN A 1 194 ? 19.766 12.219 16.016 1 97.12 194 ASN A N 1
ATOM 1502 C CA . ASN A 1 194 ? 20.312 12.57 17.328 1 97.12 194 ASN A CA 1
ATOM 1503 C C . ASN A 1 194 ? 19.531 13.719 17.969 1 97.12 194 ASN A C 1
ATOM 1505 O O . ASN A 1 194 ? 20.109 14.555 18.656 1 97.12 194 ASN A O 1
ATOM 1509 N N . ASN A 1 195 ? 18.281 13.883 17.594 1 97 195 ASN A N 1
ATOM 1510 C CA . ASN A 1 195 ? 17.375 14.898 18.125 1 97 195 ASN A CA 1
ATOM 1511 C C . ASN A 1 195 ? 17.875 16.297 17.812 1 97 195 ASN A C 1
ATOM 1513 O O . ASN A 1 195 ? 17.672 17.219 18.609 1 97 195 ASN A O 1
ATOM 1517 N N . GLU A 1 196 ? 18.469 16.406 16.734 1 96.25 196 GLU A N 1
ATOM 1518 C CA . GLU A 1 196 ? 19.031 17.703 16.359 1 96.25 196 GLU A CA 1
ATOM 1519 C C . GLU A 1 196 ? 18.125 18.453 15.398 1 96.25 196 GLU A C 1
ATOM 1521 O O . GLU A 1 196 ? 18.141 19.672 15.352 1 96.25 196 GLU A O 1
ATOM 1526 N N . ALA A 1 197 ? 17.359 17.734 14.664 1 96.81 197 ALA A N 1
ATOM 1527 C CA . ALA A 1 197 ? 16.484 18.344 13.664 1 96.81 197 ALA A CA 1
ATOM 1528 C C . ALA A 1 197 ? 15.133 18.703 14.266 1 96.81 197 ALA A C 1
ATOM 1530 O O . ALA A 1 197 ? 14.578 17.953 15.062 1 96.81 197 ALA A O 1
ATOM 1531 N N . VAL A 1 198 ? 14.617 19.828 13.883 1 96.44 198 VAL A N 1
ATOM 1532 C CA . VAL A 1 198 ? 13.258 20.203 14.242 1 96.44 198 VAL A CA 1
ATOM 1533 C C . VAL A 1 198 ? 12.258 19.422 13.398 1 96.44 198 VAL A C 1
ATOM 1535 O O . VAL A 1 198 ? 12.383 19.375 12.172 1 96.44 198 VAL A O 1
ATOM 1538 N N . LEU A 1 199 ? 11.289 18.781 14.078 1 97.44 199 LEU A N 1
ATOM 1539 C CA . LEU A 1 199 ? 10.273 18.031 13.352 1 97.44 199 LEU A CA 1
ATOM 1540 C C . LEU A 1 199 ? 8.969 18.812 13.281 1 97.44 199 LEU A C 1
ATOM 1542 O O . LEU A 1 199 ? 8.539 19.391 14.281 1 97.44 199 LEU A O 1
ATOM 1546 N N . ILE A 1 200 ? 8.422 18.875 12.086 1 96.31 200 ILE A N 1
ATOM 1547 C CA . ILE A 1 200 ? 7.117 19.484 11.859 1 96.31 200 ILE A CA 1
ATOM 1548 C C . ILE A 1 200 ? 6.117 18.422 11.414 1 96.31 200 ILE A C 1
ATOM 1550 O O . ILE A 1 200 ? 6.344 17.719 10.422 1 96.31 200 ILE A O 1
ATOM 1554 N N . HIS A 1 201 ? 5.039 18.234 12.141 1 92.5 201 HIS A N 1
ATOM 1555 C CA . HIS A 1 201 ? 4.023 17.297 11.688 1 92.5 201 HIS A CA 1
ATOM 1556 C C . HIS A 1 201 ? 2.666 17.969 11.539 1 92.5 201 HIS A C 1
ATOM 1558 O O . HIS A 1 201 ? 2.43 19.031 12.117 1 92.5 201 HIS A O 1
ATOM 1564 N N . SER A 1 202 ? 1.8 17.328 10.844 1 86.75 202 SER A N 1
ATOM 1565 C CA . SER A 1 202 ? 0.555 17.906 10.352 1 86.75 202 SER A CA 1
ATOM 1566 C C . SER A 1 202 ? -0.398 18.234 11.5 1 86.75 202 SER A C 1
ATOM 1568 O O . SER A 1 202 ? -1.09 19.25 11.469 1 86.75 202 SER A O 1
ATOM 1570 N N . GLY A 1 203 ? -0.405 17.438 12.492 1 91.06 203 GLY A N 1
ATOM 1571 C CA . GLY A 1 203 ? -1.354 17.625 13.578 1 91.06 203 GLY A CA 1
ATOM 1572 C C . GLY A 1 203 ? -1.181 18.938 14.305 1 91.06 203 GLY A C 1
ATOM 1573 O O . GLY A 1 203 ? -2.105 19.75 14.359 1 91.06 203 GLY A O 1
ATOM 1574 N N . GLU A 1 204 ? -0.022 19.188 14.695 1 90.5 204 GLU A N 1
ATOM 1575 C CA . GLU A 1 204 ? 0.269 20.422 15.422 1 90.5 204 GLU A CA 1
ATOM 1576 C C . GLU A 1 204 ? 0.205 21.641 14.5 1 90.5 204 GLU A C 1
ATOM 1578 O O . GLU A 1 204 ? -0.247 22.719 14.906 1 90.5 204 GLU A O 1
ATOM 1583 N N . ALA A 1 205 ? 0.658 21.438 13.32 1 95 205 ALA A N 1
ATOM 1584 C CA . ALA A 1 205 ? 0.67 22.531 12.344 1 95 205 ALA A CA 1
ATOM 1585 C C . ALA A 1 205 ? -0.747 23 12.039 1 95 205 ALA A C 1
ATOM 1587 O O . ALA A 1 205 ? -0.997 24.203 11.953 1 95 205 ALA A O 1
ATOM 1588 N N . ILE A 1 206 ? -1.65 22.078 11.93 1 95.75 206 ILE A N 1
ATOM 1589 C CA . ILE A 1 206 ? -3.033 22.422 11.602 1 95.75 206 ILE A CA 1
ATOM 1590 C C . ILE A 1 206 ? -3.672 23.156 12.773 1 95.75 206 ILE A C 1
ATOM 1592 O O . ILE A 1 206 ? -4.43 24.109 12.578 1 95.75 206 ILE A O 1
ATOM 1596 N N . VAL A 1 207 ? -3.422 22.703 13.984 1 94.94 207 VAL A N 1
ATOM 1597 C CA . VAL A 1 207 ? -3.975 23.328 15.18 1 94.94 207 VAL A CA 1
ATOM 1598 C C . VAL A 1 207 ? -3.49 24.766 15.266 1 94.94 207 VAL A C 1
ATOM 1600 O O . VAL A 1 207 ? -4.289 25.688 15.484 1 94.94 207 VAL A O 1
ATOM 1603 N N . GLU A 1 208 ? -2.223 24.906 15.062 1 95.06 208 GLU A N 1
ATOM 1604 C CA . GLU A 1 208 ? -1.652 26.25 15.086 1 95.06 208 GLU A CA 1
ATOM 1605 C C . GLU A 1 208 ? -2.293 27.141 14.023 1 95.06 208 GLU A C 1
ATOM 1607 O O . GLU A 1 208 ? -2.617 28.297 14.297 1 95.06 208 GLU A O 1
ATOM 1612 N N . HIS A 1 209 ? -2.482 26.594 12.891 1 95.88 209 HIS A N 1
ATOM 1613 C CA . HIS A 1 209 ? -3.07 27.328 11.789 1 95.88 209 HIS A CA 1
ATOM 1614 C C . HIS A 1 209 ? -4.512 27.734 12.094 1 95.88 209 HIS A C 1
ATOM 1616 O O . HIS A 1 209 ? -4.902 28.875 11.859 1 95.88 209 HIS A O 1
ATOM 1622 N N . LEU A 1 210 ? -5.277 26.844 12.602 1 95.69 210 LEU A N 1
ATOM 1623 C CA . LEU A 1 210 ? -6.676 27.094 12.93 1 95.69 210 LEU A CA 1
ATOM 1624 C C . LEU A 1 210 ? -6.797 28.172 14 1 95.69 210 LEU A C 1
ATOM 1626 O O . LEU A 1 210 ? -7.66 29.047 13.914 1 95.69 210 LEU A O 1
ATOM 1630 N N . GLN A 1 211 ? -5.926 28.125 14.906 1 94.88 211 GLN A N 1
ATOM 1631 C CA . GLN A 1 211 ? -5.98 29.078 16.016 1 94.88 211 GLN A CA 1
ATOM 1632 C C . GLN A 1 211 ? -5.457 30.453 15.586 1 94.88 211 GLN A C 1
ATOM 1634 O O . GLN A 1 211 ? -6.105 31.469 15.828 1 94.88 211 GLN A O 1
ATOM 1639 N N . LYS A 1 212 ? -4.371 30.516 14.898 1 92.69 212 LYS A N 1
ATOM 1640 C CA . LYS A 1 212 ? -3.689 31.781 14.609 1 92.69 212 LYS A CA 1
ATOM 1641 C C . LYS A 1 212 ? -4.27 32.438 13.367 1 92.69 212 LYS A C 1
ATOM 1643 O O . LYS A 1 212 ? -4.445 33.656 13.336 1 92.69 212 LYS A O 1
ATOM 1648 N N . GLU A 1 213 ? -4.52 31.641 12.391 1 90.62 213 GLU A N 1
ATOM 1649 C CA . GLU A 1 213 ? -4.934 32.219 11.117 1 90.62 213 GLU A CA 1
ATOM 1650 C C . GLU A 1 213 ? -6.449 32.344 11.039 1 90.62 213 GLU A C 1
ATOM 1652 O O . GLU A 1 213 ? -6.969 33.312 10.453 1 90.62 213 GLU A O 1
ATOM 1657 N N . LEU A 1 214 ? -7.16 31.359 11.594 1 92.56 214 LEU A N 1
ATOM 1658 C CA . LEU A 1 214 ? -8.617 31.375 11.461 1 92.56 214 LEU A CA 1
ATOM 1659 C C . LEU A 1 214 ? -9.273 31.844 12.758 1 92.56 214 LEU A C 1
ATOM 1661 O O . LEU A 1 214 ? -10.484 32.062 12.797 1 92.56 214 LEU A O 1
ATOM 1665 N N . GLY A 1 215 ? -8.531 31.922 13.82 1 93.12 215 GLY A N 1
ATOM 1666 C CA . GLY A 1 215 ? -9.023 32.469 15.07 1 93.12 215 GLY A CA 1
ATOM 1667 C C . GLY A 1 215 ? -9.961 31.531 15.805 1 93.12 215 GLY A C 1
ATOM 1668 O O . GLY A 1 215 ? -10.805 31.969 16.578 1 93.12 215 GLY A O 1
ATOM 1669 N N . ILE A 1 216 ? -9.805 30.266 15.539 1 93 216 ILE A N 1
ATOM 1670 C CA . ILE A 1 216 ? -10.656 29.297 16.219 1 93 216 ILE A CA 1
ATOM 1671 C C . ILE A 1 216 ? -10.164 29.109 17.656 1 93 216 ILE A C 1
ATOM 1673 O O . ILE A 1 216 ? -8.992 28.797 17.891 1 93 216 ILE A O 1
ATOM 1677 N N . LYS A 1 217 ? -11.047 29.266 18.594 1 90.75 217 LYS A N 1
ATOM 1678 C CA . LYS A 1 217 ? -10.695 29.172 20.016 1 90.75 217 LYS A CA 1
ATOM 1679 C C . LYS A 1 217 ? -11.062 27.812 20.594 1 90.75 217 LYS A C 1
ATOM 1681 O O . LYS A 1 217 ? -11.977 27.156 20.094 1 90.75 217 LYS A O 1
ATOM 1686 N N . ALA A 1 218 ? -10.273 27.5 21.594 1 88.25 218 ALA A N 1
ATOM 1687 C CA . ALA A 1 218 ? -10.562 26.25 22.297 1 88.25 218 ALA A CA 1
ATOM 1688 C C . ALA A 1 218 ? -11.93 26.297 22.969 1 88.25 218 ALA A C 1
ATOM 1690 O O . ALA A 1 218 ? -12.336 27.344 23.484 1 88.25 218 ALA A O 1
ATOM 1691 N N . ARG A 1 219 ? -12.398 25.125 22.906 1 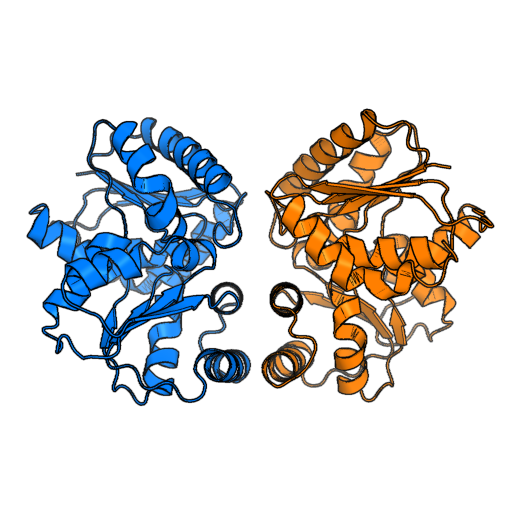82.69 219 ARG A N 1
ATOM 1692 C CA . ARG A 1 219 ? -13.703 24.984 23.547 1 82.69 219 ARG A CA 1
ATOM 1693 C C . ARG A 1 219 ? -13.602 24.172 24.828 1 82.69 219 ARG A C 1
ATOM 1695 O O . ARG A 1 219 ? -12.664 23.406 25.016 1 82.69 219 ARG A O 1
ATOM 1702 N N . LYS A 1 220 ? -14.312 24.484 25.844 1 75 220 LYS A N 1
ATOM 1703 C CA . LYS A 1 220 ? -14.266 23.844 27.156 1 75 220 LYS A CA 1
ATOM 1704 C C . LYS A 1 220 ? -14.977 22.5 27.125 1 75 220 LYS A C 1
ATOM 1706 O O . LYS A 1 220 ? -15.422 22 28.156 1 75 220 LYS A O 1
ATOM 1711 N N . LYS A 1 221 ? -15.211 21.984 25.922 1 78.81 221 LYS A N 1
ATOM 1712 C CA . LYS A 1 221 ? -15.898 20.703 25.859 1 78.81 221 LYS A CA 1
ATOM 1713 C C . LYS A 1 221 ? -15.164 19.734 24.922 1 78.81 221 LYS A C 1
ATOM 1715 O O . LYS A 1 221 ? -14.539 20.156 23.953 1 78.81 221 LYS A O 1
ATOM 1720 N N . THR A 1 222 ? -15.266 18.406 25.328 1 82.19 222 THR A N 1
ATOM 1721 C CA . THR A 1 222 ? -14.711 17.359 24.484 1 82.19 222 THR A CA 1
ATOM 1722 C C . THR A 1 222 ? -15.531 17.203 23.203 1 82.19 222 THR A C 1
ATOM 1724 O O . THR A 1 222 ? -16.75 17.016 23.266 1 82.19 222 THR A O 1
ATOM 1727 N N . PRO A 1 223 ? -14.844 17.312 22.141 1 89.88 223 PRO A N 1
ATOM 1728 C CA . PRO A 1 223 ? -15.602 17.141 20.906 1 89.88 223 PRO A CA 1
ATOM 1729 C C . PRO A 1 223 ? -16.141 15.727 20.734 1 89.88 223 PRO A C 1
ATOM 1731 O O . PRO A 1 223 ? -15.531 14.766 21.188 1 89.88 223 PRO A O 1
ATOM 1734 N N . SER A 1 224 ? -17.312 15.664 20.188 1 92.88 224 SER A N 1
ATOM 1735 C CA . SER A 1 224 ? -17.766 14.359 19.734 1 92.88 224 SER A CA 1
ATOM 1736 C C . SER A 1 224 ? -17.062 13.945 18.453 1 92.88 224 SER A C 1
ATOM 1738 O O . SER A 1 224 ? -16.656 14.797 17.641 1 92.88 224 SER A O 1
ATOM 1740 N N . LEU A 1 225 ? -16.812 12.609 18.359 1 95.5 225 LEU A N 1
ATOM 1741 C CA . LEU A 1 225 ? -16.094 12.086 17.203 1 95.5 225 LEU A CA 1
ATOM 1742 C C . LEU A 1 225 ? -16.922 11.008 16.5 1 95.5 225 LEU A C 1
ATOM 1744 O O . LEU A 1 225 ? -17.344 10.039 17.141 1 95.5 225 LEU A O 1
ATOM 1748 N N . LYS A 1 226 ? -17.219 11.242 15.258 1 96.56 226 LYS A N 1
ATOM 1749 C CA . LYS A 1 226 ? -17.828 10.234 14.406 1 96.56 226 LYS A CA 1
ATOM 1750 C C . LYS A 1 226 ? -16.859 9.742 13.336 1 96.56 226 LYS A C 1
ATOM 1752 O O . LYS A 1 226 ? -16.172 10.547 12.695 1 96.56 226 LYS A O 1
ATOM 1757 N N . LEU A 1 227 ? -16.766 8.398 13.227 1 97.5 227 LEU A N 1
ATOM 1758 C CA . LEU A 1 227 ? -15.82 7.777 12.32 1 97.5 227 LEU A CA 1
ATOM 1759 C C . LEU A 1 227 ? -16.547 7.074 11.172 1 97.5 227 LEU A C 1
ATOM 1761 O O . LEU A 1 227 ? -17.422 6.25 11.406 1 97.5 227 LEU A O 1
ATOM 1765 N N . PHE A 1 228 ? -16.172 7.449 9.984 1 97.19 228 PHE A N 1
ATOM 1766 C CA . PHE A 1 228 ? -16.703 6.816 8.781 1 97.19 228 PHE A CA 1
ATOM 1767 C C . PHE A 1 228 ? -15.578 6.352 7.867 1 97.19 228 PHE A C 1
ATOM 1769 O O . PHE A 1 228 ? -14.508 6.961 7.836 1 97.19 228 PHE A O 1
ATOM 1776 N N . ALA A 1 229 ? -15.75 5.238 7.211 1 95.62 229 ALA A N 1
ATOM 1777 C CA . ALA A 1 229 ? -14.789 4.691 6.254 1 95.62 229 ALA A CA 1
ATOM 1778 C C . ALA A 1 229 ? -15.484 4.18 5 1 95.62 229 ALA A C 1
ATOM 1780 O O . ALA A 1 229 ? -16.641 3.754 5.059 1 95.62 229 ALA A O 1
ATOM 1781 N N . SER A 1 230 ? -14.781 4.258 3.873 1 93.69 230 SER A N 1
ATOM 1782 C CA . SER A 1 230 ? -15.359 3.742 2.637 1 93.69 230 SER A CA 1
ATOM 1783 C C . SER A 1 230 ? -15.383 2.217 2.631 1 93.69 230 SER A C 1
ATOM 1785 O O . SER A 1 230 ? -16.125 1.604 1.855 1 93.69 230 SER A O 1
ATOM 1787 N N . GLU A 1 231 ? -14.516 1.697 3.523 1 90.25 231 GLU A N 1
ATOM 1788 C CA . GLU A 1 231 ? -14.492 0.247 3.684 1 90.25 231 GLU A CA 1
ATOM 1789 C C . GLU A 1 231 ? -14.094 -0.145 5.102 1 90.25 231 GLU A C 1
ATOM 1791 O O . GLU A 1 231 ? -13.211 0.474 5.699 1 90.25 231 GLU A O 1
ATOM 1796 N N . ASN A 1 232 ? -14.773 -1.103 5.664 1 88.69 232 ASN A N 1
ATOM 1797 C CA . ASN A 1 232 ? -14.469 -1.718 6.953 1 88.69 232 ASN A CA 1
ATOM 1798 C C . ASN A 1 232 ? -14.445 -0.687 8.078 1 88.69 232 ASN A C 1
ATOM 1800 O O . ASN A 1 232 ? -13.414 -0.493 8.727 1 88.69 232 ASN A O 1
ATOM 1804 N N . PRO A 1 233 ? -15.531 -0.116 8.367 1 92.12 233 PRO A N 1
ATOM 1805 C CA . PRO A 1 233 ? -15.602 0.894 9.43 1 92.12 233 PRO A CA 1
ATOM 1806 C C . PRO A 1 233 ? -15.188 0.35 10.789 1 92.12 233 PRO A C 1
ATOM 1808 O O . PRO A 1 233 ? -14.633 1.086 11.609 1 92.12 233 PRO A O 1
ATOM 1811 N N . GLU A 1 234 ? -15.398 -0.897 11 1 91.75 234 GLU A N 1
ATOM 1812 C CA . GLU A 1 234 ? -15.031 -1.497 12.281 1 91.75 234 GLU A CA 1
ATOM 1813 C C . GLU A 1 234 ? -13.516 -1.502 12.477 1 91.75 234 GLU A C 1
ATOM 1815 O O . GLU A 1 234 ? -13.023 -1.272 13.578 1 91.75 234 GLU A O 1
ATOM 1820 N N . LYS A 1 235 ? -12.844 -1.774 11.422 1 90.5 235 LYS A N 1
ATOM 1821 C CA . LYS A 1 235 ? -11.391 -1.733 11.484 1 90.5 235 LYS A CA 1
ATOM 1822 C C . LYS A 1 235 ? -10.891 -0.323 11.789 1 90.5 235 LYS A C 1
ATOM 1824 O O . LYS A 1 235 ? -9.969 -0.143 12.586 1 90.5 235 LYS A O 1
ATOM 1829 N N . LEU A 1 236 ? -11.477 0.643 11.195 1 93.31 236 LEU A N 1
ATOM 1830 C CA . LEU A 1 236 ? -11.117 2.031 11.461 1 93.31 236 LEU A CA 1
ATOM 1831 C C . LEU A 1 236 ? -11.328 2.385 12.922 1 93.31 236 LEU A C 1
ATOM 1833 O O . LEU A 1 236 ? -10.484 3.031 13.547 1 93.31 236 LEU A O 1
ATOM 1837 N N . LYS A 1 237 ? -12.438 1.923 13.453 1 94.25 237 LYS A N 1
ATOM 1838 C CA . LYS A 1 237 ? -12.758 2.201 14.852 1 94.25 237 LYS A CA 1
ATOM 1839 C C . LYS A 1 237 ? -11.727 1.572 15.781 1 94.25 237 LYS A C 1
ATOM 1841 O O . LYS A 1 237 ? -11.328 2.182 16.781 1 94.25 237 LYS A O 1
ATOM 1846 N N . LYS A 1 238 ? -11.312 0.426 15.453 1 92.06 238 LYS A N 1
ATOM 1847 C CA . LYS A 1 238 ? -10.312 -0.265 16.266 1 92.06 238 LYS A CA 1
ATOM 1848 C C . LYS A 1 238 ? -8.977 0.48 16.25 1 92.06 238 LYS A C 1
ATOM 1850 O O . LYS A 1 238 ? -8.336 0.647 17.281 1 92.06 238 LYS A O 1
ATOM 1855 N N . ILE A 1 239 ? -8.625 0.927 15.117 1 91.88 239 ILE A N 1
ATOM 1856 C CA . ILE A 1 239 ? -7.383 1.674 14.969 1 91.88 239 ILE A CA 1
ATOM 1857 C C . ILE A 1 239 ? -7.484 2.998 15.727 1 91.88 239 ILE A C 1
ATOM 1859 O O . ILE A 1 239 ? -6.551 3.391 16.438 1 91.88 239 ILE A O 1
ATOM 1863 N N . ALA A 1 240 ? -8.609 3.631 15.57 1 93.38 240 ALA A N 1
ATOM 1864 C CA . ALA A 1 240 ? -8.844 4.902 16.25 1 93.38 240 ALA A CA 1
ATOM 1865 C C . ALA A 1 240 ? -8.758 4.738 17.766 1 93.38 240 ALA A C 1
ATOM 1867 O O . ALA A 1 240 ? -8.164 5.574 18.453 1 93.38 240 ALA A O 1
ATOM 1868 N N . ALA A 1 241 ? -9.305 3.672 18.25 1 91.38 241 ALA A N 1
ATOM 1869 C CA . ALA A 1 241 ? -9.273 3.402 19.688 1 91.38 241 ALA A CA 1
ATOM 1870 C C . ALA A 1 241 ? -7.84 3.27 20.188 1 91.38 241 ALA A C 1
ATOM 1872 O O . ALA A 1 241 ? -7.516 3.725 21.297 1 91.38 241 ALA A O 1
ATOM 1873 N N . HIS A 1 242 ? -7.02 2.748 19.344 1 89.88 242 HIS A N 1
ATOM 1874 C CA . HIS A 1 242 ? -5.621 2.547 19.703 1 89.88 242 HIS A CA 1
ATOM 1875 C C . HIS A 1 242 ? -4.828 3.844 19.578 1 89.88 242 HIS A C 1
ATOM 1877 O O . HIS A 1 242 ? -4.086 4.215 20.484 1 89.88 242 HIS A O 1
ATOM 1883 N N . TRP A 1 243 ? -5.055 4.512 18.516 1 88.44 243 TRP A N 1
ATOM 1884 C CA . TRP A 1 243 ? -4.238 5.684 18.203 1 88.44 243 TRP A CA 1
ATOM 1885 C C . TRP A 1 243 ? -4.699 6.895 19.016 1 88.44 243 TRP A C 1
ATOM 1887 O O . TRP A 1 243 ? -3.908 7.801 19.281 1 88.44 243 TRP A O 1
ATOM 1897 N N . LEU A 1 244 ? -5.988 6.891 19.438 1 90.38 244 LEU A N 1
ATOM 1898 C CA . LEU A 1 244 ? -6.555 8.062 20.094 1 90.38 244 LEU A CA 1
ATOM 1899 C C . LEU A 1 244 ? -6.75 7.812 21.578 1 90.38 244 LEU A C 1
ATOM 1901 O O . LEU A 1 244 ? -7.418 8.594 22.266 1 90.38 244 LEU A O 1
ATOM 1905 N N . ARG A 1 245 ? -6.301 6.68 22.078 1 81.06 245 ARG A N 1
ATOM 1906 C CA . ARG A 1 245 ? -6.512 6.242 23.453 1 81.06 245 ARG A CA 1
ATOM 1907 C C . ARG A 1 245 ? -6.223 7.371 24.438 1 81.06 245 ARG A C 1
ATOM 1909 O O . ARG A 1 245 ? -6.988 7.594 25.375 1 81.06 245 ARG A O 1
ATOM 1916 N N . ASP A 1 246 ? -5.258 8.117 24.328 1 72.62 246 ASP A N 1
ATOM 1917 C CA . ASP A 1 246 ? -4.875 9.125 25.312 1 72.62 246 ASP A CA 1
ATOM 1918 C C . ASP A 1 246 ? -5.516 10.469 24.984 1 72.62 246 ASP A C 1
ATOM 1920 O O . ASP A 1 246 ? -5.371 11.43 25.75 1 72.62 246 ASP A O 1
ATOM 1924 N N . ALA A 1 247 ? -6.203 10.469 23.938 1 70.06 247 ALA A N 1
ATOM 1925 C CA . ALA A 1 247 ? -6.73 11.773 23.531 1 70.06 247 ALA A CA 1
ATOM 1926 C C . ALA A 1 247 ? -8.047 12.078 24.234 1 70.06 247 ALA A C 1
ATOM 1928 O O . ALA A 1 247 ? -8.398 13.25 24.422 1 70.06 247 ALA A O 1
ATOM 1929 N N . PHE A 1 248 ? -8.844 10.984 24.594 1 62.97 248 PHE A N 1
ATOM 1930 C CA . PHE A 1 248 ? -10.133 11.195 25.25 1 62.97 248 PHE A CA 1
ATOM 1931 C C . PHE A 1 248 ? -9.953 11.289 26.766 1 62.97 248 PHE A C 1
ATOM 1933 O O . PHE A 1 248 ? -10.805 11.836 27.469 1 62.97 248 PHE A O 1
ATOM 1940 N N . LYS A 1 249 ? -9.109 10.398 27.375 1 50.5 249 LYS A N 1
ATOM 1941 C CA . LYS A 1 249 ? -9.008 10.375 28.828 1 50.5 249 LYS A CA 1
ATOM 1942 C C . LYS A 1 249 ? -8.82 11.789 29.391 1 50.5 249 LYS A C 1
ATOM 1944 O O . LYS A 1 249 ? -8.883 11.992 30.609 1 50.5 249 LYS A O 1
ATOM 1949 N N . THR A 1 250 ? -8.18 12.547 28.625 1 38.66 250 THR A N 1
ATOM 1950 C CA . THR A 1 250 ? -8.047 13.844 29.266 1 38.66 250 THR A CA 1
ATOM 1951 C C . THR A 1 250 ? -9.414 14.484 29.484 1 38.66 250 THR A C 1
ATOM 1953 O O . THR A 1 250 ? -9.523 15.508 30.156 1 38.66 250 THR A O 1
ATOM 1956 N N . ASN A 1 251 ? -10.297 14.383 28.5 1 35.22 251 ASN A N 1
ATOM 1957 C CA . ASN A 1 251 ? -11.539 14.992 28.938 1 35.22 251 ASN A CA 1
ATOM 1958 C C . ASN A 1 251 ? -12.32 14.078 29.875 1 35.22 251 ASN A C 1
ATOM 1960 O O . ASN A 1 251 ? -12.422 12.875 29.625 1 35.22 251 ASN A O 1
ATOM 1964 N N . GLU A 1 252 ? -12.359 14.328 31.281 1 29.19 252 GLU A N 1
ATOM 1965 C CA . GLU A 1 252 ? -13.414 13.945 32.219 1 29.19 252 GLU A CA 1
ATOM 1966 C C . GLU A 1 252 ? -14.734 13.727 31.484 1 29.19 252 GLU A C 1
ATOM 1968 O O . GLU A 1 252 ? -15.273 14.656 30.875 1 29.19 252 GLU A O 1
ATOM 1973 N N . LEU A 1 253 ? -14.82 12.539 30.844 1 23.09 253 LEU A N 1
ATOM 1974 C CA . LEU A 1 253 ? -16.234 12.172 30.859 1 23.09 253 LEU A CA 1
ATOM 1975 C C . LEU A 1 253 ? -16.781 12.188 32.281 1 23.09 253 LEU A C 1
ATOM 1977 O O . LEU A 1 253 ? -16.141 11.672 33.188 1 23.09 253 LEU A O 1
ATOM 1981 N N . MET B 1 1 ? -4.844 -19.031 -29.531 1 92.75 1 MET B N 1
ATOM 1982 C CA . MET B 1 1 ? -5.488 -18.953 -28.234 1 92.75 1 MET B CA 1
ATOM 1983 C C . MET B 1 1 ? -5.086 -17.656 -27.516 1 92.75 1 MET B C 1
ATOM 1985 O O . MET B 1 1 ? -3.908 -17.297 -27.484 1 92.75 1 MET B O 1
ATOM 1989 N N . ARG B 1 2 ? -6.113 -16.922 -27.031 1 95.38 2 ARG B N 1
ATOM 1990 C CA . ARG B 1 2 ? -5.902 -15.641 -26.359 1 95.38 2 ARG B CA 1
ATOM 1991 C C . ARG B 1 2 ? -6.164 -15.766 -24.859 1 95.38 2 ARG B C 1
ATOM 1993 O O . ARG B 1 2 ? -7.23 -16.219 -24.438 1 95.38 2 ARG B O 1
ATOM 2000 N N . ALA B 1 3 ? -5.129 -15.344 -24.078 1 97 3 ALA B N 1
ATOM 2001 C CA . ALA B 1 3 ? -5.273 -15.398 -22.641 1 97 3 ALA B CA 1
ATOM 2002 C C . ALA B 1 3 ? -5.445 -14.008 -22.047 1 97 3 ALA B C 1
ATOM 2004 O O . ALA B 1 3 ? -4.727 -13.078 -22.422 1 97 3 ALA B O 1
ATOM 2005 N N . GLY B 1 4 ? -6.469 -13.859 -21.25 1 98.06 4 GLY B N 1
ATOM 2006 C CA . GLY B 1 4 ? -6.512 -12.719 -20.359 1 98.06 4 GLY B CA 1
ATOM 2007 C C . GLY B 1 4 ? -5.793 -12.969 -19.047 1 98.06 4 GLY B C 1
ATOM 2008 O O . GLY B 1 4 ? -5.879 -14.062 -18.484 1 98.06 4 GLY B O 1
ATOM 2009 N N . VAL B 1 5 ? -5.012 -12.016 -18.609 1 98.31 5 VAL B N 1
ATOM 2010 C CA . VAL B 1 5 ? -4.34 -12.078 -17.312 1 98.31 5 VAL B CA 1
ATOM 2011 C C . VAL B 1 5 ? -4.723 -10.859 -16.469 1 98.31 5 VAL B C 1
ATOM 2013 O O . VAL B 1 5 ? -4.527 -9.719 -16.891 1 98.31 5 VAL B O 1
ATOM 2016 N N . PHE B 1 6 ? -5.281 -11.133 -15.305 1 98.38 6 PHE B N 1
ATOM 2017 C CA . PHE B 1 6 ? -5.777 -10.07 -14.445 1 98.38 6 PHE B CA 1
ATOM 2018 C C . PHE B 1 6 ? -5.027 -10.055 -13.117 1 98.38 6 PHE B C 1
ATOM 2020 O O . PHE B 1 6 ? -4.844 -11.109 -12.492 1 98.38 6 PHE B O 1
ATOM 2027 N N . ASP B 1 7 ? -4.562 -8.922 -12.688 1 97.88 7 ASP B N 1
ATOM 2028 C CA . ASP B 1 7 ? -3.938 -8.711 -11.383 1 97.88 7 ASP B CA 1
ATOM 2029 C C . ASP B 1 7 ? -4.406 -7.398 -10.758 1 97.88 7 ASP B C 1
ATOM 2031 O O . ASP B 1 7 ? -4.844 -6.488 -11.461 1 97.88 7 ASP B O 1
ATOM 2035 N N . SER B 1 8 ? -4.324 -7.359 -9.445 1 96.06 8 SER B N 1
ATOM 2036 C CA . SER B 1 8 ? -4.719 -6.148 -8.734 1 96.06 8 SER B CA 1
ATOM 2037 C C . SER B 1 8 ? -3.764 -4.996 -9.023 1 96.06 8 SER B C 1
ATOM 2039 O O . SER B 1 8 ? -4.078 -3.838 -8.75 1 96.06 8 SER B O 1
ATOM 2041 N N . GLY B 1 9 ? -2.633 -5.281 -9.5 1 94.75 9 GLY B N 1
ATOM 2042 C CA . GLY B 1 9 ? -1.632 -4.277 -9.828 1 94.75 9 GLY B CA 1
ATOM 2043 C C . GLY B 1 9 ? -0.62 -4.758 -10.852 1 94.75 9 GLY B C 1
ATOM 2044 O O . GLY B 1 9 ? -0.994 -5.23 -11.93 1 94.75 9 GLY B O 1
ATOM 2045 N N . VAL B 1 10 ? 0.64 -4.648 -10.523 1 94.94 10 VAL B N 1
ATOM 2046 C CA . VAL B 1 10 ? 1.69 -4.969 -11.484 1 94.94 10 VAL B CA 1
ATOM 2047 C C . VAL B 1 10 ? 2.275 -6.344 -11.18 1 94.94 10 VAL B C 1
ATOM 2049 O O . VAL B 1 10 ? 2.996 -6.918 -12 1 94.94 10 VAL B O 1
ATOM 2052 N N . GLY B 1 11 ? 1.894 -6.898 -10.062 1 95.31 11 GLY B N 1
ATOM 2053 C CA . GLY B 1 11 ? 2.479 -8.156 -9.625 1 95.31 11 GLY B CA 1
ATOM 2054 C C . GLY B 1 11 ? 2.258 -9.289 -10.609 1 95.31 11 GLY B C 1
ATOM 2055 O O . GLY B 1 11 ? 3.117 -10.164 -10.766 1 95.31 11 GLY B O 1
ATOM 2056 N N . GLY B 1 12 ? 1.16 -9.242 -11.305 1 97.06 12 GLY B N 1
ATOM 2057 C CA . GLY B 1 12 ? 0.798 -10.281 -12.25 1 97.06 12 GLY B CA 1
ATOM 2058 C C . GLY B 1 12 ? 1.761 -10.391 -13.422 1 97.06 12 GLY B C 1
ATOM 2059 O O . GLY B 1 12 ? 1.752 -11.391 -14.148 1 97.06 12 GLY B O 1
ATOM 2060 N N . LEU B 1 13 ? 2.617 -9.445 -13.578 1 96.25 13 LEU B N 1
ATOM 2061 C CA . LEU B 1 13 ? 3.613 -9.477 -14.648 1 96.25 13 LEU B CA 1
ATOM 2062 C C . LEU B 1 13 ? 4.582 -10.633 -14.453 1 96.25 13 LEU B C 1
ATOM 2064 O O . LEU B 1 13 ? 5.145 -11.148 -15.422 1 96.25 13 LEU B O 1
ATOM 2068 N N . THR B 1 14 ? 4.742 -11.086 -13.211 1 95.81 14 THR B N 1
ATOM 2069 C CA . THR B 1 14 ? 5.598 -12.242 -12.969 1 95.81 14 THR B CA 1
ATOM 2070 C C . THR B 1 14 ? 4.969 -13.508 -13.539 1 95.81 14 THR B C 1
ATOM 2072 O O . THR B 1 14 ? 5.68 -14.398 -14.016 1 95.81 14 THR B O 1
ATOM 2075 N N . VAL B 1 15 ? 3.666 -13.578 -13.508 1 96.75 15 VAL B N 1
ATOM 2076 C CA . VAL B 1 15 ? 2.953 -14.688 -14.125 1 96.75 15 VAL B CA 1
ATOM 2077 C C . VAL B 1 15 ? 3.035 -14.57 -15.648 1 96.75 15 VAL B C 1
ATOM 2079 O O . VAL B 1 15 ? 3.287 -15.562 -16.344 1 96.75 15 VAL B O 1
ATOM 2082 N N . VAL B 1 16 ? 2.865 -13.352 -16.156 1 96.56 16 VAL B N 1
ATOM 2083 C CA . VAL B 1 16 ? 2.98 -13.094 -17.594 1 96.56 16 VAL B CA 1
ATOM 2084 C C . VAL B 1 16 ? 4.355 -13.539 -18.078 1 96.56 16 VAL B C 1
ATOM 2086 O O . VAL B 1 16 ? 4.473 -14.148 -19.141 1 96.56 16 VAL B O 1
ATOM 2089 N N . LYS B 1 17 ? 5.371 -13.219 -17.312 1 94.88 17 LYS B N 1
ATOM 2090 C CA . LYS B 1 17 ? 6.734 -13.594 -17.688 1 94.88 17 LYS B CA 1
ATOM 2091 C C . LYS B 1 17 ? 6.836 -15.102 -17.922 1 94.88 17 LYS B C 1
ATOM 2093 O O . LYS B 1 17 ? 7.391 -15.539 -18.938 1 94.88 17 LYS B O 1
ATOM 2098 N N . SER B 1 18 ? 6.309 -15.844 -17 1 94 18 SER B N 1
ATOM 2099 C CA . SER B 1 18 ? 6.34 -17.297 -17.125 1 94 18 SER B CA 1
ATOM 2100 C C . SER B 1 18 ? 5.559 -17.766 -18.344 1 94 18 SER B C 1
ATOM 2102 O O . SER B 1 18 ? 5.992 -18.672 -19.062 1 94 18 SER B O 1
ATOM 2104 N N . LEU B 1 19 ? 4.402 -17.188 -18.609 1 94.31 19 LEU B N 1
ATOM 2105 C CA . LEU B 1 19 ? 3.576 -17.547 -19.766 1 94.31 19 LEU B CA 1
ATOM 2106 C C . LEU B 1 19 ? 4.309 -17.25 -21.078 1 94.31 19 LEU B C 1
ATOM 2108 O O . LEU B 1 19 ? 4.238 -18.047 -22.016 1 94.31 19 LEU B O 1
ATOM 2112 N N . LEU B 1 20 ? 4.977 -16.109 -21.078 1 93.44 20 LEU B N 1
ATOM 2113 C CA . LEU B 1 20 ? 5.73 -15.719 -22.266 1 93.44 20 LEU B CA 1
ATOM 2114 C C . LEU B 1 20 ? 6.887 -16.688 -22.516 1 93.44 20 LEU B C 1
ATOM 2116 O O . LEU B 1 20 ? 7.094 -17.141 -23.641 1 93.44 20 LEU B O 1
ATOM 2120 N N . GLU B 1 21 ? 7.562 -17 -21.484 1 90.94 21 GLU B N 1
ATOM 2121 C CA . GLU B 1 21 ? 8.742 -17.859 -21.594 1 90.94 21 GLU B CA 1
ATOM 2122 C C . GLU B 1 21 ? 8.375 -19.25 -22.094 1 90.94 21 GLU B C 1
ATOM 2124 O O . GLU B 1 21 ? 9.18 -19.906 -22.766 1 90.94 21 GLU B O 1
ATOM 2129 N N . HIS B 1 22 ? 7.176 -19.672 -21.875 1 91.62 22 HIS B N 1
ATOM 2130 C CA . HIS B 1 22 ? 6.781 -21.016 -22.266 1 91.62 22 HIS B CA 1
ATOM 2131 C C . HIS B 1 22 ? 5.949 -21 -23.547 1 91.62 22 HIS B C 1
ATOM 2133 O O . HIS B 1 22 ? 5.59 -22.062 -24.062 1 91.62 22 HIS B O 1
ATOM 2139 N N . GLY B 1 23 ? 5.566 -19.844 -24.016 1 91.19 23 GLY B N 1
ATOM 2140 C CA . GLY B 1 23 ? 4.918 -19.672 -25.312 1 91.19 23 GLY B CA 1
ATOM 2141 C C . GLY B 1 23 ? 3.588 -20.406 -25.406 1 91.19 23 GLY B C 1
ATOM 2142 O O . GLY B 1 23 ? 3.34 -21.125 -26.375 1 91.19 23 GLY B O 1
ATOM 2143 N N . LEU B 1 24 ? 2.703 -20.203 -24.484 1 91.06 24 LEU B N 1
ATOM 2144 C CA . LEU B 1 24 ? 1.502 -21.031 -24.391 1 91.06 24 LEU B CA 1
ATOM 2145 C C . LEU B 1 24 ? 0.353 -20.406 -25.172 1 91.06 24 LEU B C 1
ATOM 2147 O O . LEU B 1 24 ? -0.623 -21.078 -25.5 1 91.06 24 LEU B O 1
ATOM 2151 N N . PHE B 1 25 ? 0.521 -19.062 -25.484 1 95.06 25 PHE B N 1
ATOM 2152 C CA . PHE B 1 25 ? -0.61 -18.344 -26.062 1 95.06 25 PHE B CA 1
ATOM 2153 C C . PHE B 1 25 ? -0.177 -17.547 -27.281 1 95.06 25 PHE B C 1
ATOM 2155 O O . PHE B 1 25 ? 1.008 -17.25 -27.453 1 95.06 25 PHE B O 1
ATOM 2162 N N . ASP B 1 26 ? -1.171 -17.312 -28.156 1 94.31 26 ASP B N 1
ATOM 2163 C CA . ASP B 1 26 ? -0.913 -16.422 -29.297 1 94.31 26 ASP B CA 1
ATOM 2164 C C . ASP B 1 26 ? -0.887 -14.969 -28.844 1 94.31 26 ASP B C 1
ATOM 2166 O O . ASP B 1 26 ? -0.115 -14.164 -29.375 1 94.31 26 ASP B O 1
ATOM 2170 N N . GLU B 1 27 ? -1.719 -14.742 -27.938 1 95.12 27 GLU B N 1
ATOM 2171 C CA . GLU B 1 27 ? -1.854 -13.375 -27.438 1 95.12 27 GLU B CA 1
ATOM 2172 C C . GLU B 1 27 ? -2.178 -13.367 -25.938 1 95.12 27 GLU B C 1
ATOM 2174 O O . GLU B 1 27 ? -2.945 -14.203 -25.469 1 95.12 27 GLU B O 1
ATOM 2179 N N . ILE B 1 28 ? -1.523 -12.422 -25.266 1 96.88 28 ILE B N 1
ATOM 2180 C CA . ILE B 1 28 ? -1.798 -12.195 -23.859 1 96.88 28 ILE B CA 1
ATOM 2181 C C . ILE B 1 28 ? -2.285 -10.766 -23.641 1 96.88 28 ILE B C 1
ATOM 2183 O O . ILE B 1 28 ? -1.639 -9.812 -24.094 1 96.88 28 ILE B O 1
ATOM 2187 N N . ILE B 1 29 ? -3.441 -10.656 -23.078 1 97.75 29 ILE B N 1
ATOM 2188 C CA . ILE B 1 29 ? -3.99 -9.367 -22.688 1 97.75 29 ILE B CA 1
ATOM 2189 C C . ILE B 1 29 ? -3.912 -9.219 -21.156 1 97.75 29 ILE B C 1
ATOM 2191 O O . ILE B 1 29 ? -4.613 -9.914 -20.422 1 97.75 29 ILE B O 1
ATOM 2195 N N . TYR B 1 30 ? -3.039 -8.297 -20.766 1 98 30 TYR B N 1
ATOM 2196 C CA . TYR B 1 30 ? -2.855 -8.062 -19.328 1 98 30 TYR B CA 1
ATOM 2197 C C . TYR B 1 30 ? -3.66 -6.852 -18.875 1 98 30 TYR B C 1
ATOM 2199 O O . TYR B 1 30 ? -3.631 -5.797 -19.516 1 98 30 TYR B O 1
ATOM 2207 N N . PHE B 1 31 ? -4.387 -7.023 -17.766 1 97.94 31 PHE B N 1
ATOM 2208 C CA . PHE B 1 31 ? -5.059 -5.906 -17.109 1 97.94 31 PHE B CA 1
ATOM 2209 C C . PHE B 1 31 ? -4.645 -5.805 -15.648 1 97.94 31 PHE B C 1
ATOM 2211 O O . PHE B 1 31 ? -4.91 -6.715 -14.859 1 97.94 31 PHE B O 1
ATOM 2218 N N . GLY B 1 32 ? -3.973 -4.746 -15.266 1 97.25 32 GLY B N 1
ATOM 2219 C CA . GLY B 1 32 ? -3.648 -4.414 -13.891 1 97.25 32 GLY B CA 1
ATOM 2220 C C . GLY B 1 32 ? -4.527 -3.318 -13.32 1 97.25 32 GLY B C 1
ATOM 2221 O O . GLY B 1 32 ? -4.57 -2.209 -13.852 1 97.25 32 GLY B O 1
ATOM 2222 N N . ASP B 1 33 ? -5.223 -3.67 -12.266 1 96.12 33 ASP B N 1
ATOM 2223 C CA . ASP B 1 33 ? -6.102 -2.686 -11.641 1 96.12 33 ASP B CA 1
ATOM 2224 C C . ASP B 1 33 ? -5.312 -1.732 -10.75 1 96.12 33 ASP B C 1
ATOM 2226 O O . ASP B 1 33 ? -5.594 -1.613 -9.555 1 96.12 33 ASP B O 1
ATOM 2230 N N . THR B 1 34 ? -4.484 -0.885 -11.32 1 93.62 34 THR B N 1
ATOM 2231 C CA . THR B 1 34 ? -3.498 -0.06 -10.625 1 93.62 34 THR B CA 1
ATOM 2232 C C . THR B 1 34 ? -4.18 1.086 -9.883 1 93.62 34 THR B C 1
ATOM 2234 O O . THR B 1 34 ? -3.588 1.683 -8.977 1 93.62 34 THR B O 1
ATOM 2237 N N . ALA B 1 35 ? -5.422 1.411 -10.18 1 89.69 35 ALA B N 1
ATOM 2238 C CA . ALA B 1 35 ? -6.137 2.479 -9.492 1 89.69 35 ALA B CA 1
ATOM 2239 C C . ALA B 1 35 ? -6.562 2.039 -8.094 1 89.69 35 ALA B C 1
ATOM 2241 O O . ALA B 1 35 ? -6.652 2.859 -7.176 1 89.69 35 ALA B O 1
ATOM 2242 N N . ARG B 1 36 ? -6.75 0.721 -7.922 1 91.75 36 ARG B N 1
ATOM 2243 C CA . ARG B 1 36 ? -7.352 0.256 -6.676 1 91.75 36 ARG B CA 1
ATOM 2244 C C . ARG B 1 36 ? -6.418 -0.703 -5.945 1 91.75 36 ARG B C 1
ATOM 2246 O O . ARG B 1 36 ? -6.82 -1.349 -4.973 1 91.75 36 ARG B O 1
ATOM 2253 N N . VAL B 1 37 ? -5.152 -0.813 -6.473 1 91.38 37 VAL B N 1
ATOM 2254 C CA . VAL B 1 37 ? -4.121 -1.616 -5.828 1 91.38 37 VAL B CA 1
ATOM 2255 C C . VAL B 1 37 ? -3.75 -0.998 -4.48 1 91.38 37 VAL B C 1
ATOM 2257 O O . VAL B 1 37 ? -3.75 0.227 -4.332 1 91.38 37 VAL B O 1
ATOM 2260 N N . PRO B 1 38 ? -3.5 -1.776 -3.402 1 92.12 38 PRO B N 1
ATOM 2261 C CA . PRO B 1 38 ? -3.434 -3.234 -3.283 1 92.12 38 PRO B CA 1
ATOM 2262 C C . PRO B 1 38 ? -4.758 -3.852 -2.838 1 92.12 38 PRO B C 1
ATOM 2264 O O . PRO B 1 38 ? -5.516 -3.225 -2.094 1 92.12 38 PRO B O 1
ATOM 2267 N N . TYR B 1 39 ? -4.922 -5.043 -3.24 1 95 39 TYR B N 1
ATOM 2268 C CA . TYR B 1 39 ? -6.105 -5.781 -2.816 1 95 39 TYR B CA 1
ATOM 2269 C C . TYR B 1 39 ? -5.871 -6.473 -1.479 1 95 39 TYR B C 1
ATOM 2271 O O . TYR B 1 39 ? -6.824 -6.773 -0.754 1 95 39 TYR B O 1
ATOM 2279 N N . GLY B 1 40 ? -4.699 -6.645 -1.123 1 93.44 40 GLY B N 1
ATOM 2280 C CA . GLY B 1 40 ? -4.254 -7.453 0.003 1 93.44 40 GLY B CA 1
ATOM 2281 C C . GLY B 1 40 ? -4.93 -7.074 1.309 1 93.44 40 GLY B C 1
ATOM 2282 O O . GLY B 1 40 ? -5.348 -7.949 2.072 1 93.44 40 GLY B O 1
ATOM 2283 N N . PRO B 1 41 ? -5.066 -5.809 1.578 1 91.31 41 PRO B N 1
ATOM 2284 C CA . PRO B 1 41 ? -5.664 -5.406 2.852 1 91.31 41 PRO B CA 1
ATOM 2285 C C . PRO B 1 41 ? -7.184 -5.27 2.773 1 91.31 41 PRO B C 1
ATOM 2287 O O . PRO B 1 41 ? -7.832 -4.98 3.781 1 91.31 41 PRO B O 1
ATOM 2290 N N . LYS B 1 42 ? -7.801 -5.457 1.61 1 93.06 42 LYS B N 1
ATOM 2291 C CA . LYS B 1 42 ? -9.227 -5.199 1.439 1 93.06 42 LYS B CA 1
ATOM 2292 C C . LYS B 1 42 ? -10.062 -6.379 1.925 1 93.06 42 LYS B C 1
ATOM 2294 O O . LYS B 1 42 ? -9.547 -7.492 2.07 1 93.06 42 LYS B O 1
ATOM 2299 N N . ASP B 1 43 ? -11.281 -6.098 2.182 1 92 43 ASP B N 1
ATOM 2300 C CA . ASP B 1 43 ? -12.18 -7.16 2.631 1 92 43 ASP B CA 1
ATOM 2301 C C . ASP B 1 43 ? -12.695 -7.977 1.45 1 92 43 ASP B C 1
ATOM 2303 O O . ASP B 1 43 ? -12.562 -7.562 0.296 1 92 43 ASP B O 1
ATOM 2307 N N . LYS B 1 44 ? -13.266 -9.094 1.746 1 95.06 44 LYS B N 1
ATOM 2308 C CA . LYS B 1 44 ? -13.734 -10.07 0.761 1 95.06 44 LYS B CA 1
ATOM 2309 C C . LYS B 1 44 ? -14.703 -9.422 -0.228 1 95.06 44 LYS B C 1
ATOM 2311 O O . LYS B 1 44 ? -14.523 -9.531 -1.442 1 95.06 44 LYS B O 1
ATOM 2316 N N . ASN B 1 45 ? -15.672 -8.68 0.253 1 94.56 45 ASN B N 1
ATOM 2317 C CA . ASN B 1 45 ? -16.703 -8.109 -0.603 1 94.56 45 ASN B CA 1
ATOM 2318 C C . ASN B 1 45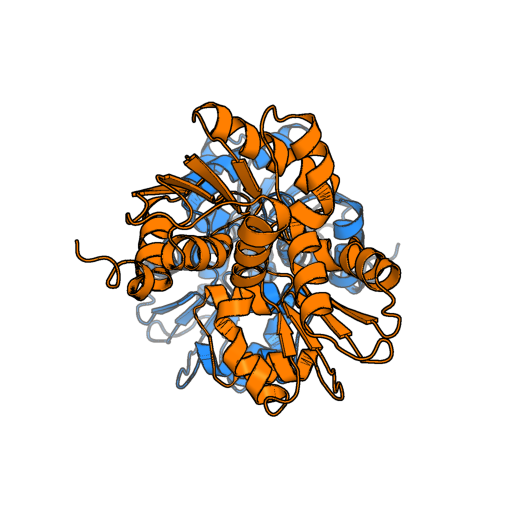 ? -16.125 -7.086 -1.574 1 94.56 45 ASN B C 1
ATOM 2320 O O . ASN B 1 45 ? -16.531 -7.031 -2.738 1 94.56 45 ASN B O 1
ATOM 2324 N N . THR B 1 46 ? -15.227 -6.328 -1.097 1 94.25 46 THR B N 1
ATOM 2325 C CA . THR B 1 46 ? -14.555 -5.348 -1.947 1 94.25 46 THR B CA 1
ATOM 2326 C C . THR B 1 46 ? -13.75 -6.039 -3.039 1 94.25 46 THR B C 1
ATOM 2328 O O . THR B 1 46 ? -13.805 -5.645 -4.207 1 94.25 46 THR B O 1
ATOM 2331 N N . ILE B 1 47 ? -13.039 -7.102 -2.678 1 97 47 ILE B N 1
ATOM 2332 C CA . ILE B 1 47 ? -12.219 -7.84 -3.631 1 97 47 ILE B CA 1
ATOM 2333 C C . ILE B 1 47 ? -13.109 -8.461 -4.703 1 97 47 ILE B C 1
ATOM 2335 O O . ILE B 1 47 ? -12.797 -8.391 -5.895 1 97 47 ILE B O 1
ATOM 2339 N N . ILE B 1 48 ? -14.242 -9.008 -4.305 1 97.75 48 ILE B N 1
ATOM 2340 C CA . ILE B 1 48 ? -15.18 -9.617 -5.242 1 97.75 48 ILE B CA 1
ATOM 2341 C C . ILE B 1 48 ? -15.703 -8.562 -6.211 1 97.75 48 ILE B C 1
ATOM 2343 O O . ILE B 1 48 ? -15.68 -8.758 -7.426 1 97.75 48 ILE B O 1
ATOM 2347 N N . ARG B 1 49 ? -16.094 -7.422 -5.668 1 96.31 49 ARG B N 1
ATOM 2348 C CA . ARG B 1 49 ? -16.656 -6.348 -6.488 1 96.31 49 ARG B CA 1
ATOM 2349 C C . ARG B 1 49 ? -15.625 -5.855 -7.508 1 96.31 49 ARG B C 1
ATOM 2351 O O . ARG B 1 49 ? -15.93 -5.746 -8.695 1 96.31 49 ARG B O 1
ATOM 2358 N N . TYR B 1 50 ? -14.438 -5.578 -7.066 1 96.5 50 TYR B N 1
ATOM 2359 C CA . TYR B 1 50 ? -13.391 -5.094 -7.953 1 96.5 50 TYR B CA 1
ATOM 2360 C C . TYR B 1 50 ? -13.047 -6.129 -9.016 1 96.5 50 TYR B C 1
ATOM 2362 O O . TYR B 1 50 ? -12.82 -5.785 -10.18 1 96.5 50 TYR B O 1
ATOM 2370 N N . SER B 1 51 ? -13.023 -7.391 -8.609 1 98 51 SER B N 1
ATOM 2371 C CA . SER B 1 51 ? -12.672 -8.469 -9.531 1 98 51 SER B CA 1
ATOM 2372 C C . SER B 1 51 ? -13.719 -8.609 -10.633 1 98 51 SER B C 1
ATOM 2374 O O . SER B 1 51 ? -13.367 -8.789 -11.805 1 98 51 SER B O 1
ATOM 2376 N N . LEU B 1 52 ? -14.961 -8.5 -10.258 1 97.81 52 LEU B N 1
ATOM 2377 C CA . LEU B 1 52 ? -16.047 -8.617 -11.234 1 97.81 52 LEU B CA 1
ATOM 2378 C C . LEU B 1 52 ? -16 -7.457 -12.219 1 97.81 52 LEU B C 1
ATOM 2380 O O . LEU B 1 52 ? -16.25 -7.645 -13.414 1 97.81 52 LEU B O 1
ATOM 2384 N N . GLU B 1 53 ? -15.656 -6.312 -11.711 1 95.88 53 GLU B N 1
ATOM 2385 C CA . GLU B 1 53 ? -15.516 -5.152 -12.586 1 95.88 53 GLU B CA 1
ATOM 2386 C C . GLU B 1 53 ? -14.344 -5.328 -13.547 1 95.88 53 GLU B C 1
ATOM 2388 O O . GLU B 1 53 ? -14.438 -4.965 -14.727 1 95.88 53 GLU B O 1
ATOM 2393 N N . ALA B 1 54 ? -13.289 -5.883 -13.07 1 95.31 54 ALA B N 1
ATOM 2394 C CA . ALA B 1 54 ? -12.133 -6.145 -13.914 1 95.31 54 ALA B CA 1
ATOM 2395 C C . ALA B 1 54 ? -12.453 -7.191 -14.984 1 95.31 54 ALA B C 1
ATOM 2397 O O . ALA B 1 54 ? -11.992 -7.086 -16.125 1 95.31 54 ALA B O 1
ATOM 2398 N N . GLN B 1 55 ? -13.203 -8.164 -14.562 1 96.81 55 GLN B N 1
ATOM 2399 C CA . GLN B 1 55 ? -13.602 -9.203 -15.492 1 96.81 55 GLN B CA 1
ATOM 2400 C C . GLN B 1 55 ? -14.398 -8.625 -16.656 1 96.81 55 GLN B C 1
ATOM 2402 O O . GLN B 1 55 ? -14.281 -9.102 -17.797 1 96.81 55 GLN B O 1
ATOM 2407 N N . GLU B 1 56 ? -15.211 -7.582 -16.422 1 95.75 56 GLU B N 1
ATOM 2408 C CA . GLU B 1 56 ? -15.992 -6.922 -17.453 1 95.75 56 GLU B CA 1
ATOM 2409 C C . GLU B 1 56 ? -15.094 -6.32 -18.531 1 95.75 56 GLU B C 1
ATOM 2411 O O . GLU B 1 56 ? -15.461 -6.277 -19.703 1 95.75 56 GLU B O 1
ATOM 2416 N N . PHE B 1 57 ? -13.945 -5.926 -18.125 1 95 57 PHE B N 1
ATOM 2417 C CA . PHE B 1 57 ? -12.969 -5.367 -19.047 1 95 57 PHE B CA 1
ATOM 2418 C C . PHE B 1 57 ? -12.617 -6.367 -20.141 1 95 57 PHE B C 1
ATOM 2420 O O . PHE B 1 57 ? -12.492 -6 -21.297 1 95 57 PHE B O 1
ATOM 2427 N N . PHE B 1 58 ? -12.508 -7.633 -19.812 1 95.75 58 PHE B N 1
ATOM 2428 C CA . PHE B 1 58 ? -12.023 -8.664 -20.719 1 95.75 58 PHE B CA 1
ATOM 2429 C C . PHE B 1 58 ? -13.109 -9.062 -21.719 1 95.75 58 PHE B C 1
ATOM 2431 O O . PHE B 1 58 ? -12.836 -9.711 -22.719 1 95.75 58 PHE B O 1
ATOM 2438 N N . LYS B 1 59 ? -14.336 -8.711 -21.453 1 90.94 59 LYS B N 1
ATOM 2439 C CA . LYS B 1 59 ? -15.43 -9 -22.375 1 90.94 59 LYS B CA 1
ATOM 2440 C C . LYS B 1 59 ? -15.219 -8.289 -23.703 1 90.94 59 LYS B C 1
ATOM 2442 O O . LYS B 1 59 ? -15.773 -8.703 -24.734 1 90.94 59 LYS B O 1
ATOM 2447 N N . ASN B 1 60 ? -14.422 -7.297 -23.578 1 91.31 60 ASN B N 1
ATOM 2448 C CA . ASN B 1 60 ? -14.133 -6.523 -24.781 1 91.31 60 ASN B CA 1
ATOM 2449 C C . ASN B 1 60 ? -13.125 -7.234 -25.672 1 91.31 60 ASN B C 1
ATOM 2451 O O . ASN B 1 60 ? -12.867 -6.789 -26.797 1 91.31 60 ASN B O 1
ATOM 2455 N N . PHE B 1 61 ? -12.734 -8.305 -25.031 1 90.88 61 PHE B N 1
ATOM 2456 C CA . PHE B 1 61 ? -11.727 -9.078 -25.75 1 90.88 61 PHE B CA 1
ATOM 2457 C C . PHE B 1 61 ? -12.188 -10.516 -25.953 1 90.88 61 PHE B C 1
ATOM 2459 O O . PHE B 1 61 ? -13.031 -11.016 -25.203 1 90.88 61 PHE B O 1
ATOM 2466 N N . ASP B 1 62 ? -12.062 -11.18 -27.062 1 92 62 ASP B N 1
ATOM 2467 C CA . ASP B 1 62 ? -12.383 -12.578 -27.328 1 92 62 ASP B CA 1
ATOM 2468 C C . ASP B 1 62 ? -11.328 -13.508 -26.719 1 92 62 ASP B C 1
ATOM 2470 O O . ASP B 1 62 ? -10.672 -14.258 -27.438 1 92 62 ASP B O 1
ATOM 2474 N N . VAL B 1 63 ? -11.32 -13.492 -25.281 1 96.25 63 VAL B N 1
ATOM 2475 C CA . VAL B 1 63 ? -10.312 -14.328 -24.625 1 96.25 63 VAL B CA 1
ATOM 2476 C C . VAL B 1 63 ? -10.828 -15.758 -24.516 1 96.25 63 VAL B C 1
ATOM 2478 O O . VAL B 1 63 ? -12.023 -15.977 -24.312 1 96.25 63 VAL B O 1
ATOM 2481 N N . ASP B 1 64 ? -9.914 -16.641 -24.578 1 96.5 64 ASP B N 1
ATOM 2482 C CA . ASP B 1 64 ? -10.234 -18.062 -24.484 1 96.5 64 ASP B CA 1
ATOM 2483 C C . ASP B 1 64 ? -10.141 -18.547 -23.031 1 96.5 64 ASP B C 1
ATOM 2485 O O . ASP B 1 64 ? -10.758 -19.547 -22.672 1 96.5 64 ASP B O 1
ATOM 2489 N N . ILE B 1 65 ? -9.367 -17.891 -22.266 1 97.62 65 ILE B N 1
ATOM 2490 C CA . ILE B 1 65 ? -9.102 -18.25 -20.875 1 97.62 65 ILE B CA 1
ATOM 2491 C C . ILE B 1 65 ? -8.734 -17 -20.078 1 97.62 65 ILE B C 1
ATOM 2493 O O . ILE B 1 65 ? -8.141 -16.062 -20.625 1 97.62 65 ILE B O 1
ATOM 2497 N N . LEU B 1 66 ? -9.164 -16.922 -18.828 1 98.25 66 LEU B N 1
ATOM 2498 C CA . LEU B 1 66 ? -8.789 -15.844 -17.922 1 98.25 66 LEU B CA 1
ATOM 2499 C C . LEU B 1 66 ? -7.965 -16.375 -16.75 1 98.25 66 LEU B C 1
ATOM 2501 O O . LEU B 1 66 ? -8.414 -17.266 -16.031 1 98.25 66 LEU B O 1
ATOM 2505 N N . ILE B 1 67 ? -6.766 -15.875 -16.672 1 98.12 67 ILE B N 1
ATOM 2506 C CA . ILE B 1 67 ? -5.883 -16.219 -15.555 1 98.12 67 ILE B CA 1
ATOM 2507 C C . ILE B 1 67 ? -5.891 -15.094 -14.523 1 98.12 67 ILE B C 1
ATOM 2509 O O . ILE B 1 67 ? -5.492 -13.969 -14.82 1 98.12 67 ILE B O 1
ATOM 2513 N N . THR B 1 68 ? -6.34 -15.391 -13.352 1 97.88 68 THR B N 1
ATOM 2514 C CA . THR B 1 68 ? -6.262 -14.43 -12.258 1 97.88 68 THR B CA 1
ATOM 2515 C C . THR B 1 68 ? -4.902 -14.508 -11.57 1 97.88 68 THR B C 1
ATOM 2517 O O . THR B 1 68 ? -4.727 -15.266 -10.609 1 97.88 68 THR B O 1
ATOM 2520 N N . ALA B 1 69 ? -4.035 -13.633 -12.023 1 97.69 69 ALA B N 1
ATOM 2521 C CA . ALA B 1 69 ? -2.666 -13.594 -11.508 1 97.69 69 ALA B CA 1
ATOM 2522 C C . ALA B 1 69 ? -2.588 -12.773 -10.227 1 97.69 69 ALA B C 1
ATOM 2524 O O . ALA B 1 69 ? -1.741 -11.891 -10.094 1 97.69 69 ALA B O 1
ATOM 2525 N N . CYS B 1 70 ? -3.473 -12.945 -9.375 1 97.69 70 CYS B N 1
ATOM 2526 C CA . CYS B 1 70 ? -3.574 -12.312 -8.062 1 97.69 70 CYS B CA 1
ATOM 2527 C C . CYS B 1 70 ? -4.074 -13.297 -7.012 1 97.69 70 CYS B C 1
ATOM 2529 O O . CYS B 1 70 ? -5.18 -13.82 -7.129 1 97.69 70 CYS B O 1
ATOM 2531 N N . ASN B 1 71 ? -3.314 -13.5 -6 1 97.94 71 ASN B N 1
ATOM 2532 C CA . ASN B 1 71 ? -3.662 -14.461 -4.957 1 97.94 71 ASN B CA 1
ATOM 2533 C C . ASN B 1 71 ? -4.867 -14 -4.145 1 97.94 71 ASN B C 1
ATOM 2535 O O . ASN B 1 71 ? -5.723 -14.812 -3.779 1 97.94 71 ASN B O 1
ATOM 2539 N N . SER B 1 72 ? -4.965 -12.664 -3.91 1 97.75 72 SER B N 1
ATOM 2540 C CA . SER B 1 72 ? -6.109 -12.148 -3.174 1 97.75 72 SER B CA 1
ATOM 2541 C C . SER B 1 72 ? -7.41 -12.383 -3.934 1 97.75 72 SER B C 1
ATOM 2543 O O . SER B 1 72 ? -8.43 -12.75 -3.342 1 97.75 72 SER B O 1
ATOM 2545 N N . VAL B 1 73 ? -7.359 -12.227 -5.207 1 98.12 73 VAL B N 1
ATOM 2546 C CA . VAL B 1 73 ? -8.523 -12.477 -6.051 1 98.12 73 VAL B CA 1
ATOM 2547 C C . VAL B 1 73 ? -8.836 -13.969 -6.074 1 98.12 73 VAL B C 1
ATOM 2549 O O . VAL B 1 73 ? -9.992 -14.367 -5.926 1 98.12 73 VAL B O 1
ATOM 2552 N N . SER B 1 74 ? -7.824 -14.797 -6.238 1 98.19 74 SER B N 1
ATOM 2553 C CA . SER B 1 74 ? -8 -16.25 -6.258 1 98.19 74 SER B CA 1
ATOM 2554 C C . SER B 1 74 ? -8.562 -16.75 -4.934 1 98.19 74 SER B C 1
ATOM 2556 O O . SER B 1 74 ? -9.312 -17.734 -4.902 1 98.19 74 SER B O 1
ATOM 2558 N N . ALA B 1 75 ? -8.234 -16.078 -3.879 1 97.94 75 ALA B N 1
ATOM 2559 C CA . ALA B 1 75 ? -8.656 -16.484 -2.541 1 97.94 75 ALA B CA 1
ATOM 2560 C C . ALA B 1 75 ? -10.117 -16.141 -2.299 1 97.94 75 ALA B C 1
ATOM 2562 O O . ALA B 1 75 ? -10.836 -16.906 -1.633 1 97.94 75 ALA B O 1
ATOM 2563 N N . HIS B 1 76 ? -10.57 -15.031 -2.9 1 97.94 76 HIS B N 1
ATOM 2564 C CA . HIS B 1 76 ? -11.844 -14.523 -2.416 1 97.94 76 HIS B CA 1
ATOM 2565 C C . HIS B 1 76 ? -12.875 -14.453 -3.541 1 97.94 76 HIS B C 1
ATOM 2567 O O . HIS B 1 76 ? -14.078 -14.484 -3.291 1 97.94 76 HIS B O 1
ATOM 2573 N N . ALA B 1 77 ? -12.422 -14.383 -4.793 1 98.19 77 ALA B N 1
ATOM 2574 C CA . ALA B 1 77 ? -13.375 -13.969 -5.824 1 98.19 77 ALA B CA 1
ATOM 2575 C C . ALA B 1 77 ? -13.422 -14.984 -6.965 1 98.19 77 ALA B C 1
ATOM 2577 O O . ALA B 1 77 ? -14.172 -14.812 -7.926 1 98.19 77 ALA B O 1
ATOM 2578 N N . ILE B 1 78 ? -12.672 -16.078 -6.93 1 98 78 ILE B N 1
ATOM 2579 C CA . ILE B 1 78 ? -12.492 -16.969 -8.07 1 98 78 ILE B CA 1
ATOM 2580 C C . ILE B 1 78 ? -13.82 -17.609 -8.438 1 98 78 ILE B C 1
ATOM 2582 O O . ILE B 1 78 ? -14.117 -17.812 -9.625 1 98 78 ILE B O 1
ATOM 2586 N N . GLU B 1 79 ? -14.609 -17.969 -7.473 1 97.56 79 GLU B N 1
ATOM 2587 C CA . GLU B 1 79 ? -15.883 -18.625 -7.746 1 97.56 79 GLU B CA 1
ATOM 2588 C C . GLU B 1 79 ? -16.859 -17.656 -8.438 1 97.56 79 GLU B C 1
ATOM 2590 O O . GLU B 1 79 ? -17.578 -18.062 -9.359 1 97.56 79 GLU B O 1
ATOM 2595 N N . GLU B 1 80 ? -16.906 -16.438 -7.961 1 98.06 80 GLU B N 1
ATOM 2596 C CA . GLU B 1 80 ? -17.75 -15.43 -8.602 1 98.06 80 GLU B CA 1
ATOM 2597 C C . GLU B 1 80 ? -17.297 -15.164 -10.039 1 98.06 80 GLU B C 1
ATOM 2599 O O . GLU B 1 80 ? -18.141 -15.023 -10.93 1 98.06 80 GLU B O 1
ATOM 2604 N N . LEU B 1 81 ? -16 -15.156 -10.227 1 98.12 81 LEU B N 1
ATOM 2605 C CA . LEU B 1 81 ? -15.477 -14.93 -11.57 1 98.12 81 LEU B CA 1
ATOM 2606 C C . LEU B 1 81 ? -15.836 -16.078 -12.5 1 98.12 81 LEU B C 1
ATOM 2608 O O . LEU B 1 81 ? -16.234 -15.859 -13.648 1 98.12 81 LEU B O 1
ATOM 2612 N N . ARG B 1 82 ? -15.719 -17.281 -12.031 1 97.81 82 ARG B N 1
ATOM 2613 C CA . ARG B 1 82 ? -16.062 -18.469 -12.812 1 97.81 82 ARG B CA 1
ATOM 2614 C C . ARG B 1 82 ? -17.531 -18.469 -13.18 1 97.81 82 ARG B C 1
ATOM 2616 O O . ARG B 1 82 ? -17.891 -18.781 -14.32 1 97.81 82 ARG B O 1
ATOM 2623 N N . SER B 1 83 ? -18.344 -18.062 -12.266 1 97.38 83 SER B N 1
ATOM 2624 C CA . SER B 1 83 ? -19.781 -18.094 -12.477 1 97.38 83 SER B CA 1
ATOM 2625 C C . SER B 1 83 ? -20.219 -17.031 -13.484 1 97.38 83 SER B C 1
ATOM 2627 O O . SER B 1 83 ? -21.266 -17.156 -14.125 1 97.38 83 SER B O 1
ATOM 2629 N N . ASN B 1 84 ? -19.406 -16.047 -13.688 1 95.94 84 ASN B N 1
ATOM 2630 C CA . ASN B 1 84 ? -19.766 -14.922 -14.555 1 95.94 84 ASN B CA 1
ATOM 2631 C C . ASN B 1 84 ? -19.016 -14.977 -15.883 1 95.94 84 ASN B C 1
ATOM 2633 O O . ASN B 1 84 ? -18.953 -13.984 -16.609 1 95.94 84 ASN B O 1
ATOM 2637 N N . ALA B 1 85 ? -18.391 -16.141 -16.141 1 95.06 85 ALA B N 1
ATOM 2638 C CA . ALA B 1 85 ? -17.609 -16.25 -17.375 1 95.06 85 ALA B CA 1
ATOM 2639 C C . ALA B 1 85 ? -18.062 -17.438 -18.219 1 95.06 85 ALA B C 1
ATOM 2641 O O . ALA B 1 85 ? -18.547 -18.438 -17.688 1 95.06 85 ALA B O 1
ATOM 2642 N N . SER B 1 86 ? -17.953 -17.266 -19.547 1 93.25 86 SER B N 1
ATOM 2643 C CA . SER B 1 86 ? -18.25 -18.344 -20.484 1 93.25 86 SER B CA 1
ATOM 2644 C C . SER B 1 86 ? -16.984 -19.078 -20.891 1 93.25 86 SER B C 1
ATOM 2646 O O . SER B 1 86 ? -17.031 -19.938 -21.781 1 93.25 86 SER B O 1
ATOM 2648 N N . PHE B 1 87 ? -15.906 -18.75 -20.375 1 94.81 87 PHE B N 1
ATOM 2649 C CA . PHE B 1 87 ? -14.602 -19.359 -20.609 1 94.81 87 PHE B CA 1
ATOM 2650 C C . PHE B 1 87 ? -13.953 -19.766 -19.297 1 94.81 87 PHE B C 1
ATOM 2652 O O . PHE B 1 87 ? -14.375 -19.328 -18.219 1 94.81 87 PHE B O 1
ATOM 2659 N N . PRO B 1 88 ? -12.93 -20.609 -19.344 1 96.44 88 PRO B N 1
ATOM 2660 C CA . PRO B 1 88 ? -12.266 -21.047 -18.109 1 96.44 88 PRO B CA 1
ATOM 2661 C C . PRO B 1 88 ? -11.578 -19.891 -17.391 1 96.44 88 PRO B C 1
ATOM 2663 O O . PRO B 1 88 ? -10.969 -19.031 -18.016 1 96.44 88 PRO B O 1
ATOM 2666 N N . VAL B 1 89 ? -11.773 -19.875 -16.062 1 97.88 89 VAL B N 1
ATOM 2667 C CA . VAL B 1 89 ? -11.086 -18.938 -15.18 1 97.88 89 VAL B CA 1
ATOM 2668 C C . VAL B 1 89 ? -10.188 -19.703 -14.219 1 97.88 89 VAL B C 1
ATOM 2670 O O . VAL B 1 89 ? -10.664 -20.547 -13.453 1 97.88 89 VAL B O 1
ATOM 2673 N N . ILE B 1 90 ? -8.891 -19.422 -14.297 1 97.62 90 ILE B N 1
ATOM 2674 C CA . ILE B 1 90 ? -7.914 -20.156 -13.5 1 97.62 90 ILE B CA 1
ATOM 2675 C C . ILE B 1 90 ? -7.277 -19.203 -12.477 1 97.62 90 ILE B C 1
ATOM 2677 O O . ILE B 1 90 ? -6.785 -18.141 -12.836 1 97.62 90 ILE B O 1
ATOM 2681 N N . GLY B 1 91 ? -7.34 -19.594 -11.227 1 97.56 91 GLY B N 1
ATOM 2682 C CA . GLY B 1 91 ? -6.637 -18.859 -10.188 1 97.56 91 GLY B CA 1
ATOM 2683 C C . GLY B 1 91 ? -5.25 -19.406 -9.906 1 97.56 91 GLY B C 1
ATOM 2684 O O . GLY B 1 91 ? -4.863 -20.453 -10.445 1 97.56 91 GLY B O 1
ATOM 2685 N N . VAL B 1 92 ? -4.559 -18.781 -9.008 1 97.38 92 VAL B N 1
ATOM 2686 C CA . VAL B 1 92 ? -3.164 -19.141 -8.781 1 97.38 92 VAL B CA 1
ATOM 2687 C C . VAL B 1 92 ? -3.057 -20.062 -7.57 1 97.38 92 VAL B C 1
ATOM 2689 O O . VAL B 1 92 ? -2.033 -20.719 -7.371 1 97.38 92 VAL B O 1
ATOM 2692 N N . ILE B 1 93 ? -4.105 -20.203 -6.816 1 97.81 93 ILE B N 1
ATOM 2693 C CA . ILE B 1 93 ? -3.994 -20.922 -5.555 1 97.81 93 ILE B CA 1
ATOM 2694 C C . ILE B 1 93 ? -4 -22.422 -5.824 1 97.81 93 ILE B C 1
ATOM 2696 O O . ILE B 1 93 ? -3.104 -23.141 -5.379 1 97.81 93 ILE B O 1
ATOM 2700 N N . GLU B 1 94 ? -4.914 -22.891 -6.609 1 96.56 94 GLU B N 1
ATOM 2701 C CA . GLU B 1 94 ? -5.004 -24.328 -6.91 1 96.56 94 GLU B CA 1
ATOM 2702 C C . GLU B 1 94 ? -3.746 -24.828 -7.613 1 96.56 94 GLU B C 1
ATOM 2704 O O . GLU B 1 94 ? -3.146 -25.812 -7.199 1 96.56 94 GLU B O 1
ATOM 2709 N N . PRO B 1 95 ? -3.33 -24.109 -8.641 1 97.06 95 PRO B N 1
ATOM 2710 C CA . PRO B 1 95 ? -2.07 -24.5 -9.273 1 97.06 95 PRO B CA 1
ATOM 2711 C C . PRO B 1 95 ? -0.896 -24.516 -8.297 1 97.06 95 PRO B C 1
ATOM 2713 O O . PRO B 1 95 ? -0.029 -25.391 -8.375 1 97.06 95 PRO B O 1
ATOM 2716 N N . GLY B 1 96 ? -0.83 -23.531 -7.371 1 96.56 96 GLY B N 1
ATOM 2717 C CA . GLY B 1 96 ? 0.234 -23.484 -6.383 1 96.56 96 GLY B CA 1
ATOM 2718 C C . GLY B 1 96 ? 0.272 -24.703 -5.484 1 96.56 96 GLY B C 1
ATOM 2719 O O . GLY B 1 96 ? 1.342 -25.266 -5.238 1 96.56 96 GLY B O 1
ATOM 2720 N N . VAL B 1 97 ? -0.869 -25.156 -5.07 1 96.56 97 VAL B N 1
ATOM 2721 C CA . VAL B 1 97 ? -0.973 -26.328 -4.199 1 96.56 97 VAL B CA 1
ATOM 2722 C C . VAL B 1 97 ? -0.581 -27.578 -4.973 1 96.56 97 VAL B C 1
ATOM 2724 O O . VAL B 1 97 ? 0.155 -28.438 -4.457 1 96.56 97 VAL B O 1
ATOM 2727 N N . LEU B 1 98 ? -1.049 -27.641 -6.18 1 94.5 98 LEU B N 1
ATOM 2728 C CA . LEU B 1 98 ? -0.732 -28.797 -7.008 1 94.5 98 LEU B CA 1
ATOM 2729 C C . LEU B 1 98 ? 0.762 -28.859 -7.309 1 94.5 98 LEU B C 1
ATOM 2731 O O . LEU B 1 98 ? 1.346 -29.953 -7.363 1 94.5 98 LEU B O 1
ATOM 2735 N N . ALA B 1 99 ? 1.311 -27.719 -7.547 1 95.12 99 ALA B N 1
ATOM 2736 C CA . ALA B 1 99 ? 2.748 -27.656 -7.801 1 95.12 99 ALA B CA 1
ATOM 2737 C C . ALA B 1 99 ? 3.539 -28.172 -6.605 1 95.12 99 ALA B C 1
ATOM 2739 O O . ALA B 1 99 ? 4.547 -28.859 -6.773 1 95.12 99 ALA B O 1
ATOM 2740 N N . LEU B 1 100 ? 3.125 -27.828 -5.43 1 95.56 100 LEU B N 1
ATOM 2741 C CA . LEU B 1 100 ? 3.777 -28.328 -4.227 1 95.56 100 LEU B CA 1
ATOM 2742 C C . LEU B 1 100 ? 3.654 -29.844 -4.129 1 95.56 100 LEU B C 1
ATOM 2744 O O . LEU B 1 100 ? 4.629 -30.531 -3.818 1 95.56 100 LEU B O 1
ATOM 2748 N N . GLN B 1 101 ? 2.523 -30.328 -4.387 1 93.5 101 GLN B N 1
ATOM 2749 C CA . GLN B 1 101 ? 2.283 -31.766 -4.348 1 93.5 101 GLN B CA 1
ATOM 2750 C C . GLN B 1 101 ? 3.203 -32.5 -5.316 1 93.5 101 GLN B C 1
ATOM 2752 O O . GLN B 1 101 ? 3.725 -33.562 -4.992 1 93.5 101 GLN B O 1
ATOM 2757 N N . ASN B 1 102 ? 3.33 -31.906 -6.418 1 93.31 102 ASN B N 1
ATOM 2758 C CA . ASN B 1 102 ? 4.137 -32.531 -7.465 1 93.31 102 ASN B CA 1
ATOM 2759 C C . ASN B 1 102 ? 5.609 -32.594 -7.07 1 93.31 102 ASN B C 1
ATOM 2761 O O . ASN B 1 102 ? 6.391 -33.312 -7.699 1 93.31 102 ASN B O 1
ATOM 2765 N N . ARG B 1 103 ? 5.996 -31.844 -6.055 1 93.5 103 ARG B N 1
ATOM 2766 C CA . ARG B 1 103 ? 7.379 -31.891 -5.59 1 93.5 103 ARG B CA 1
ATOM 2767 C C . ARG B 1 103 ? 7.637 -33.125 -4.738 1 93.5 103 ARG B C 1
ATOM 2769 O O . ARG B 1 103 ? 8.789 -33.469 -4.453 1 93.5 103 ARG B O 1
ATOM 2776 N N . GLY B 1 104 ? 6.629 -33.844 -4.254 1 92.12 104 GLY B N 1
ATOM 2777 C CA . GLY B 1 104 ? 6.758 -35.125 -3.566 1 92.12 104 GLY B CA 1
ATOM 2778 C C . GLY B 1 104 ? 7.281 -34.969 -2.148 1 92.12 104 GLY B C 1
ATOM 2779 O O . GLY B 1 104 ? 8.055 -35.812 -1.685 1 92.12 104 GLY B O 1
ATOM 2780 N N . LEU B 1 105 ? 6.855 -33.906 -1.466 1 93 105 LEU B N 1
ATOM 2781 C CA . LEU B 1 105 ? 7.289 -33.719 -0.089 1 93 105 LEU B CA 1
ATOM 2782 C C . LEU B 1 105 ? 6.547 -34.625 0.863 1 93 105 LEU B C 1
ATOM 2784 O O . LEU B 1 105 ? 5.414 -35.031 0.587 1 93 105 LEU B O 1
ATOM 2788 N N . ASP B 1 106 ? 7.219 -34.906 1.962 1 93.12 106 ASP B N 1
ATOM 2789 C CA . ASP B 1 106 ? 6.586 -35.656 3.047 1 93.12 106 ASP B CA 1
ATOM 2790 C C . ASP B 1 106 ? 5.371 -34.906 3.594 1 93.12 106 ASP B C 1
ATOM 2792 O O . ASP B 1 106 ? 5.418 -33.688 3.781 1 93.12 106 ASP B O 1
ATOM 2796 N N . PRO B 1 107 ? 4.324 -35.688 3.814 1 91.88 107 PRO B N 1
ATOM 2797 C CA . PRO B 1 107 ? 3.117 -35.031 4.348 1 91.88 107 PRO B CA 1
ATOM 2798 C C . PRO B 1 107 ? 3.357 -34.344 5.688 1 91.88 107 PRO B C 1
ATOM 2800 O O . PRO B 1 107 ? 2.592 -33.469 6.07 1 91.88 107 PRO B O 1
ATOM 2803 N N . LYS B 1 108 ? 4.41 -34.719 6.328 1 94.19 108 LYS B N 1
ATOM 2804 C CA . LYS B 1 108 ? 4.707 -34.156 7.637 1 94.19 108 LYS B CA 1
ATOM 2805 C C . LYS B 1 108 ? 5.594 -32.906 7.5 1 94.19 108 LYS B C 1
ATOM 2807 O O . LYS B 1 108 ? 5.848 -32.219 8.484 1 94.19 108 LYS B O 1
ATOM 2812 N N . SER B 1 109 ? 5.945 -32.625 6.281 1 95.88 109 SER B N 1
ATOM 2813 C CA . SER B 1 109 ? 6.801 -31.453 6.027 1 95.88 109 SER B CA 1
ATOM 2814 C C . SER B 1 109 ? 6.129 -30.172 6.473 1 95.88 109 SER B C 1
ATOM 2816 O O . SER B 1 109 ? 4.91 -30.016 6.348 1 95.88 109 SER B O 1
ATOM 2818 N N . GLN B 1 110 ? 6.953 -29.281 7.016 1 97.56 110 GLN B N 1
ATOM 2819 C CA . GLN B 1 110 ? 6.445 -27.969 7.379 1 97.56 110 GLN B CA 1
ATOM 2820 C C . GLN B 1 110 ? 6.32 -27.078 6.152 1 97.56 110 GLN B C 1
ATOM 2822 O O . GLN B 1 110 ? 7.309 -26.812 5.461 1 97.56 110 GLN B O 1
ATOM 2827 N N . ILE B 1 111 ? 5.066 -26.703 5.883 1 98.12 111 ILE B N 1
ATOM 2828 C CA . ILE B 1 111 ? 4.789 -25.844 4.742 1 98.12 111 ILE B CA 1
ATOM 2829 C C . ILE B 1 111 ? 4.5 -24.422 5.23 1 98.12 111 ILE B C 1
ATOM 2831 O O . ILE B 1 111 ? 3.6 -24.219 6.047 1 98.12 111 ILE B O 1
ATOM 2835 N N . LEU B 1 112 ? 5.328 -23.484 4.785 1 98.56 112 LEU B N 1
ATOM 2836 C CA . LEU B 1 112 ? 5.094 -22.078 5.055 1 98.56 112 LEU B CA 1
ATOM 2837 C C . LEU B 1 112 ? 4.398 -21.406 3.877 1 98.56 112 LEU B C 1
ATOM 2839 O O . LEU B 1 112 ? 4.895 -21.453 2.748 1 98.56 112 LEU B O 1
ATOM 2843 N N . VAL B 1 113 ? 3.189 -20.906 4.141 1 98.5 113 VAL B N 1
ATOM 2844 C CA . VAL B 1 113 ? 2.475 -20.125 3.141 1 98.5 113 VAL B CA 1
ATOM 2845 C C . VAL B 1 113 ? 2.557 -18.641 3.496 1 98.5 113 VAL B C 1
ATOM 2847 O O . VAL B 1 113 ? 2.131 -18.234 4.578 1 98.5 113 VAL B O 1
ATOM 2850 N N . ILE B 1 114 ? 3.166 -17.875 2.58 1 98.56 114 ILE B N 1
ATOM 2851 C CA . ILE B 1 114 ? 3.219 -16.438 2.832 1 98.56 114 ILE B CA 1
ATOM 2852 C C . ILE B 1 114 ? 2.385 -15.703 1.787 1 98.56 114 ILE B C 1
ATOM 2854 O O . ILE B 1 114 ? 2.266 -16.156 0.646 1 98.56 114 ILE B O 1
ATOM 2858 N N . GLY B 1 115 ? 1.768 -14.594 2.152 1 97.81 115 GLY B N 1
ATOM 2859 C CA . GLY B 1 115 ? 0.911 -13.828 1.263 1 97.81 115 GLY B CA 1
ATOM 2860 C C . GLY B 1 115 ? 0.356 -12.57 1.908 1 97.81 115 GLY B C 1
ATOM 2861 O O . GLY B 1 115 ? 0.93 -12.055 2.869 1 97.81 115 GLY B O 1
ATOM 2862 N N . THR B 1 116 ? -0.661 -12.031 1.296 1 96.75 116 THR B N 1
ATOM 2863 C CA . THR B 1 116 ? -1.351 -10.852 1.822 1 96.75 116 THR B CA 1
ATOM 2864 C C . THR B 1 116 ? -2.279 -11.242 2.969 1 96.75 116 THR B C 1
ATOM 2866 O O . THR B 1 116 ? -2.543 -12.43 3.188 1 96.75 116 THR B O 1
ATOM 2869 N N . GLN B 1 117 ? -2.76 -10.242 3.65 1 95.75 117 GLN B N 1
ATOM 2870 C CA . GLN B 1 117 ? -3.732 -10.484 4.711 1 95.75 117 GLN B CA 1
ATOM 2871 C C . GLN B 1 117 ? -4.988 -11.156 4.16 1 95.75 117 GLN B C 1
ATOM 2873 O O . GLN B 1 117 ? -5.508 -12.102 4.754 1 95.75 117 GLN B O 1
ATOM 2878 N N . ALA B 1 118 ? -5.43 -10.695 3.014 1 95.88 118 ALA B N 1
ATOM 2879 C CA . ALA B 1 118 ? -6.629 -11.258 2.398 1 95.88 118 ALA B CA 1
ATOM 2880 C C . ALA B 1 118 ? -6.41 -12.711 2.004 1 95.88 118 ALA B C 1
ATOM 2882 O O . ALA B 1 118 ? -7.258 -13.57 2.268 1 95.88 118 ALA B O 1
ATOM 2883 N N . THR B 1 119 ? -5.242 -13.031 1.45 1 97.69 119 THR B N 1
ATOM 2884 C CA . THR B 1 119 ? -4.93 -14.383 0.995 1 97.69 119 THR B CA 1
ATOM 2885 C C . THR B 1 119 ? -4.812 -15.336 2.18 1 97.69 119 THR B C 1
ATOM 2887 O O . THR B 1 119 ? -5.473 -16.375 2.213 1 97.69 119 THR B O 1
ATOM 2890 N N . ILE B 1 120 ? -4.055 -14.961 3.178 1 98.38 120 ILE B N 1
ATOM 2891 C CA . ILE B 1 120 ? -3.801 -15.805 4.336 1 98.38 120 ILE B CA 1
ATOM 2892 C C . ILE B 1 120 ? -5.074 -15.938 5.168 1 98.38 120 ILE B C 1
ATOM 2894 O O . ILE B 1 120 ? -5.414 -17.031 5.629 1 98.38 120 ILE B O 1
ATOM 2898 N N . GLY B 1 121 ? -5.789 -14.82 5.281 1 96.88 121 GLY B N 1
ATOM 2899 C CA . GLY B 1 121 ? -7.008 -14.805 6.078 1 96.88 121 GLY B CA 1
ATOM 2900 C C . GLY B 1 121 ? -8.125 -15.641 5.477 1 96.88 121 GLY B C 1
ATOM 2901 O O . GLY B 1 121 ? -8.992 -16.141 6.199 1 96.88 121 GLY B O 1
ATOM 2902 N N . SER B 1 122 ? -8.094 -15.836 4.184 1 97 122 SER B N 1
ATOM 2903 C CA . SER B 1 122 ? -9.125 -16.609 3.51 1 97 122 SER B CA 1
ATOM 2904 C C . SER B 1 122 ? -9.062 -18.078 3.908 1 97 122 SER B C 1
ATOM 2906 O O . SER B 1 122 ? -10.055 -18.797 3.812 1 97 122 SER B O 1
ATOM 2908 N N . GLY B 1 123 ? -7.84 -18.531 4.238 1 98.06 123 GLY B N 1
ATOM 2909 C CA . GLY B 1 123 ? -7.637 -19.922 4.602 1 98.06 123 GLY B CA 1
ATOM 2910 C C . GLY B 1 123 ? -7.656 -20.859 3.41 1 98.06 123 GLY B C 1
ATOM 2911 O O . GLY B 1 123 ? -7.586 -22.078 3.572 1 98.06 123 GLY B O 1
ATOM 2912 N N . LYS B 1 124 ? -7.695 -20.359 2.277 1 97.81 124 LYS B N 1
ATOM 2913 C CA . LYS B 1 124 ? -7.883 -21.188 1.092 1 97.81 124 LYS B CA 1
ATOM 2914 C C . LYS B 1 124 ? -6.668 -22.078 0.852 1 97.81 124 LYS B C 1
ATOM 2916 O O . LYS B 1 124 ? -6.816 -23.281 0.573 1 97.81 124 LYS B O 1
ATOM 2921 N N . TYR B 1 125 ? -5.461 -21.562 0.937 1 98.12 125 TYR B N 1
ATOM 2922 C CA . TYR B 1 125 ? -4.262 -22.391 0.814 1 98.12 125 TYR B CA 1
ATOM 2923 C C . TYR B 1 125 ? -4.246 -23.484 1.864 1 98.12 125 TYR B C 1
ATOM 2925 O O . TYR B 1 125 ? -4.008 -24.656 1.544 1 98.12 125 TYR B O 1
ATOM 2933 N N . GLN B 1 126 ? -4.477 -23.078 3.086 1 98.06 126 GLN B N 1
ATOM 2934 C CA . GLN B 1 126 ? -4.457 -24 4.215 1 98.06 126 GLN B CA 1
ATOM 2935 C C . GLN B 1 126 ? -5.438 -25.141 4.004 1 98.06 126 GLN B C 1
ATOM 2937 O O . GLN B 1 126 ? -5.082 -26.312 4.191 1 98.06 126 GLN B O 1
ATOM 2942 N N . LYS B 1 127 ? -6.605 -24.828 3.598 1 98.06 127 LYS B N 1
ATOM 2943 C CA . LYS B 1 127 ? -7.641 -25.828 3.365 1 98.06 127 LYS B CA 1
ATOM 2944 C C . LYS B 1 127 ? -7.23 -26.797 2.254 1 98.06 127 LYS B C 1
ATOM 2946 O O . LYS B 1 127 ? -7.305 -28.016 2.422 1 98.06 127 LYS B O 1
ATOM 2951 N N . LEU B 1 128 ? -6.812 -26.266 1.133 1 97.44 128 LEU B N 1
ATOM 2952 C CA . LEU B 1 128 ? -6.457 -27.094 -0.014 1 97.44 128 LEU B CA 1
ATOM 2953 C C . LEU B 1 128 ? -5.254 -27.984 0.305 1 97.44 128 LEU B C 1
ATOM 2955 O O . LEU B 1 128 ? -5.199 -29.141 -0.118 1 97.44 128 LEU B O 1
ATOM 2959 N N . LEU B 1 129 ? -4.277 -27.406 1.026 1 97.62 129 LEU B N 1
ATOM 2960 C CA . LEU B 1 129 ? -3.105 -28.188 1.412 1 97.62 129 LEU B CA 1
ATOM 2961 C C . LEU B 1 129 ? -3.504 -29.359 2.297 1 97.62 129 LEU B C 1
ATOM 2963 O O . LEU B 1 129 ? -3.012 -30.484 2.113 1 97.62 129 LEU B O 1
ATOM 2967 N N . ARG B 1 130 ? -4.41 -29.109 3.211 1 97.44 130 ARG B N 1
ATOM 2968 C CA . ARG B 1 130 ? -4.898 -30.172 4.074 1 97.44 130 ARG B CA 1
ATOM 2969 C C . ARG B 1 130 ? -5.617 -31.25 3.268 1 97.44 130 ARG B C 1
ATOM 2971 O O . ARG B 1 130 ? -5.473 -32.438 3.541 1 97.44 130 ARG B O 1
ATOM 2978 N N . GLU B 1 131 ? -6.352 -30.812 2.342 1 96.75 131 GLU B N 1
ATOM 2979 C CA . GLU B 1 131 ? -7.062 -31.75 1.473 1 96.75 131 GLU B CA 1
ATOM 2980 C C . GLU B 1 131 ? -6.09 -32.625 0.697 1 96.75 131 GLU B C 1
ATOM 2982 O O . GLU B 1 131 ? -6.434 -33.75 0.311 1 96.75 131 GLU B O 1
ATOM 2987 N N . HIS B 1 132 ? -4.902 -32.125 0.517 1 94.94 132 HIS B N 1
ATOM 2988 C CA . HIS B 1 132 ? -3.893 -32.875 -0.208 1 94.94 132 HIS B CA 1
ATOM 2989 C C . HIS B 1 132 ? -2.957 -33.625 0.752 1 94.94 132 HIS B C 1
ATOM 2991 O O . HIS B 1 132 ? -1.891 -34.094 0.351 1 94.94 132 HIS B O 1
ATOM 2997 N N . GLY B 1 133 ? -3.242 -33.531 2.061 1 95.12 133 GLY B N 1
ATOM 2998 C CA . GLY B 1 133 ? -2.592 -34.406 3.02 1 95.12 133 GLY B CA 1
ATOM 2999 C C . GLY B 1 133 ? -1.535 -33.688 3.852 1 95.12 133 GLY B C 1
ATOM 3000 O O . GLY B 1 133 ? -0.866 -34.344 4.676 1 95.12 133 GLY B O 1
ATOM 3001 N N . TYR B 1 134 ? -1.399 -32.438 3.67 1 96.5 134 TYR B N 1
ATOM 3002 C CA . TYR B 1 134 ? -0.431 -31.703 4.465 1 96.5 134 TYR B CA 1
ATOM 3003 C C . TYR B 1 134 ? -1.08 -31.125 5.723 1 96.5 134 TYR B C 1
ATOM 3005 O O . TYR B 1 134 ? -2.148 -30.516 5.656 1 96.5 134 TYR B O 1
ATOM 3013 N N . ASN B 1 135 ? -0.384 -31.359 6.836 1 94.81 135 ASN B N 1
ATOM 3014 C CA . ASN B 1 135 ? -1.037 -30.938 8.07 1 94.81 135 ASN B CA 1
ATOM 3015 C C . ASN B 1 135 ? -0.16 -29.969 8.867 1 94.81 135 ASN B C 1
ATOM 3017 O O . ASN B 1 135 ? -0.639 -29.312 9.789 1 94.81 135 ASN B O 1
ATOM 3021 N N . ASN B 1 136 ? 1.068 -29.906 8.586 1 97.56 136 ASN B N 1
ATOM 3022 C CA . ASN B 1 136 ? 1.98 -28.969 9.234 1 97.56 136 ASN B CA 1
ATOM 3023 C C . ASN B 1 136 ? 2.143 -27.688 8.422 1 97.56 136 ASN B C 1
ATOM 3025 O O . ASN B 1 136 ? 3.172 -27.484 7.773 1 97.56 136 ASN B O 1
ATOM 3029 N N . ILE B 1 137 ? 1.07 -26.875 8.523 1 98.06 137 ILE B N 1
ATOM 3030 C CA . ILE B 1 137 ? 0.995 -25.688 7.691 1 98.06 137 ILE B CA 1
ATOM 3031 C C . ILE B 1 137 ? 1.103 -24.438 8.562 1 98.06 137 ILE B C 1
ATOM 3033 O O . ILE B 1 137 ? 0.378 -24.297 9.555 1 98.06 137 ILE B O 1
ATOM 3037 N N . LEU B 1 138 ? 2.053 -23.594 8.289 1 98 138 LEU B N 1
ATOM 3038 C CA . LEU B 1 138 ? 2.139 -22.266 8.859 1 98 138 LEU B CA 1
ATOM 3039 C C . LEU B 1 138 ? 1.816 -21.203 7.812 1 98 138 LEU B C 1
ATOM 3041 O O . LEU B 1 138 ? 2.477 -21.125 6.773 1 98 138 LEU B O 1
ATOM 3045 N N . ALA B 1 139 ? 0.738 -20.484 8.016 1 98.19 139 ALA B N 1
ATOM 3046 C CA . ALA B 1 139 ? 0.338 -19.391 7.125 1 98.19 139 ALA B CA 1
ATOM 3047 C C . ALA B 1 139 ? 0.612 -18.031 7.758 1 98.19 139 ALA B C 1
ATOM 3049 O O . ALA B 1 139 ? 0.212 -17.781 8.898 1 98.19 139 ALA B O 1
ATOM 3050 N N . LYS B 1 140 ? 1.329 -17.219 7.047 1 98.12 140 LYS B N 1
ATOM 3051 C CA . LYS B 1 140 ? 1.743 -15.938 7.613 1 98.12 140 LYS B CA 1
ATOM 3052 C C . LYS B 1 140 ? 1.534 -14.805 6.617 1 98.12 140 LYS B C 1
ATOM 3054 O O . LYS B 1 140 ? 2.016 -14.867 5.484 1 98.12 140 LYS B O 1
ATOM 3059 N N . ALA B 1 141 ? 0.747 -13.789 7.027 1 98.06 141 ALA B N 1
ATOM 3060 C CA . ALA B 1 141 ? 0.667 -12.555 6.242 1 98.06 141 ALA B CA 1
ATOM 3061 C C . ALA B 1 141 ? 1.963 -11.758 6.344 1 98.06 141 ALA B C 1
ATOM 3063 O O . ALA B 1 141 ? 2.521 -11.602 7.434 1 98.06 141 ALA B O 1
ATOM 3064 N N . THR B 1 142 ? 2.498 -11.312 5.258 1 98.25 142 THR B N 1
ATOM 3065 C CA . THR B 1 142 ? 3.754 -10.578 5.207 1 98.25 142 THR B CA 1
ATOM 3066 C C . THR B 1 142 ? 3.586 -9.281 4.41 1 98.25 142 THR B C 1
ATOM 3068 O O . THR B 1 142 ? 4.203 -9.109 3.357 1 98.25 142 THR B O 1
ATOM 3071 N N . PRO B 1 143 ? 2.852 -8.32 4.922 1 97.06 143 PRO B N 1
ATOM 3072 C CA . PRO B 1 143 ? 2.398 -7.145 4.18 1 97.06 143 PRO B CA 1
ATOM 3073 C C . PRO B 1 143 ? 3.549 -6.23 3.764 1 97.06 143 PRO B C 1
ATOM 3075 O O . PRO B 1 143 ? 3.389 -5.398 2.867 1 97.06 143 PRO B O 1
ATOM 3078 N N . LEU B 1 144 ? 4.738 -6.371 4.277 1 98.06 144 LEU B N 1
ATOM 3079 C CA . LEU B 1 144 ? 5.82 -5.438 3.984 1 98.06 144 LEU B CA 1
ATOM 3080 C C . LEU B 1 144 ? 6.547 -5.832 2.703 1 98.06 144 LEU B C 1
ATOM 3082 O O . LEU B 1 144 ? 7.273 -5.02 2.121 1 98.06 144 LEU B O 1
ATOM 3086 N N . PHE B 1 145 ? 6.359 -7.031 2.24 1 98.19 145 PHE B N 1
ATOM 3087 C CA . PHE B 1 145 ? 7.133 -7.496 1.094 1 98.19 145 PHE B CA 1
ATOM 3088 C C . PHE B 1 145 ? 6.672 -6.809 -0.185 1 98.19 145 PHE B C 1
ATOM 3090 O O . PHE B 1 145 ? 7.488 -6.438 -1.028 1 98.19 145 PHE B O 1
ATOM 3097 N N . VAL B 1 146 ? 5.375 -6.578 -0.292 1 96.44 146 VAL B N 1
ATOM 3098 C CA . VAL B 1 146 ? 4.855 -6 -1.525 1 96.44 146 VAL B CA 1
ATOM 3099 C C . VAL B 1 146 ? 5.406 -4.586 -1.703 1 96.44 146 VAL B C 1
ATOM 3101 O O . VAL B 1 146 ? 6.004 -4.27 -2.734 1 96.44 146 VAL B O 1
ATOM 3104 N N . PRO B 1 147 ? 5.316 -3.746 -0.629 1 96.31 147 PRO B N 1
ATOM 3105 C CA . PRO B 1 147 ? 5.891 -2.41 -0.787 1 96.31 147 PRO B CA 1
ATOM 3106 C C . PRO B 1 147 ? 7.398 -2.443 -1.033 1 96.31 147 PRO B C 1
ATOM 3108 O O . PRO B 1 147 ? 7.922 -1.628 -1.797 1 96.31 147 PRO B O 1
ATOM 3111 N N . ILE B 1 148 ? 8.117 -3.312 -0.45 1 97.81 148 ILE B N 1
ATOM 3112 C CA . ILE B 1 148 ? 9.555 -3.422 -0.619 1 97.81 148 ILE B CA 1
ATOM 3113 C C . ILE B 1 148 ? 9.883 -3.775 -2.068 1 97.81 148 ILE B C 1
ATOM 3115 O O . ILE B 1 148 ? 10.758 -3.156 -2.684 1 97.81 148 ILE B O 1
ATOM 3119 N N . VAL B 1 149 ? 9.109 -4.699 -2.65 1 95.69 149 VAL B N 1
ATOM 3120 C CA . VAL B 1 149 ? 9.312 -5.117 -4.035 1 95.69 149 VAL B CA 1
ATOM 3121 C C . VAL B 1 149 ? 8.961 -3.967 -4.977 1 95.69 149 VAL B C 1
ATOM 3123 O O . VAL B 1 149 ? 9.656 -3.73 -5.965 1 95.69 149 VAL B O 1
ATOM 3126 N N . GLU B 1 150 ? 7.895 -3.256 -4.664 1 92.25 150 GLU B N 1
ATOM 3127 C CA . GLU B 1 150 ? 7.469 -2.135 -5.492 1 92.25 150 GLU B CA 1
ATOM 3128 C C . GLU B 1 150 ? 8.523 -1.035 -5.523 1 92.25 150 GLU B C 1
ATOM 3130 O O . GLU B 1 150 ? 8.656 -0.317 -6.516 1 92.25 150 GLU B O 1
ATOM 3135 N N . GLU B 1 151 ? 9.32 -0.943 -4.422 1 93.56 151 GLU B N 1
ATOM 3136 C CA . GLU B 1 151 ? 10.422 0.013 -4.363 1 93.56 151 GLU B CA 1
ATOM 3137 C C . GLU B 1 151 ? 11.68 -0.557 -5.012 1 93.56 151 GLU B C 1
ATOM 3139 O O . GLU B 1 151 ? 12.758 0.035 -4.91 1 93.56 151 GLU B O 1
ATOM 3144 N N . GLU B 1 152 ? 11.531 -1.743 -5.602 1 93.31 152 GLU B N 1
ATOM 3145 C CA . GLU B 1 152 ? 12.609 -2.428 -6.312 1 93.31 152 GLU B CA 1
ATOM 3146 C C . GLU B 1 152 ? 13.758 -2.768 -5.375 1 93.31 152 GLU B C 1
ATOM 3148 O O . GLU B 1 152 ? 14.93 -2.686 -5.762 1 93.31 152 GLU B O 1
ATOM 3153 N N . ILE B 1 153 ? 13.43 -3.037 -4.156 1 96.31 153 ILE B N 1
ATOM 3154 C CA . ILE B 1 153 ? 14.391 -3.527 -3.18 1 96.31 153 ILE B CA 1
ATOM 3155 C C . ILE B 1 153 ? 14.352 -5.055 -3.133 1 96.31 153 ILE B C 1
ATOM 3157 O O . ILE B 1 153 ? 13.516 -5.637 -2.432 1 96.31 153 ILE B O 1
ATOM 3161 N N . PHE B 1 154 ? 15.289 -5.652 -3.809 1 96.25 154 PHE B N 1
ATOM 3162 C CA . PHE B 1 154 ? 15.25 -7.105 -3.959 1 96.25 154 PHE B CA 1
ATOM 3163 C C . PHE B 1 154 ? 16.297 -7.77 -3.074 1 96.25 154 PHE B C 1
ATOM 3165 O O . PHE B 1 154 ? 16.328 -9 -2.963 1 96.25 154 PHE B O 1
ATOM 3172 N N . GLU B 1 155 ? 17.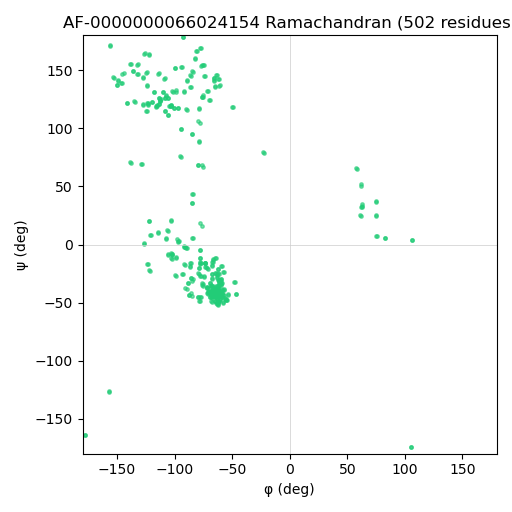109 -6.938 -2.52 1 96.88 155 GLU B N 1
ATOM 3173 C CA . GLU B 1 155 ? 18.141 -7.367 -1.577 1 96.88 155 GLU B CA 1
ATOM 3174 C C . GLU B 1 155 ? 18.547 -6.227 -0.649 1 96.88 155 GLU B C 1
ATOM 3176 O O . GLU B 1 155 ? 18.047 -5.109 -0.77 1 96.88 155 GLU B O 1
ATOM 3181 N N . GLY B 1 156 ? 19.406 -6.602 0.425 1 96.94 156 GLY B N 1
ATOM 3182 C CA . GLY B 1 156 ? 19.938 -5.559 1.284 1 96.94 156 GLY B CA 1
ATOM 3183 C C . GLY B 1 156 ? 19.281 -5.504 2.646 1 96.94 156 GLY B C 1
ATOM 3184 O O . GLY B 1 156 ? 18.453 -6.355 2.971 1 96.94 156 GLY B O 1
ATOM 3185 N N . PRO B 1 157 ? 19.656 -4.5 3.414 1 97.88 157 PRO B N 1
ATOM 3186 C CA . PRO B 1 157 ? 19.344 -4.473 4.844 1 97.88 157 PRO B CA 1
ATOM 3187 C C . PRO B 1 157 ? 17.859 -4.375 5.121 1 97.88 157 PRO B C 1
ATOM 3189 O O . PRO B 1 157 ? 17.359 -4.992 6.062 1 97.88 157 PRO B O 1
ATOM 3192 N N . VAL B 1 158 ? 17.156 -3.617 4.336 1 98.44 158 VAL B N 1
ATOM 3193 C CA . VAL B 1 158 ? 15.727 -3.449 4.566 1 98.44 158 VAL B CA 1
ATOM 3194 C C . VAL B 1 158 ? 15.016 -4.789 4.398 1 98.44 158 VAL B C 1
ATOM 3196 O O . VAL B 1 158 ? 14.234 -5.199 5.262 1 98.44 158 VAL B O 1
ATOM 3199 N N . LEU B 1 159 ? 15.281 -5.461 3.27 1 98.56 159 LEU B N 1
ATOM 3200 C CA . LEU B 1 159 ? 14.672 -6.762 3.012 1 98.56 159 LEU B CA 1
ATOM 3201 C C . LEU B 1 159 ? 15.125 -7.789 4.043 1 98.56 159 LEU B C 1
ATOM 3203 O O . LEU B 1 159 ? 14.312 -8.555 4.559 1 98.56 159 LEU B O 1
ATOM 3207 N N . GLU B 1 160 ? 16.391 -7.77 4.371 1 98.19 160 GLU B N 1
ATOM 3208 C CA . GLU B 1 160 ? 16.953 -8.719 5.332 1 98.19 160 GLU B CA 1
ATOM 3209 C C . GLU B 1 160 ? 16.297 -8.547 6.707 1 98.19 160 GLU B C 1
ATOM 3211 O O . GLU B 1 160 ? 15.945 -9.531 7.355 1 98.19 160 GLU B O 1
ATOM 3216 N N . ALA B 1 161 ? 16.156 -7.289 7.152 1 98.5 161 ALA B N 1
ATOM 3217 C CA . ALA B 1 161 ? 15.508 -7.023 8.438 1 98.5 161 ALA B CA 1
ATOM 3218 C C . ALA B 1 161 ? 14.047 -7.477 8.414 1 98.5 161 ALA B C 1
ATOM 3220 O O . ALA B 1 161 ? 13.531 -7.957 9.422 1 98.5 161 ALA B O 1
ATOM 3221 N N . THR B 1 162 ? 13.43 -7.324 7.293 1 98.62 162 THR B N 1
ATOM 3222 C CA . THR B 1 162 ? 12.031 -7.711 7.152 1 98.62 162 THR B CA 1
ATOM 3223 C C . THR B 1 162 ? 11.883 -9.227 7.164 1 98.62 162 THR B C 1
ATOM 3225 O O . THR B 1 162 ? 10.953 -9.758 7.777 1 98.62 162 THR B O 1
ATOM 3228 N N . LEU B 1 163 ? 12.82 -9.93 6.473 1 98.62 163 LEU B N 1
ATOM 3229 C CA . LEU B 1 163 ? 12.836 -11.391 6.512 1 98.62 163 LEU B CA 1
ATOM 3230 C C . LEU B 1 163 ? 12.992 -11.898 7.941 1 98.62 163 LEU B C 1
ATOM 3232 O O . LEU B 1 163 ? 12.266 -12.789 8.367 1 98.62 163 LEU B O 1
ATOM 3236 N N . GLN B 1 164 ? 13.898 -11.273 8.625 1 98.12 164 GLN B N 1
ATOM 3237 C CA . GLN B 1 164 ? 14.117 -11.656 10.016 1 98.12 164 GLN B CA 1
ATOM 3238 C C . GLN B 1 164 ? 12.875 -11.398 10.859 1 98.12 164 GLN B C 1
ATOM 3240 O O . GLN B 1 164 ? 12.523 -12.203 11.727 1 98.12 164 GLN B O 1
ATOM 3245 N N . HIS B 1 165 ? 12.227 -10.297 10.594 1 97.88 165 HIS B N 1
ATOM 3246 C CA . HIS B 1 165 ? 11.016 -9.922 11.32 1 97.88 165 HIS B CA 1
ATOM 3247 C C . HIS B 1 165 ? 9.922 -10.969 11.156 1 97.88 165 HIS B C 1
ATOM 3249 O O . HIS B 1 165 ? 9.273 -11.352 12.125 1 97.88 165 HIS B O 1
ATOM 3255 N N . TYR B 1 166 ? 9.758 -11.484 9.961 1 98 166 TYR B N 1
ATOM 3256 C CA . TYR B 1 166 ? 8.648 -12.391 9.68 1 98 166 TYR B CA 1
ATOM 3257 C C . TYR B 1 166 ? 9.031 -13.836 9.984 1 98 166 TYR B C 1
ATOM 3259 O O . TYR B 1 166 ? 8.188 -14.633 10.383 1 98 166 TYR B O 1
ATOM 3267 N N . PHE B 1 167 ? 10.305 -14.188 9.781 1 97.88 167 PHE B N 1
ATOM 3268 C CA . PHE B 1 167 ? 10.625 -15.602 9.688 1 97.88 167 PHE B CA 1
ATOM 3269 C C . PHE B 1 167 ? 11.5 -16.047 10.859 1 97.88 167 PHE B C 1
ATOM 3271 O O . PHE B 1 167 ? 11.914 -17.203 10.938 1 97.88 167 PHE B O 1
ATOM 3278 N N . ASP B 1 168 ? 11.641 -15.188 11.82 1 89.88 168 ASP B N 1
ATOM 3279 C CA . ASP B 1 168 ? 12.516 -15.508 12.945 1 89.88 168 ASP B CA 1
ATOM 3280 C C . ASP B 1 168 ? 12.211 -16.891 13.5 1 89.88 168 ASP B C 1
ATOM 3282 O O . ASP B 1 168 ? 11.055 -17.203 13.812 1 89.88 168 ASP B O 1
ATOM 3286 N N . SER B 1 169 ? 13.156 -17.859 13.484 1 91.5 169 SER B N 1
ATOM 3287 C CA . SER B 1 169 ? 13.172 -19.156 14.141 1 91.5 169 SER B CA 1
ATOM 3288 C C . SER B 1 169 ? 12.406 -20.188 13.328 1 91.5 169 SER B C 1
ATOM 3290 O O . SER B 1 169 ? 12.094 -21.281 13.828 1 91.5 169 SER B O 1
ATOM 3292 N N . LEU B 1 170 ? 11.922 -19.859 12.102 1 95.56 170 LEU B N 1
ATOM 3293 C CA . LEU B 1 170 ? 11.219 -20.828 11.258 1 95.56 170 LEU B CA 1
ATOM 3294 C C . LEU B 1 170 ? 12.211 -21.625 10.414 1 95.56 170 LEU B C 1
ATOM 3296 O O . LEU B 1 170 ? 13.266 -21.109 10.031 1 95.56 170 LEU B O 1
ATOM 3300 N N . HIS B 1 171 ? 11.852 -22.891 10.195 1 95.88 171 HIS B N 1
ATOM 3301 C CA . HIS B 1 171 ? 12.633 -23.75 9.328 1 95.88 171 HIS B CA 1
ATOM 3302 C C . HIS B 1 171 ? 11.727 -24.609 8.445 1 95.88 171 HIS B C 1
ATOM 3304 O O . HIS B 1 171 ? 11.711 -25.828 8.562 1 95.88 171 HIS B O 1
ATOM 3310 N N . PRO B 1 172 ? 11.07 -24.016 7.492 1 98.06 172 PRO B N 1
ATOM 3311 C CA . PRO B 1 172 ? 10.133 -24.75 6.645 1 98.06 172 PRO B CA 1
ATOM 3312 C C . PRO B 1 172 ? 10.836 -25.641 5.617 1 98.06 172 PRO B C 1
ATOM 3314 O O . PRO B 1 172 ? 11.969 -25.344 5.215 1 98.06 172 PRO B O 1
ATOM 3317 N N . ASP B 1 173 ? 10.141 -26.656 5.23 1 97.88 173 ASP B N 1
ATOM 3318 C CA . ASP B 1 173 ? 10.609 -27.531 4.156 1 97.88 173 ASP B CA 1
ATOM 3319 C C . ASP B 1 173 ? 10.227 -26.969 2.789 1 97.88 173 ASP B C 1
ATOM 3321 O O . ASP B 1 173 ? 10.914 -27.203 1.796 1 97.88 173 ASP B O 1
ATOM 3325 N N . ALA B 1 174 ? 9.125 -26.281 2.752 1 98 174 ALA B N 1
ATOM 3326 C CA . ALA B 1 174 ? 8.625 -25.656 1.531 1 98 174 ALA B CA 1
ATOM 3327 C C . ALA B 1 174 ? 7.949 -24.312 1.835 1 98 174 ALA B C 1
ATOM 3329 O O . ALA B 1 174 ? 7.41 -24.125 2.926 1 98 174 ALA B O 1
ATOM 3330 N N . ILE B 1 175 ? 8.078 -23.422 0.892 1 98.31 175 ILE B N 1
ATOM 3331 C CA . ILE B 1 175 ? 7.457 -22.109 1.01 1 98.31 175 ILE B CA 1
ATOM 3332 C C . ILE B 1 175 ? 6.621 -21.812 -0.235 1 98.31 175 ILE B C 1
ATOM 3334 O O . ILE B 1 175 ? 7.133 -21.844 -1.356 1 98.31 175 ILE B O 1
ATOM 3338 N N . ILE B 1 176 ? 5.348 -21.609 -0.028 1 98.19 176 ILE B N 1
ATOM 3339 C CA . ILE B 1 176 ? 4.492 -21.125 -1.106 1 98.19 176 ILE B CA 1
ATOM 3340 C C . ILE B 1 176 ? 4.477 -19.609 -1.11 1 98.19 176 ILE B C 1
ATOM 3342 O O . ILE B 1 176 ? 4.066 -18.984 -0.13 1 98.19 176 ILE B O 1
ATOM 3346 N N . LEU B 1 177 ? 4.977 -19.062 -2.166 1 98.38 177 LEU B N 1
ATOM 3347 C CA . LEU B 1 177 ? 4.918 -17.625 -2.363 1 98.38 177 LEU B CA 1
ATOM 3348 C C . LEU B 1 177 ? 3.537 -17.203 -2.848 1 98.38 177 LEU B C 1
ATOM 3350 O O . LEU B 1 177 ? 3.316 -17.047 -4.051 1 98.38 177 LEU B O 1
ATOM 3354 N N . GLY B 1 178 ? 2.67 -16.922 -1.853 1 97.56 178 GLY B N 1
ATOM 3355 C CA . GLY B 1 178 ? 1.266 -16.656 -2.131 1 97.56 178 GLY B CA 1
ATOM 3356 C C . GLY B 1 178 ? 0.981 -15.219 -2.492 1 97.56 178 GLY B C 1
ATOM 3357 O O . GLY B 1 178 ? -0.038 -14.656 -2.08 1 97.56 178 GLY B O 1
ATOM 3358 N N . CYS B 1 179 ? 1.849 -14.578 -3.17 1 96.88 179 CYS B N 1
ATOM 3359 C CA . CYS B 1 179 ? 1.731 -13.242 -3.752 1 96.88 179 CYS B CA 1
ATOM 3360 C C . CYS B 1 179 ? 2.559 -13.133 -5.027 1 96.88 179 CYS B C 1
ATOM 3362 O O . CYS B 1 179 ? 3.695 -13.602 -5.078 1 96.88 179 CYS B O 1
ATOM 3364 N N . THR B 1 180 ? 2.043 -12.461 -5.961 1 96.12 180 THR B N 1
ATOM 3365 C CA . THR B 1 180 ? 2.656 -12.453 -7.281 1 96.12 180 THR B CA 1
ATOM 3366 C C . THR B 1 180 ? 3.867 -11.523 -7.309 1 96.12 180 THR B C 1
ATOM 3368 O O . THR B 1 180 ? 4.672 -11.57 -8.242 1 96.12 180 THR B O 1
ATOM 3371 N N . HIS B 1 181 ? 4.066 -10.727 -6.328 1 95.62 181 HIS B N 1
ATOM 3372 C CA . HIS B 1 181 ? 5.262 -9.898 -6.207 1 95.62 181 HIS B CA 1
ATOM 3373 C C . HIS B 1 181 ? 6.445 -10.711 -5.695 1 95.62 181 HIS B C 1
ATOM 3375 O O . HIS B 1 181 ? 7.602 -10.344 -5.918 1 95.62 181 HIS B O 1
ATOM 3381 N N . PHE B 1 182 ? 6.258 -11.805 -5.078 1 97.44 182 PHE B N 1
ATOM 3382 C CA . PHE B 1 182 ? 7.238 -12.453 -4.211 1 97.44 182 PHE B CA 1
ATOM 3383 C C . PHE B 1 182 ? 8.305 -13.164 -5.039 1 97.44 182 PHE B C 1
ATOM 3385 O O . PHE B 1 182 ? 9.453 -13.289 -4.602 1 97.44 182 PHE B O 1
ATOM 3392 N N . PRO B 1 183 ? 7.953 -13.578 -6.254 1 96 183 PRO B N 1
ATOM 3393 C CA . PRO B 1 183 ? 9.016 -14.172 -7.07 1 96 183 PRO B CA 1
ATOM 3394 C C . PRO B 1 183 ? 10.195 -13.227 -7.277 1 96 183 PRO B C 1
ATOM 3396 O O . PRO B 1 183 ? 11.328 -13.68 -7.461 1 96 183 PRO B O 1
ATOM 3399 N N . LEU B 1 184 ? 9.992 -11.969 -7.164 1 95.44 184 LEU B N 1
ATOM 3400 C CA . LEU B 1 184 ? 11.039 -10.984 -7.391 1 95.44 184 LEU B CA 1
ATOM 3401 C C . LEU B 1 184 ? 12.031 -10.969 -6.227 1 95.44 184 LEU B C 1
ATOM 3403 O O . LEU B 1 184 ? 13.133 -10.43 -6.355 1 95.44 184 LEU B O 1
ATOM 3407 N N . ILE B 1 185 ? 11.625 -11.578 -5.066 1 97.38 185 ILE B N 1
ATOM 3408 C CA . ILE B 1 185 ? 12.531 -11.641 -3.926 1 97.38 185 ILE B CA 1
ATOM 3409 C C . ILE B 1 185 ? 12.758 -13.102 -3.525 1 97.38 185 ILE B C 1
ATOM 3411 O O . ILE B 1 185 ? 13.125 -13.383 -2.383 1 97.38 185 ILE B O 1
ATOM 3415 N N . GLN B 1 186 ? 12.492 -14 -4.422 1 97 186 GLN B N 1
ATOM 3416 C CA . GLN B 1 186 ? 12.609 -15.422 -4.121 1 97 186 GLN B CA 1
ATOM 3417 C C . GLN B 1 186 ? 14.039 -15.797 -3.752 1 97 186 GLN B C 1
ATOM 3419 O O . GLN B 1 186 ? 14.266 -16.656 -2.893 1 97 186 GLN B O 1
ATOM 3424 N N . ASP B 1 187 ? 15.055 -15.156 -4.402 1 97.38 187 ASP B N 1
ATOM 3425 C CA . ASP B 1 187 ? 16.453 -15.461 -4.109 1 97.38 187 ASP B CA 1
ATOM 3426 C C . ASP B 1 187 ? 16.812 -15.07 -2.68 1 97.38 187 ASP B C 1
ATOM 3428 O O . ASP B 1 187 ? 17.5 -15.812 -1.983 1 97.38 187 ASP B O 1
ATOM 3432 N N . ALA B 1 188 ? 16.344 -13.914 -2.271 1 98 188 ALA B N 1
ATOM 3433 C CA . ALA B 1 188 ? 16.594 -13.461 -0.904 1 98 188 ALA B CA 1
ATOM 3434 C C . ALA B 1 188 ? 15.93 -14.391 0.109 1 98 188 ALA B C 1
ATOM 3436 O O . ALA B 1 188 ? 16.5 -14.688 1.157 1 98 188 ALA B O 1
ATOM 3437 N N . ILE B 1 189 ? 14.727 -14.875 -0.217 1 98.06 189 ILE B N 1
ATOM 3438 C CA . ILE B 1 189 ? 14 -15.789 0.665 1 98.06 189 ILE B CA 1
ATOM 3439 C C . ILE B 1 189 ? 14.742 -17.125 0.735 1 98.06 189 ILE B C 1
ATOM 3441 O O . ILE B 1 189 ? 14.938 -17.672 1.821 1 98.06 189 ILE B O 1
ATOM 3445 N N . ALA B 1 190 ? 15.164 -17.594 -0.411 1 97.81 190 ALA B N 1
ATOM 3446 C CA . ALA B 1 190 ? 15.906 -18.859 -0.469 1 97.81 190 ALA B CA 1
ATOM 3447 C C . ALA B 1 190 ? 17.188 -18.766 0.349 1 97.81 190 ALA B C 1
ATOM 3449 O O . ALA B 1 190 ? 17.5 -19.672 1.134 1 97.81 190 ALA B O 1
ATOM 3450 N N . ASP B 1 191 ? 17.875 -17.656 0.19 1 97.44 191 ASP B N 1
ATOM 3451 C CA . ASP B 1 191 ? 19.125 -17.453 0.907 1 97.44 191 ASP B CA 1
ATOM 3452 C C . ASP B 1 191 ? 18.891 -17.391 2.416 1 97.44 191 ASP B C 1
ATOM 3454 O O . ASP B 1 191 ? 19.703 -17.906 3.191 1 97.44 191 ASP B O 1
ATOM 3458 N N . TYR B 1 192 ? 17.844 -16.781 2.791 1 97.69 192 TYR B N 1
ATOM 3459 C CA . TYR B 1 192 ? 17.531 -16.656 4.207 1 97.69 192 TYR B CA 1
ATOM 3460 C C . TYR B 1 192 ? 17.375 -18.016 4.855 1 97.69 192 TYR B C 1
ATOM 3462 O O . TYR B 1 192 ? 17.75 -18.203 6.02 1 97.69 192 TYR B O 1
ATOM 3470 N N . PHE B 1 193 ? 16.875 -18.984 4.086 1 97.5 193 PHE B N 1
ATOM 3471 C CA . PHE B 1 193 ? 16.656 -20.328 4.605 1 97.5 193 PHE B CA 1
ATOM 3472 C C . PHE B 1 193 ? 17.75 -21.281 4.129 1 97.5 193 PHE B C 1
ATOM 3474 O O . PHE B 1 193 ? 17.531 -22.484 4.043 1 97.5 193 PHE B O 1
ATOM 3481 N N . ASN B 1 194 ? 18.875 -20.781 3.715 1 97.12 194 ASN B N 1
ATOM 3482 C CA . ASN B 1 194 ? 20.062 -21.531 3.32 1 97.12 194 ASN B CA 1
ATOM 3483 C C . ASN B 1 194 ? 19.781 -22.438 2.127 1 97.12 194 ASN B C 1
ATOM 3485 O O . ASN B 1 194 ? 20.359 -23.531 2.031 1 97.12 194 ASN B O 1
ATOM 3489 N N . ASN B 1 195 ? 18.797 -22.109 1.337 1 97 195 ASN B N 1
ATOM 3490 C CA . ASN B 1 195 ? 18.406 -22.828 0.13 1 97 195 ASN B CA 1
ATOM 3491 C C . ASN B 1 195 ? 17.953 -24.25 0.453 1 97 195 ASN B C 1
ATOM 3493 O O . ASN B 1 195 ? 18.172 -25.172 -0.342 1 97 195 ASN B O 1
ATOM 3497 N N . GLU B 1 196 ? 17.359 -24.359 1.543 1 96.25 196 GLU B N 1
ATOM 3498 C CA . GLU B 1 196 ? 16.938 -25.672 1.974 1 96.25 196 GLU B CA 1
ATOM 3499 C C . GLU B 1 196 ? 15.445 -25.891 1.692 1 96.25 196 GLU B C 1
ATOM 3501 O O . GLU B 1 196 ? 15 -27.031 1.518 1 96.25 196 GLU B O 1
ATOM 3506 N N . ALA B 1 197 ? 14.727 -24.844 1.645 1 96.81 197 ALA B N 1
ATOM 3507 C CA . ALA B 1 197 ? 13.281 -24.953 1.437 1 96.81 197 ALA B CA 1
ATOM 3508 C C . ALA B 1 197 ? 12.945 -24.938 -0.051 1 96.81 197 ALA B C 1
ATOM 3510 O O . ALA B 1 197 ? 13.539 -24.188 -0.825 1 96.81 197 ALA B O 1
ATOM 3511 N N . VAL B 1 198 ? 11.992 -25.719 -0.439 1 96.44 198 VAL B N 1
ATOM 3512 C CA . VAL B 1 198 ? 11.445 -25.688 -1.794 1 96.44 198 VAL B CA 1
ATOM 3513 C C . VAL B 1 198 ? 10.523 -24.484 -1.947 1 96.44 198 VAL B C 1
ATOM 3515 O O . VAL B 1 198 ? 9.633 -24.266 -1.12 1 96.44 198 VAL B O 1
ATOM 3518 N N . LEU B 1 199 ? 10.789 -23.672 -2.988 1 97.44 199 LEU B N 1
ATOM 3519 C CA . LEU B 1 199 ? 9.945 -22.516 -3.236 1 97.44 199 LEU B CA 1
ATOM 3520 C C . LEU B 1 199 ? 8.953 -22.781 -4.363 1 97.44 199 LEU B C 1
ATOM 3522 O O . LEU B 1 199 ? 9.328 -23.359 -5.391 1 97.44 199 LEU B O 1
ATOM 3526 N N . ILE B 1 200 ? 7.703 -22.453 -4.102 1 96.25 200 ILE B N 1
ATOM 3527 C CA . ILE B 1 200 ? 6.648 -22.547 -5.105 1 96.25 200 ILE B CA 1
ATOM 3528 C C . ILE B 1 200 ? 6.145 -21.141 -5.449 1 96.25 200 ILE B C 1
ATOM 3530 O O . ILE B 1 200 ? 5.703 -20.406 -4.57 1 96.25 200 ILE B O 1
ATOM 3534 N N . HIS B 1 201 ? 6.223 -20.734 -6.695 1 92.56 201 HIS B N 1
ATOM 3535 C CA . HIS B 1 201 ? 5.66 -19.438 -7.062 1 92.56 201 HIS B CA 1
ATOM 3536 C C . HIS B 1 201 ? 4.613 -19.594 -8.164 1 92.56 201 HIS B C 1
ATOM 3538 O O . HIS B 1 201 ? 4.594 -20.594 -8.875 1 92.56 201 HIS B O 1
ATOM 3544 N N . SER B 1 202 ? 3.836 -18.578 -8.32 1 86.88 202 SER B N 1
ATOM 3545 C CA . SER B 1 202 ? 2.607 -18.625 -9.109 1 86.88 202 SER B CA 1
ATOM 3546 C C . SER B 1 202 ? 2.908 -18.797 -10.594 1 86.88 202 SER B C 1
ATOM 3548 O O . SER B 1 202 ? 2.186 -19.5 -11.305 1 86.88 202 SER B O 1
ATOM 3550 N N . GLY B 1 203 ? 3.957 -18.234 -11.047 1 91.06 203 GLY B N 1
ATOM 3551 C CA . GLY B 1 203 ? 4.258 -18.266 -12.469 1 91.06 203 GLY B CA 1
ATOM 3552 C C . GLY B 1 203 ? 4.477 -19.672 -13 1 91.06 203 GLY B C 1
ATOM 3553 O O . GLY B 1 203 ? 3.766 -20.125 -13.898 1 91.06 203 GLY B O 1
ATOM 3554 N N . GLU B 1 204 ? 5.301 -20.359 -12.367 1 90.5 204 GLU B N 1
ATOM 3555 C CA . GLU B 1 204 ? 5.613 -21.719 -12.789 1 90.5 204 GLU B CA 1
ATOM 3556 C C . GLU B 1 204 ? 4.445 -22.672 -12.508 1 90.5 204 GLU B C 1
ATOM 3558 O O . GLU B 1 204 ? 4.172 -23.578 -13.289 1 90.5 204 GLU B O 1
ATOM 3563 N N . ALA B 1 205 ? 3.82 -22.422 -11.406 1 95 205 ALA B N 1
ATOM 3564 C CA . ALA B 1 205 ? 2.695 -23.266 -11.016 1 95 205 ALA B CA 1
ATOM 3565 C C . ALA B 1 205 ? 1.563 -23.188 -12.039 1 95 205 ALA B C 1
ATOM 3567 O O . ALA B 1 205 ? 0.962 -24.203 -12.398 1 95 205 ALA B O 1
ATOM 3568 N N . ILE B 1 206 ? 1.313 -22 -12.516 1 95.81 206 ILE B N 1
ATOM 3569 C CA . ILE B 1 206 ? 0.234 -21.781 -13.469 1 95.81 206 ILE B CA 1
ATOM 3570 C C . ILE B 1 206 ? 0.58 -22.453 -14.797 1 95.81 206 ILE B C 1
ATOM 3572 O O . ILE B 1 206 ? -0.286 -23.062 -15.445 1 95.81 206 ILE B O 1
ATOM 3576 N N . VAL B 1 207 ? 1.813 -22.328 -15.227 1 94.94 207 VAL B N 1
ATOM 3577 C CA . VAL B 1 207 ? 2.256 -22.938 -16.484 1 94.94 207 VAL B CA 1
ATOM 3578 C C . VAL B 1 207 ? 2.09 -24.453 -16.406 1 94.94 207 VAL B C 1
ATOM 3580 O O . VAL B 1 207 ? 1.545 -25.062 -17.328 1 94.94 207 VAL B O 1
ATOM 3583 N N . GLU B 1 208 ? 2.543 -24.969 -15.312 1 95.06 208 GLU B N 1
ATOM 3584 C CA . GLU B 1 208 ? 2.402 -26.406 -15.109 1 95.06 208 GLU B CA 1
ATOM 3585 C C . GLU B 1 208 ? 0.937 -26.828 -15.148 1 95.06 208 GLU B C 1
ATOM 3587 O O . GLU B 1 208 ? 0.592 -27.844 -15.766 1 95.06 208 GLU B O 1
ATOM 3592 N N . HIS B 1 209 ? 0.136 -26.062 -14.531 1 95.88 209 HIS B N 1
ATOM 3593 C CA . HIS B 1 209 ? -1.291 -26.375 -14.469 1 95.88 209 HIS B CA 1
ATOM 3594 C C . HIS B 1 209 ? -1.924 -26.297 -15.859 1 95.88 209 HIS B C 1
ATOM 3596 O O . HIS B 1 209 ? -2.693 -27.188 -16.234 1 95.88 209 HIS B O 1
ATOM 3602 N N . LEU B 1 210 ? -1.614 -25.312 -16.609 1 95.69 210 LEU B N 1
ATOM 3603 C CA . LEU B 1 210 ? -2.156 -25.125 -17.953 1 95.69 210 LEU B CA 1
ATOM 3604 C C . LEU B 1 210 ? -1.741 -26.266 -18.859 1 95.69 210 LEU B C 1
ATOM 3606 O O . LEU B 1 210 ? -2.551 -26.766 -19.641 1 95.69 210 LEU B O 1
ATOM 3610 N N . GLN B 1 211 ? -0.567 -26.688 -18.703 1 94.88 211 GLN B N 1
ATOM 3611 C CA . GLN B 1 211 ? -0.044 -27.734 -19.562 1 94.88 211 GLN B CA 1
ATOM 3612 C C . GLN B 1 211 ? -0.571 -29.109 -19.141 1 94.88 211 GLN B C 1
ATOM 3614 O O . GLN B 1 211 ? -1.058 -29.875 -19.969 1 94.88 211 GLN B O 1
ATOM 3619 N N . LYS B 1 212 ? -0.571 -29.406 -17.906 1 92.62 212 LYS B N 1
ATOM 3620 C CA . LYS B 1 212 ? -0.872 -30.75 -17.406 1 92.62 212 LYS B CA 1
ATOM 3621 C C . LYS B 1 212 ? -2.377 -30.953 -17.266 1 92.62 212 LYS B C 1
ATOM 3623 O O . LYS B 1 212 ? -2.9 -32.031 -17.594 1 92.62 212 LYS B O 1
ATOM 3628 N N . GLU B 1 213 ? -2.998 -29.969 -16.734 1 90.69 213 GLU B N 1
ATOM 3629 C CA . GLU B 1 213 ? -4.414 -30.141 -16.406 1 90.69 213 GLU B CA 1
ATOM 3630 C C . GLU B 1 213 ? -5.297 -29.734 -17.594 1 90.69 213 GLU B C 1
ATOM 3632 O O . GLU B 1 213 ? -6.348 -30.344 -17.812 1 90.69 213 GLU B O 1
ATOM 3637 N N . LEU B 1 214 ? -4.895 -28.672 -18.297 1 92.62 214 LEU B N 1
ATOM 3638 C CA . LEU B 1 214 ? -5.75 -28.172 -19.375 1 92.62 214 LEU B CA 1
ATOM 3639 C C . LEU B 1 214 ? -5.223 -28.609 -20.734 1 92.62 214 LEU B C 1
ATOM 3641 O O . LEU B 1 214 ? -5.895 -28.438 -21.75 1 92.62 214 LEU B O 1
ATOM 3645 N N . GLY B 1 215 ? -4.031 -29.109 -20.781 1 93.12 215 GLY B N 1
ATOM 3646 C CA . GLY B 1 215 ? -3.477 -29.672 -22.016 1 93.12 215 GLY B CA 1
ATOM 3647 C C . GLY B 1 215 ? -3.064 -28.609 -23.016 1 93.12 215 GLY B C 1
ATOM 3648 O O . GLY B 1 215 ? -3.029 -28.875 -24.219 1 93.12 215 GLY B O 1
ATOM 3649 N N . ILE B 1 216 ? -2.781 -27.453 -22.531 1 93.06 216 ILE B N 1
ATOM 3650 C CA . ILE B 1 216 ? -2.352 -26.406 -23.422 1 93.06 216 ILE B CA 1
ATOM 3651 C C . ILE B 1 216 ? -0.904 -26.641 -23.859 1 93.06 216 ILE B C 1
ATOM 3653 O O . ILE B 1 216 ? -0.019 -26.781 -23 1 93.06 216 ILE B O 1
ATOM 3657 N N . LYS B 1 217 ? -0.667 -26.641 -25.125 1 90.75 217 LYS B N 1
ATOM 3658 C CA . LYS B 1 217 ? 0.658 -26.922 -25.672 1 90.75 217 LYS B CA 1
ATOM 3659 C C . LYS B 1 217 ? 1.386 -25.641 -26.047 1 90.75 217 LYS B C 1
ATOM 3661 O O . LYS B 1 217 ? 0.751 -24.625 -26.375 1 90.75 217 LYS B O 1
ATOM 3666 N N . ALA B 1 218 ? 2.699 -25.781 -25.969 1 88.25 218 ALA B N 1
ATOM 3667 C CA . ALA B 1 218 ? 3.525 -24.656 -26.391 1 88.25 218 ALA B CA 1
ATOM 3668 C C . ALA B 1 218 ? 3.338 -24.375 -27.875 1 88.25 218 ALA B C 1
ATOM 3670 O O . ALA B 1 218 ? 3.189 -25.297 -28.672 1 88.25 218 ALA B O 1
ATOM 3671 N N . ARG B 1 219 ? 3.436 -23.109 -28 1 82.75 219 ARG B N 1
ATOM 3672 C CA . ARG B 1 219 ? 3.318 -22.656 -29.375 1 82.75 219 ARG B CA 1
ATOM 3673 C C . ARG B 1 219 ? 4.66 -22.172 -29.906 1 82.75 219 ARG B C 1
ATOM 3675 O O . ARG B 1 219 ? 5.547 -21.797 -29.141 1 82.75 219 ARG B O 1
ATOM 3682 N N . LYS B 1 220 ? 4.984 -22.391 -31.125 1 75.06 220 LYS B N 1
ATOM 3683 C CA . LYS B 1 220 ? 6.258 -22.031 -31.734 1 75.06 220 LYS B CA 1
ATOM 3684 C C . LYS B 1 220 ? 6.32 -20.547 -32.062 1 75.06 220 LYS B C 1
ATOM 3686 O O . LYS B 1 220 ? 7.074 -20.109 -32.938 1 75.06 220 LYS B O 1
ATOM 3691 N N . LYS B 1 221 ? 5.438 -19.766 -31.422 1 78.62 221 LYS B N 1
ATOM 3692 C CA . LYS B 1 221 ? 5.465 -18.344 -31.688 1 78.62 221 LYS B CA 1
ATOM 3693 C C . LYS B 1 221 ? 5.422 -17.531 -30.391 1 78.62 221 LYS B C 1
ATOM 3695 O O . LYS B 1 221 ? 4.812 -17.953 -29.406 1 78.62 221 LYS B O 1
ATOM 3700 N N . THR B 1 222 ? 6.148 -16.344 -30.484 1 82.25 222 THR B N 1
ATOM 3701 C CA . THR B 1 222 ? 6.109 -15.414 -29.359 1 82.25 222 THR B CA 1
ATOM 3702 C C . THR B 1 222 ? 4.73 -14.773 -29.234 1 82.25 222 THR B C 1
ATOM 3704 O O . THR B 1 222 ? 4.215 -14.203 -30.203 1 82.25 222 THR B O 1
ATOM 3707 N N . PRO B 1 223 ? 4.199 -14.922 -28.094 1 89.88 223 PRO B N 1
ATOM 3708 C CA . PRO B 1 223 ? 2.887 -14.289 -27.938 1 89.88 223 PRO B CA 1
ATOM 3709 C C . PRO B 1 223 ? 2.947 -12.766 -28.016 1 89.88 223 PRO B C 1
ATOM 3711 O O . PRO B 1 223 ? 3.951 -12.164 -27.625 1 89.88 223 PRO B O 1
ATOM 3714 N N . SER B 1 224 ? 1.95 -12.219 -28.609 1 92.88 224 SER B N 1
ATOM 3715 C CA . SER B 1 224 ? 1.789 -10.773 -28.453 1 92.88 224 SER B CA 1
ATOM 3716 C C . SER B 1 224 ? 1.282 -10.414 -27.062 1 92.88 224 SER B C 1
ATOM 3718 O O . SER B 1 224 ? 0.568 -11.195 -26.438 1 92.88 224 SER B O 1
ATOM 3720 N N . LEU B 1 225 ? 1.795 -9.25 -26.594 1 95.5 225 LEU B N 1
ATOM 3721 C CA . LEU B 1 225 ? 1.416 -8.797 -25.25 1 95.5 225 LEU B CA 1
ATOM 3722 C C . LEU B 1 225 ? 0.804 -7.402 -25.297 1 95.5 225 LEU B C 1
ATOM 3724 O O . LEU B 1 225 ? 1.408 -6.473 -25.844 1 95.5 225 LEU B O 1
ATOM 3728 N N . LYS B 1 226 ? -0.42 -7.305 -24.844 1 96.69 226 LYS B N 1
ATOM 3729 C CA . LYS B 1 226 ? -1.067 -6.012 -24.641 1 96.69 226 LYS B CA 1
ATOM 3730 C C . LYS B 1 226 ? -1.245 -5.703 -23.156 1 96.69 226 LYS B C 1
ATOM 3732 O O . LYS B 1 226 ? -1.67 -6.566 -22.391 1 96.69 226 LYS B O 1
ATOM 3737 N N . LEU B 1 227 ? -0.831 -4.469 -22.797 1 97.5 227 LEU B N 1
ATOM 3738 C CA . LEU B 1 227 ? -0.854 -4.062 -21.391 1 97.5 227 LEU B CA 1
ATOM 3739 C C . LEU B 1 227 ? -1.892 -2.967 -21.156 1 97.5 227 LEU B C 1
ATOM 3741 O O . LEU B 1 227 ? -1.889 -1.947 -21.859 1 97.5 227 LEU B O 1
ATOM 3745 N N . PHE B 1 228 ? -2.768 -3.24 -20.234 1 97.19 228 PHE B N 1
ATOM 3746 C CA . PHE B 1 228 ? -3.777 -2.264 -19.844 1 97.19 228 PHE B CA 1
ATOM 3747 C C . PHE B 1 228 ? -3.766 -2.055 -18.328 1 97.19 228 PHE B C 1
ATOM 3749 O O . PHE B 1 228 ? -3.451 -2.977 -17.578 1 97.19 228 PHE B O 1
ATOM 3756 N N . ALA B 1 229 ? -3.988 -0.853 -17.875 1 95.69 229 ALA B N 1
ATOM 3757 C CA . ALA B 1 229 ? -4.062 -0.509 -16.453 1 95.69 229 ALA B CA 1
ATOM 3758 C C . ALA B 1 229 ? -5.242 0.42 -16.188 1 95.69 229 ALA B C 1
ATOM 3760 O O . ALA B 1 229 ? -5.648 1.191 -17.047 1 95.69 229 ALA B O 1
ATOM 3761 N N . SER B 1 230 ? -5.801 0.313 -14.977 1 93.81 230 SER B N 1
ATOM 3762 C CA . SER B 1 230 ? -6.906 1.197 -14.617 1 93.81 230 SER B CA 1
ATOM 3763 C C . SER B 1 230 ? -6.414 2.617 -14.359 1 93.81 230 SER B C 1
ATOM 3765 O O . SER B 1 230 ? -7.203 3.564 -14.367 1 93.81 230 SER B O 1
ATOM 3767 N N . GLU B 1 231 ? -5.09 2.648 -14.109 1 90.44 231 GLU B N 1
ATOM 3768 C CA . GLU B 1 231 ? -4.465 3.955 -13.93 1 90.44 231 GLU B CA 1
ATOM 3769 C C . GLU B 1 231 ? -3.004 3.936 -14.375 1 90.44 231 GLU B C 1
ATOM 3771 O O . GLU B 1 231 ? -2.289 2.963 -14.125 1 90.44 231 GLU B O 1
ATOM 3776 N N . ASN B 1 232 ? -2.584 4.957 -15.07 1 88.81 232 ASN B N 1
ATOM 3777 C CA . ASN B 1 232 ? -1.202 5.199 -15.469 1 88.81 232 ASN B CA 1
ATOM 3778 C C . ASN B 1 232 ? -0.648 4.043 -16.297 1 88.81 232 ASN B C 1
ATOM 3780 O O . ASN B 1 232 ? 0.325 3.398 -15.898 1 88.81 232 ASN B O 1
ATOM 3784 N N . PRO B 1 233 ? -1.174 3.826 -17.438 1 92.19 233 PRO B N 1
ATOM 3785 C CA . PRO B 1 233 ? -0.716 2.734 -18.297 1 92.19 233 PRO B CA 1
ATOM 3786 C C . PRO B 1 233 ? 0.758 2.859 -18.672 1 92.19 233 PRO B C 1
ATOM 3788 O O . PRO B 1 233 ? 1.443 1.848 -18.844 1 92.19 233 PRO B O 1
ATOM 3791 N N . GLU B 1 234 ? 1.242 4.051 -18.75 1 91.94 234 GLU B N 1
ATOM 3792 C CA . GLU B 1 234 ? 2.643 4.258 -19.109 1 91.94 234 GLU B CA 1
ATOM 3793 C C . GLU B 1 234 ? 3.574 3.719 -18.016 1 91.94 234 GLU B C 1
ATOM 3795 O O . GLU B 1 234 ? 4.625 3.146 -18.328 1 91.94 234 GLU B O 1
ATOM 3800 N N . LYS B 1 235 ? 3.178 3.93 -16.828 1 90.62 235 LYS B N 1
ATOM 3801 C CA . LYS B 1 235 ? 3.967 3.389 -15.719 1 90.62 235 LYS B CA 1
ATOM 3802 C C . LYS B 1 235 ? 3.988 1.864 -15.758 1 90.62 235 LYS B C 1
ATOM 3804 O O . LYS B 1 235 ? 5.031 1.248 -15.531 1 90.62 235 LYS B O 1
ATOM 3809 N N . LEU B 1 236 ? 2.896 1.27 -16.047 1 93.38 236 LEU B N 1
ATOM 3810 C CA . LEU B 1 236 ? 2.824 -0.184 -16.156 1 93.38 236 LEU B CA 1
ATOM 3811 C C . LEU B 1 236 ? 3.752 -0.692 -17.25 1 93.38 236 LEU B C 1
ATOM 3813 O O . LEU B 1 236 ? 4.461 -1.682 -17.062 1 93.38 236 LEU B O 1
ATOM 3817 N N . LYS B 1 237 ? 3.748 0.017 -18.359 1 94.31 237 LYS B N 1
ATOM 3818 C CA . LYS B 1 237 ? 4.594 -0.377 -19.484 1 94.31 237 LYS B CA 1
ATOM 3819 C C . LYS B 1 237 ? 6.07 -0.301 -19.109 1 94.31 237 LYS B C 1
ATOM 3821 O O . LYS B 1 237 ? 6.859 -1.17 -19.5 1 94.31 237 LYS B O 1
ATOM 3826 N N . LYS B 1 238 ? 6.41 0.674 -18.391 1 92.12 238 LYS B N 1
ATOM 3827 C CA . LYS B 1 238 ? 7.797 0.837 -17.953 1 92.12 238 LYS B CA 1
ATOM 3828 C C . LYS B 1 238 ? 8.219 -0.297 -17.031 1 92.12 238 LYS B C 1
ATOM 3830 O O . LYS B 1 238 ? 9.312 -0.848 -17.172 1 92.12 238 LYS B O 1
ATOM 3835 N N . ILE B 1 239 ? 7.363 -0.625 -16.156 1 91.94 239 ILE B N 1
ATOM 3836 C CA . ILE B 1 239 ? 7.645 -1.711 -15.227 1 91.94 239 ILE B CA 1
ATOM 3837 C C . ILE B 1 239 ? 7.738 -3.033 -15.984 1 91.94 239 ILE B C 1
ATOM 3839 O O . ILE B 1 239 ? 8.641 -3.834 -15.734 1 91.94 239 ILE B O 1
ATOM 3843 N N . ALA B 1 240 ? 6.824 -3.217 -16.891 1 93.38 240 ALA B N 1
ATOM 3844 C CA . ALA B 1 240 ? 6.812 -4.434 -17.703 1 93.38 240 ALA B CA 1
ATOM 3845 C C . ALA B 1 240 ? 8.102 -4.574 -18.5 1 93.38 240 ALA B C 1
ATOM 3847 O O . ALA B 1 240 ? 8.672 -5.668 -18.594 1 93.38 240 ALA B O 1
ATOM 3848 N N . ALA B 1 241 ? 8.562 -3.49 -19.031 1 91.38 241 ALA B N 1
ATOM 3849 C CA . ALA B 1 241 ? 9.805 -3.502 -19.812 1 91.38 241 ALA B CA 1
ATOM 3850 C C . ALA B 1 241 ? 10.984 -3.953 -18.953 1 91.38 241 ALA B C 1
ATOM 3852 O O . ALA B 1 241 ? 11.859 -4.672 -19.438 1 91.38 241 ALA B O 1
ATOM 3853 N N . HIS B 1 242 ? 10.914 -3.602 -17.719 1 89.94 242 HIS B N 1
ATOM 3854 C CA . HIS B 1 242 ? 11.984 -3.951 -16.781 1 89.94 242 HIS B CA 1
ATOM 3855 C C . HIS B 1 242 ? 11.852 -5.395 -16.312 1 89.94 242 HIS B C 1
ATOM 3857 O O . HIS B 1 242 ? 12.828 -6.152 -16.344 1 89.94 242 HIS B O 1
ATOM 3863 N N . TRP B 1 243 ? 10.664 -5.746 -15.977 1 88.62 243 TRP B N 1
ATOM 3864 C CA . TRP B 1 243 ? 10.445 -7.051 -15.359 1 88.62 243 TRP B CA 1
ATOM 3865 C C . TRP B 1 243 ? 10.445 -8.156 -16.406 1 88.62 243 TRP B C 1
ATOM 3867 O O . TRP B 1 243 ? 10.758 -9.312 -16.109 1 88.62 243 TRP B O 1
ATOM 3877 N N . LEU B 1 244 ? 10.117 -7.797 -17.672 1 90.5 244 LEU B N 1
ATOM 3878 C CA . LEU B 1 244 ? 9.945 -8.805 -18.719 1 90.5 244 LEU B CA 1
ATOM 3879 C C . LEU B 1 244 ? 11.109 -8.766 -19.703 1 90.5 244 LEU B C 1
ATOM 3881 O O . LEU B 1 244 ? 11.039 -9.375 -20.781 1 90.5 244 LEU B O 1
ATOM 3885 N N . ARG B 1 245 ? 12.109 -7.957 -19.438 1 81.12 245 ARG B N 1
ATOM 3886 C CA . ARG B 1 245 ? 13.234 -7.719 -20.344 1 81.12 245 ARG B CA 1
ATOM 3887 C C . ARG B 1 245 ? 13.781 -9.031 -20.891 1 81.12 245 ARG B C 1
ATOM 3889 O O . ARG B 1 245 ? 14.055 -9.148 -22.078 1 81.12 245 ARG B O 1
ATOM 3896 N N . ASP B 1 246 ? 13.938 -10.031 -20.188 1 72.69 246 ASP B N 1
ATOM 3897 C CA . ASP B 1 246 ? 14.57 -11.266 -20.641 1 72.69 246 ASP B CA 1
ATOM 3898 C C . ASP B 1 246 ? 13.539 -12.242 -21.203 1 72.69 246 ASP B C 1
ATOM 3900 O O . ASP B 1 246 ? 13.898 -13.305 -21.703 1 72.69 246 ASP B O 1
ATOM 3904 N N . ALA B 1 247 ? 12.359 -11.812 -21.125 1 70.31 247 ALA B N 1
ATOM 3905 C CA . ALA B 1 247 ? 11.328 -12.766 -21.531 1 70.31 247 ALA B CA 1
ATOM 3906 C C . ALA B 1 247 ? 11.102 -12.727 -23.031 1 70.31 247 ALA B C 1
ATOM 3908 O O . ALA B 1 247 ? 10.672 -13.711 -23.641 1 70.31 247 ALA B O 1
ATOM 3909 N N . PHE B 1 248 ? 11.352 -11.492 -23.672 1 63.41 248 PHE B N 1
ATOM 3910 C CA . PHE B 1 248 ? 11.148 -11.367 -25.109 1 63.41 248 PHE B CA 1
ATOM 3911 C C . PHE B 1 248 ? 12.398 -11.773 -25.875 1 63.41 248 PHE B C 1
ATOM 3913 O O . PHE B 1 248 ? 12.336 -12.102 -27.062 1 63.41 248 PHE B O 1
ATOM 3920 N N . LYS B 1 249 ? 13.625 -11.336 -25.422 1 50.75 249 LYS B N 1
ATOM 3921 C CA . LYS B 1 249 ? 14.844 -11.617 -26.188 1 50.75 249 LYS B CA 1
ATOM 3922 C C . LYS B 1 249 ? 14.906 -13.078 -26.609 1 50.75 249 LYS B C 1
ATOM 3924 O O . LYS B 1 249 ? 15.727 -13.461 -27.453 1 50.75 249 LYS B O 1
ATOM 3929 N N . THR B 1 250 ? 14.375 -13.844 -25.797 1 38.72 250 THR B N 1
ATOM 3930 C CA . THR B 1 250 ? 14.516 -15.211 -26.297 1 38.72 250 THR B CA 1
ATOM 3931 C C . THR B 1 250 ? 13.75 -15.375 -27.609 1 38.72 250 THR B C 1
ATOM 3933 O O . THR B 1 250 ? 13.898 -16.391 -28.281 1 38.72 250 THR B O 1
ATOM 3936 N N . ASN B 1 251 ? 12.562 -14.82 -27.703 1 35.59 251 ASN B N 1
ATOM 3937 C CA . ASN B 1 251 ? 12.039 -15.047 -29.047 1 35.59 251 ASN B CA 1
ATOM 3938 C C . ASN B 1 251 ? 12.656 -14.07 -30.047 1 35.59 251 ASN B C 1
ATOM 3940 O O . ASN B 1 251 ? 12.789 -12.883 -29.766 1 35.59 251 ASN B O 1
ATOM 3944 N N . GLU B 1 252 ? 13.633 -14.5 -30.984 1 29.5 252 GLU B N 1
ATOM 3945 C CA . GLU B 1 252 ? 13.953 -13.922 -32.281 1 29.5 252 GLU B CA 1
ATOM 3946 C C . GLU B 1 252 ? 12.773 -13.125 -32.844 1 29.5 252 GLU B C 1
ATOM 3948 O O . GLU B 1 252 ? 11.688 -13.672 -33.062 1 29.5 252 GLU B O 1
ATOM 3953 N N . LEU B 1 253 ? 12.688 -11.906 -32.281 1 24.02 253 LEU B N 1
ATOM 3954 C CA . LEU B 1 253 ? 12.062 -11.062 -33.281 1 24.02 253 LEU B CA 1
ATOM 3955 C C . LEU B 1 253 ? 12.867 -11.094 -34.594 1 24.02 253 LEU B C 1
ATOM 3957 O O . LEU B 1 253 ? 14.094 -10.961 -34.562 1 24.02 253 LEU B O 1
#

Radius of gyration: 24.24 Å; Cα contacts (8 Å, |Δi|>4): 1013; chains: 2; bounding box: 49×68×66 Å

Nearest PDB structures (foldseek):
  5w1q-assembly1_B  TM=9.763E-01  e=1.197E-30  Helicobacter pylori
  4b1f-assembly1_B  TM=9.744E-01  e=3.383E-30  Helicobacter pylori
  8tba-assembly1_B  TM=9.501E-01  e=5.515E-30  Helicobacter pylori
  8tba-assembly1_A  TM=9.581E-01  e=8.460E-30  Helicobacter pylori
  8udi-assembly1_A  TM=9.540E-01  e=1.016E-29  Helicobacter pylori

Secondary structure (DSSP, 8-state):
-EEEEEESSSTTHHHHHHHHHHT--SEEEEEE-TTS---TTS-HHHHHHHHHHHHHHHTTTT-SEEEE--HHHHHHTHHHHHHT-SS-EEESHHHHHHHHHTTT--TTS-EEEEE-HHHHHHTHHHHHHHHTT---EEEEE-TTHHHHHHTT--SSHHHHHHHHHHHTT---SEEEEESTTGGGGHHHHHHHTTT-SEEEEHHHHHHHHHHHTS-PPP-SSPPEEEEEESS-HHHHHHHHHHHTHHHHTTS--/-EEEEEESSSTTHHHHHHHHHHT--SEEEEEE-TTS---TTS-HHHHHHHHHHHHHHHTTTT-SEEEE--HHHHHHTHHHHHHT-SS-EEESHHHHHHHHHTTT--TTS-EEEEE-HHHHHHTHHHHHHHHTT---EEEEE-TTHHHHHHTT--SSHHHHHHHHHHHTT---SEEEEESTTGGGGHHHHHHHTTT-SEEEEHHHHHHHHHHHTS-PPP-SSPPEEEEEESS-HHHHHHHHHHHTHHHHTTS--